Protein AF-0000000080284747 (afdb_homodimer)

Foldseek 3Di:
DAADDLVRDPPQVNVVVCVQQPAFPDWAWDPPDPLFNGWTWTHHDPDAIKIKGKHFADDLSQLLVVLQQVCQVQCVPAAFHWSDWDDGPRMIMTITHDFDFDWAALAPPGPCLLLVLVSLAVQLPGFAQPFAAVLVVQDLCLLVCCVVPPVVLCPPPDSVVLSVLLVCQSVQFAAGTKDLQDDARRQWGQGPVRHIHGDRSRDIHGTHSLLNLLVVLVRSVVSPDDSVVSLVSCCPRHCVVVHDPSNSVSSVSRVSSVVSSVCVVVVVVVVVVVVVVCVVPPDDD/DAADDLVRDDPQVNVVVCVQQPAFPDWAWDPPDPLFNGWTWTDHDPDAIKIKGKHFADDLSQLLVVLQQVCQVQCVPAAFHWSDWDDGPRMIMTITHDFDFDWAALAPPGPCLLLVLVSLAVQLPGFAQPFAAVLVVQDLCLLVCCVVPPVVLCPPPDSVVLSVLLVCQSVQFAAGTKDLQDDARRQWGQGPVRHIHGDRSRDIHGTHSLLNLLVVLVRSVVSPDDSVVSLVSCCPRHCVVVHDPSNSVSSVSRVSSVVSSVCVVVVVVVVVVVVVVCVVPPDDD

Secondary structure (DSSP, 8-state):
-----GGGS-HHHHHHHHHHH-SEEEEEE----SS-SEEEEEEETTS--EEEEEEESSSHHHHHHHHHHHTTTTTBTTBPPEEEEEEETTEEEEEEE---EEEPP-STT-THHHHHHHHHHHHHHSB-TTSPBHHHH--S-HHHHHHHH-HHHHTTS-HHHHHHHHHTHHHHH--SEEE-S---GGGEEEETTS-EEE---SS-EEE-TTHHHHHHHHHHHHTT--HHHHHHHHHHHSGGGGS-HHHHHHHHHHHHHHHHHHHHHHHHHHHHHHHHHHHHS----/-----GGGS-HHHHHHHHHHH-SEEEEEE----SS-SEEEEEEETTS--EEEEEEESSSHHHHHHHHHHHTTTTTBTTBPPEEEEEEETTEEEEEEE---EEEPP-STT-THHHHHHHHHHHHHHSB-TTSPBHHHH--S-HHHHHHHH-HHHHTTS-HHHHHHHHHTHHHHH--SEEE-S---GGGEEEETTS-EEE---SS-EEE-TTHHHHHHHHHHHHTT--HHHHHHHHHHHSGGGGS-HHHHHHHHHHHHHHHHHHHHHHHHHHHHHHHHHHHHS----

Radius of gyration: 24.53 Å; Cα contacts (8 Å, |Δi|>4): 1125; chains: 2; bounding box: 62×69×54 Å

InterPro domains:
  IPR011009 Protein kinase-like domain superfamily [SSF56112] (8-235)

Organism: Amycolatopsis orientalis (NCBI:txid31958)

Structure (mmCIF, N/CA/C/O backbone):
data_AF-0000000080284747-model_v1
#
loop_
_entity.id
_entity.type
_entity.pdbx_description
1 polymer 'Aminoglycoside phosphotransferase domain-containing protein'
#
loop_
_atom_site.group_PDB
_atom_site.id
_atom_site.type_symbol
_atom_site.label_atom_id
_atom_site.label_alt_id
_atom_site.label_comp_id
_atom_site.label_asym_id
_atom_site.label_entity_id
_atom_site.label_seq_id
_atom_site.pdbx_PDB_ins_code
_atom_site.Cartn_x
_atom_site.Cartn_y
_atom_site.Cartn_z
_atom_site.occupancy
_atom_site.B_iso_or_equiv
_atom_site.auth_seq_id
_atom_site.auth_comp_id
_atom_site.auth_asym_id
_atom_site.auth_atom_id
_atom_site.pdbx_PDB_model_num
ATOM 1 N N . MET A 1 1 ? -4.766 -2.545 10.836 1 67.12 1 MET A N 1
ATOM 2 C CA . MET A 1 1 ? -6.223 -2.582 10.758 1 67.12 1 MET A CA 1
ATOM 3 C C . MET A 1 1 ? -6.824 -3.188 12.016 1 67.12 1 MET A C 1
ATOM 5 O O . MET A 1 1 ? -6.27 -4.133 12.586 1 67.12 1 MET A O 1
ATOM 9 N N . LYS A 1 2 ? -7.98 -2.51 12.422 1 73.88 2 LYS A N 1
ATOM 10 C CA . LYS A 1 2 ? -8.688 -3.074 13.562 1 73.88 2 LYS A CA 1
ATOM 11 C C . LYS A 1 2 ? -9.211 -4.473 13.258 1 73.88 2 LYS A C 1
ATOM 13 O O . LYS A 1 2 ? -9.734 -4.719 12.172 1 73.88 2 LYS A O 1
ATOM 18 N N . LYS A 1 3 ? -8.93 -5.379 14.219 1 83.5 3 LYS A N 1
ATOM 19 C CA . LYS A 1 3 ? -9.445 -6.738 14.078 1 83.5 3 LYS A CA 1
ATOM 20 C C . LYS A 1 3 ? -10.703 -6.938 14.914 1 83.5 3 LYS A C 1
ATOM 22 O O . LYS A 1 3 ? -10.805 -6.418 16.031 1 83.5 3 LYS A O 1
ATOM 27 N N . TYR A 1 4 ? -11.648 -7.609 14.328 1 88.19 4 TYR A N 1
ATOM 28 C CA . TYR A 1 4 ? -12.914 -7.852 15.016 1 88.19 4 TYR A CA 1
ATOM 29 C C . TYR A 1 4 ? -13.125 -9.336 15.258 1 88.19 4 TYR A C 1
ATOM 31 O O . TYR A 1 4 ? -12.867 -10.164 14.383 1 88.19 4 TYR A O 1
ATOM 39 N N . ARG A 1 5 ? -13.594 -9.602 16.547 1 90.75 5 ARG A N 1
ATOM 40 C CA . ARG A 1 5 ? -14.203 -10.906 16.797 1 90.75 5 ARG A CA 1
ATOM 41 C C . ARG A 1 5 ? -15.672 -10.914 16.391 1 90.75 5 ARG A C 1
ATOM 43 O O . ARG A 1 5 ? -16.266 -9.852 16.172 1 90.75 5 ARG A O 1
ATOM 50 N N . TRP A 1 6 ? -16.203 -12.109 16.203 1 94 6 TRP A N 1
ATOM 51 C CA . TRP A 1 6 ? -17.594 -12.25 15.766 1 94 6 TRP A CA 1
ATOM 52 C C . TRP A 1 6 ? -18.516 -11.383 16.609 1 94 6 TRP A C 1
ATOM 54 O O . TRP A 1 6 ? -19.312 -10.594 16.078 1 94 6 TRP A O 1
ATOM 64 N N . GLY A 1 7 ? -18.359 -11.469 17.906 1 92.75 7 GLY A N 1
ATOM 65 C CA . GLY A 1 7 ? -19.234 -10.75 18.812 1 92.75 7 GLY A CA 1
ATOM 66 C C . GLY A 1 7 ? -19.016 -9.242 18.797 1 92.75 7 GLY A C 1
ATOM 67 O O . GLY A 1 7 ? -19.844 -8.484 19.297 1 92.75 7 GLY A O 1
ATOM 68 N N . GLU A 1 8 ? -17.906 -8.82 18.172 1 92.44 8 GLU A N 1
ATOM 69 C CA . GLU A 1 8 ? -17.562 -7.402 18.141 1 92.44 8 GLU A CA 1
ATOM 70 C C . GLU A 1 8 ? -18 -6.746 16.828 1 92.44 8 GLU A C 1
ATOM 72 O O . GLU A 1 8 ? -17.953 -5.52 16.703 1 92.44 8 GLU A O 1
ATOM 77 N N . LEU A 1 9 ? -18.453 -7.496 15.922 1 95 9 LEU A N 1
ATOM 78 C CA . LEU A 1 9 ? -18.906 -6.949 14.648 1 95 9 LEU A CA 1
ATOM 79 C C . LEU A 1 9 ? -20.188 -6.137 14.836 1 95 9 LEU A C 1
ATOM 81 O O . LEU A 1 9 ? -21.016 -6.457 15.695 1 95 9 LEU A O 1
ATOM 85 N N . PRO A 1 10 ? -20.344 -5.113 14.07 1 93.88 10 PRO A N 1
ATOM 86 C CA . PRO A 1 10 ? -21.641 -4.434 14.078 1 93.88 10 PRO A CA 1
ATOM 87 C C . PRO A 1 10 ? -22.812 -5.387 13.836 1 93.88 10 PRO A C 1
ATOM 89 O O . PRO A 1 10 ? -22.688 -6.332 13.047 1 93.88 10 PRO A O 1
ATOM 92 N N . GLU A 1 11 ? -23.953 -5.125 14.445 1 96.06 11 GLU A N 1
ATOM 93 C CA . GLU A 1 11 ? -25.109 -5.996 14.359 1 96.06 11 GLU A CA 1
ATOM 94 C C . GLU A 1 11 ? -25.547 -6.203 12.906 1 96.06 11 GLU A C 1
ATOM 96 O O . GLU A 1 11 ? -25.875 -7.324 12.508 1 96.06 11 GLU A O 1
ATOM 101 N N . ALA A 1 12 ? -25.5 -5.137 12.18 1 95.69 12 ALA A N 1
ATOM 102 C CA . ALA A 1 12 ? -25.922 -5.215 10.781 1 95.69 12 ALA A CA 1
ATOM 103 C C . ALA A 1 12 ? -25.031 -6.188 10 1 95.69 12 ALA A C 1
ATOM 105 O O . ALA A 1 12 ? -25.5 -6.898 9.117 1 95.69 12 ALA A O 1
ATOM 106 N N . VAL A 1 13 ? -23.734 -6.168 10.312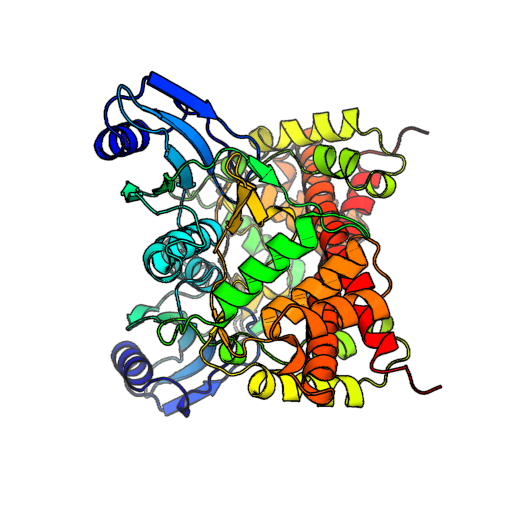 1 96.75 13 VAL A N 1
ATOM 107 C CA . VAL A 1 13 ? -22.781 -7.039 9.625 1 96.75 13 VAL A CA 1
ATOM 108 C C . VAL A 1 13 ? -23.031 -8.492 10.023 1 96.75 13 VAL A C 1
ATOM 110 O O . VAL A 1 13 ? -23.078 -9.383 9.172 1 96.75 13 VAL A O 1
ATOM 113 N N . ARG A 1 14 ? -23.219 -8.766 11.312 1 96.81 14 ARG A N 1
ATOM 114 C CA . ARG A 1 14 ? -23.516 -10.109 11.781 1 96.81 14 ARG A CA 1
ATOM 115 C C . ARG A 1 14 ? -24.781 -10.648 11.148 1 96.81 14 ARG A C 1
ATOM 117 O O . ARG A 1 14 ? -24.828 -11.797 10.695 1 96.81 14 ARG A O 1
ATOM 124 N N . GLU A 1 15 ? -25.812 -9.805 11.133 1 96.38 15 GLU A N 1
ATOM 125 C CA . GLU A 1 15 ? -27.078 -10.211 10.539 1 96.38 15 GLU A CA 1
ATOM 126 C C . GLU A 1 15 ? -26.938 -10.461 9.039 1 96.38 15 GLU A C 1
ATOM 128 O O . GLU A 1 15 ? -27.516 -11.398 8.5 1 96.38 15 GLU A O 1
ATOM 133 N N . GLY A 1 16 ? -26.188 -9.578 8.414 1 96.19 16 GLY A N 1
ATOM 134 C CA . GLY A 1 16 ? -25.922 -9.766 7 1 96.19 16 GLY A CA 1
ATOM 135 C C . GLY A 1 16 ? -25.234 -11.078 6.688 1 96.19 16 GLY A C 1
ATOM 136 O O . GLY A 1 16 ? -25.562 -11.742 5.703 1 96.19 16 GLY A O 1
ATOM 137 N N . ILE A 1 17 ? -24.25 -11.406 7.523 1 96.38 17 ILE A N 1
ATOM 138 C CA . ILE A 1 17 ? -23.547 -12.664 7.348 1 96.38 17 ILE A CA 1
ATOM 139 C C . ILE A 1 17 ? -24.516 -13.828 7.578 1 96.38 17 ILE A C 1
ATOM 141 O O . ILE A 1 17 ? -24.547 -14.781 6.785 1 96.38 17 ILE A O 1
ATOM 145 N N . ARG A 1 18 ? -25.359 -13.758 8.594 1 95.69 18 ARG A N 1
ATOM 146 C CA . ARG A 1 18 ? -26.312 -14.82 8.906 1 95.69 18 ARG A CA 1
ATOM 147 C C . ARG A 1 18 ? -27.281 -15.031 7.75 1 95.69 18 ARG A C 1
ATOM 149 O O . ARG A 1 18 ? -27.625 -16.172 7.43 1 95.69 18 ARG A O 1
ATOM 156 N N . GLU A 1 19 ? -27.703 -13.977 7.211 1 96.06 19 GLU A N 1
ATOM 157 C CA . GLU A 1 19 ? -28.641 -14.047 6.094 1 96.06 19 GLU A CA 1
ATOM 158 C C . GLU A 1 19 ? -28.047 -14.812 4.918 1 96.06 19 GLU A C 1
ATOM 160 O O . GLU A 1 19 ? -28.766 -15.484 4.184 1 96.06 19 GLU A O 1
ATOM 165 N N . ARG A 1 20 ? -26.781 -14.688 4.766 1 95.56 20 ARG A N 1
ATOM 166 C CA . ARG A 1 20 ? -26.125 -15.273 3.598 1 95.56 20 ARG A CA 1
ATOM 167 C C . ARG A 1 20 ? -25.656 -16.688 3.891 1 95.56 20 ARG A C 1
ATOM 169 O O . ARG A 1 20 ? -25.656 -17.547 3.006 1 95.56 20 ARG A O 1
ATOM 176 N N . VAL A 1 21 ? -25.234 -16.891 5.109 1 95.38 21 VAL A N 1
ATOM 177 C CA . VAL A 1 21 ? -24.594 -18.156 5.441 1 95.38 21 VAL A CA 1
ATOM 178 C C . VAL A 1 21 ? -25.625 -19.125 5.992 1 95.38 21 VAL A C 1
ATOM 180 O O . VAL A 1 21 ? -25.438 -20.344 5.941 1 95.38 21 VAL A O 1
ATOM 183 N N . GLY A 1 22 ? -26.766 -18.609 6.523 1 93.25 22 GLY A N 1
ATOM 184 C CA . GLY A 1 22 ? -27.719 -19.453 7.219 1 93.25 22 GLY A CA 1
ATOM 185 C C . GLY A 1 22 ? -27.422 -19.609 8.695 1 93.25 22 GLY A C 1
ATOM 186 O O . GLY A 1 22 ? -26.781 -18.734 9.297 1 93.25 22 GLY A O 1
ATOM 187 N N . ALA A 1 23 ? -27.953 -20.656 9.289 1 92.94 23 ALA A N 1
ATOM 188 C CA . ALA A 1 23 ? -27.766 -20.906 10.719 1 92.94 23 ALA A CA 1
ATOM 189 C C . ALA A 1 23 ? -26.297 -21.172 11.047 1 92.94 23 ALA A C 1
ATOM 191 O O . ALA A 1 23 ? -25.688 -22.062 10.453 1 92.94 23 ALA A O 1
ATOM 192 N N . ILE A 1 24 ? -25.734 -20.375 11.961 1 94.5 24 ILE A N 1
ATOM 193 C CA . ILE A 1 24 ? -24.328 -20.484 12.344 1 94.5 24 ILE A CA 1
ATOM 194 C C . ILE A 1 24 ? -24.203 -21.25 13.648 1 94.5 24 ILE A C 1
ATOM 196 O O . ILE A 1 24 ? -24.766 -20.859 14.672 1 94.5 24 ILE A O 1
ATOM 200 N N . ALA A 1 25 ? -23.516 -22.281 13.625 1 93.88 25 ALA A N 1
ATOM 201 C CA . ALA A 1 25 ? -23.266 -23.078 14.82 1 93.88 25 ALA A CA 1
ATOM 202 C C . ALA A 1 25 ? -22.078 -22.516 15.602 1 93.88 25 ALA A C 1
ATOM 204 O O . ALA A 1 25 ? -22.109 -22.469 16.844 1 93.88 25 ALA A O 1
ATOM 205 N N . GLU A 1 26 ? -21.031 -22.125 14.875 1 93.44 26 GLU A N 1
ATOM 206 C CA . GLU A 1 26 ? -19.812 -21.641 15.492 1 93.44 26 GLU A CA 1
ATOM 207 C C . GLU A 1 26 ? -19.016 -20.766 14.523 1 93.44 26 GLU A C 1
ATOM 209 O O . GLU A 1 26 ? -19 -21.016 13.32 1 93.44 26 GLU A O 1
ATOM 214 N N . CYS A 1 27 ? -18.422 -19.766 15.086 1 93.44 27 CYS A N 1
ATOM 215 C CA . CYS A 1 27 ? -17.484 -18.922 14.352 1 93.44 27 CYS A CA 1
ATOM 216 C C . CYS A 1 27 ? -16.078 -19.062 14.906 1 93.44 27 CYS A C 1
ATOM 218 O O . CYS A 1 27 ? -15.789 -18.609 16.016 1 93.44 27 CYS A O 1
ATOM 220 N N . GLU A 1 28 ? -15.242 -19.688 14.148 1 93.06 28 GLU A N 1
ATOM 221 C CA . GLU A 1 28 ? -13.844 -19.859 14.516 1 93.06 28 GLU A CA 1
ATOM 222 C C . GLU A 1 28 ? -12.969 -18.766 13.914 1 93.06 28 GLU A C 1
ATOM 224 O O . GLU A 1 28 ? -12.648 -18.797 12.727 1 93.06 28 GLU A O 1
ATOM 229 N N . GLU A 1 29 ? -12.609 -17.875 14.633 1 89 29 GLU A N 1
ATOM 230 C CA . GLU A 1 29 ? -11.828 -16.734 14.156 1 89 29 GLU A CA 1
ATOM 231 C C . GLU A 1 29 ? -10.414 -17.156 13.773 1 89 29 GLU A C 1
ATOM 233 O O . GLU A 1 29 ? -9.805 -17.984 14.453 1 89 29 GLU A O 1
ATOM 238 N N . VAL A 1 30 ? -9.984 -16.719 12.68 1 82.44 30 VAL A N 1
ATOM 239 C CA . VAL A 1 30 ? -8.664 -17.031 12.156 1 82.44 30 VAL A CA 1
ATOM 240 C C . VAL A 1 30 ? -7.762 -15.805 12.242 1 82.44 30 VAL A C 1
ATOM 242 O O . VAL A 1 30 ? -8.18 -14.695 11.898 1 82.44 30 VAL A O 1
ATOM 245 N N . GLU A 1 31 ? -6.613 -15.789 12.969 1 68.12 31 GLU A N 1
ATOM 246 C CA . GLU A 1 31 ? -5.66 -14.688 13.094 1 68.12 31 GLU A CA 1
ATOM 247 C C . GLU A 1 31 ? -4.875 -14.484 11.797 1 68.12 31 GLU A C 1
ATOM 249 O O . GLU A 1 31 ? -4.332 -13.406 11.555 1 68.12 31 GLU A O 1
ATOM 254 N N . ALA A 1 32 ? -5.09 -15.07 10.773 1 56.09 32 ALA A N 1
ATOM 255 C CA . ALA A 1 32 ? -4.051 -15.156 9.75 1 56.09 32 ALA A CA 1
ATOM 256 C C . ALA A 1 32 ? -4.043 -13.898 8.875 1 56.09 32 ALA A C 1
ATOM 258 O O . ALA A 1 32 ? -3.008 -13.539 8.312 1 56.09 32 ALA A O 1
ATOM 259 N N . GLY A 1 33 ? -5.117 -13.125 8.617 1 62.62 33 GLY A N 1
ATOM 260 C CA . GLY A 1 33 ? -4.992 -12.25 7.461 1 62.62 33 GLY A CA 1
ATOM 261 C C . GLY A 1 33 ? -4.754 -10.797 7.836 1 62.62 33 GLY A C 1
ATOM 262 O O . GLY A 1 33 ? -5.297 -10.312 8.828 1 62.62 33 GLY A O 1
ATOM 263 N N . GLN A 1 34 ? -3.678 -10.18 7.148 1 64.44 34 GLN A N 1
ATOM 264 C CA . GLN A 1 34 ? -3.344 -8.781 7.406 1 64.44 34 GLN A CA 1
ATOM 265 C C . GLN A 1 34 ? -4.281 -7.844 6.648 1 64.44 34 GLN A C 1
ATOM 267 O O . GLN A 1 34 ? -4.383 -6.66 6.977 1 64.44 34 GLN A O 1
ATOM 272 N N . SER A 1 35 ? -5.047 -8.391 5.805 1 79.12 35 SER A N 1
ATOM 273 C CA . SER A 1 35 ? -5.758 -7.492 4.898 1 79.12 35 SER A CA 1
ATOM 274 C C . SER A 1 35 ? -7.262 -7.543 5.141 1 79.12 35 SER A C 1
ATOM 276 O O . SER A 1 35 ? -8.047 -7.191 4.262 1 79.12 35 SER A O 1
ATOM 278 N N . SER A 1 36 ? -7.617 -8.07 6.277 1 89.31 36 SER A N 1
ATOM 279 C CA . SER A 1 36 ? -9.039 -8.148 6.598 1 89.31 36 SER A CA 1
ATOM 280 C C . SER A 1 36 ? -9.305 -7.723 8.039 1 89.31 36 SER A C 1
ATOM 282 O O . SER A 1 36 ? -8.492 -7.984 8.93 1 89.31 36 SER A O 1
ATOM 284 N N . ASN A 1 37 ? -10.422 -7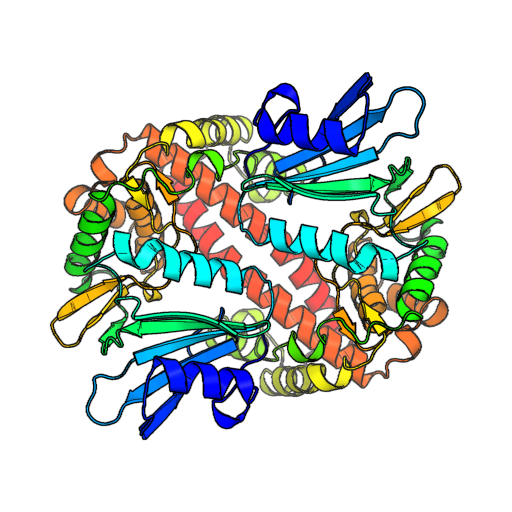.059 8.258 1 89.06 37 ASN A N 1
ATOM 285 C CA . ASN A 1 37 ? -10.844 -6.699 9.602 1 89.06 37 ASN A CA 1
ATOM 286 C C . ASN A 1 37 ? -11.438 -7.895 10.344 1 89.06 37 ASN A C 1
ATOM 288 O O . ASN A 1 37 ? -11.438 -7.926 11.578 1 89.06 37 ASN A O 1
ATOM 292 N N . PHE A 1 38 ? -11.992 -8.797 9.602 1 92.44 38 PHE A N 1
ATOM 293 C CA . PHE A 1 38 ? -12.648 -9.984 10.156 1 92.44 38 PHE A CA 1
ATOM 294 C C . PHE A 1 38 ? -12.383 -11.203 9.289 1 92.44 38 PHE A C 1
ATOM 296 O O . PHE A 1 38 ? -12.516 -11.141 8.062 1 92.44 38 PHE A O 1
ATOM 303 N N . THR A 1 39 ? -11.891 -12.25 9.898 1 94.88 39 THR A N 1
ATOM 304 C CA . THR A 1 39 ? -11.711 -13.539 9.242 1 94.88 39 THR A CA 1
ATOM 305 C C . THR A 1 39 ? -12.141 -14.68 10.156 1 94.88 39 THR A C 1
ATOM 307 O O . THR A 1 39 ? -11.727 -14.742 11.32 1 94.88 39 THR A O 1
ATOM 310 N N . ALA A 1 40 ? -12.953 -15.5 9.578 1 95.75 40 ALA A N 1
ATOM 311 C CA . ALA A 1 40 ? -13.406 -16.625 10.398 1 95.75 40 ALA A CA 1
ATOM 312 C C . ALA A 1 40 ? -13.844 -17.797 9.531 1 95.75 40 ALA A C 1
ATOM 314 O O . ALA A 1 40 ? -14.219 -17.609 8.367 1 95.75 40 ALA A O 1
ATOM 315 N N . VAL A 1 41 ? -13.711 -18.938 10.125 1 96.38 41 VAL A N 1
ATOM 316 C CA . VAL A 1 41 ? -14.445 -20.094 9.625 1 96.38 41 VAL A CA 1
ATOM 317 C C . VAL A 1 41 ? -15.82 -20.156 10.281 1 96.38 41 VAL A C 1
ATOM 319 O O . VAL A 1 41 ? -15.93 -20.281 11.5 1 96.38 41 VAL A O 1
ATOM 322 N N . VAL A 1 42 ? -16.812 -20.062 9.484 1 96.62 42 VAL A N 1
ATOM 323 C CA . VAL A 1 42 ? -18.172 -20.109 9.984 1 96.62 42 VAL A CA 1
ATOM 324 C C . VAL A 1 42 ? -18.766 -21.5 9.773 1 96.62 42 VAL A C 1
ATOM 326 O O . VAL A 1 42 ? -19.031 -21.906 8.641 1 96.62 42 VAL A O 1
ATOM 329 N N . HIS A 1 43 ? -18.953 -22.125 10.844 1 96.88 43 HIS A N 1
ATOM 330 C CA . HIS A 1 43 ? -19.562 -23.453 10.82 1 96.88 43 HIS A CA 1
ATOM 331 C C . HIS A 1 43 ? -21.094 -23.344 10.773 1 96.88 43 HIS A C 1
ATOM 333 O O . HIS A 1 43 ? -21.688 -22.703 11.641 1 96.88 43 HIS A O 1
ATOM 339 N N . ARG A 1 44 ? -21.625 -23.953 9.727 1 95.56 44 ARG A N 1
ATOM 340 C CA . ARG A 1 44 ? -23.062 -23.891 9.492 1 95.56 44 ARG A CA 1
ATOM 341 C C . ARG A 1 44 ? -23.75 -25.172 9.953 1 95.56 44 ARG A C 1
ATOM 343 O O . ARG A 1 44 ? -23.172 -26.25 9.891 1 95.56 44 ARG A O 1
ATOM 350 N N . ASP A 1 45 ? -24.953 -24.953 10.391 1 90.62 45 ASP A N 1
ATOM 351 C CA . ASP A 1 45 ? -25.75 -26.125 10.758 1 90.62 45 ASP A CA 1
ATOM 352 C C . ASP A 1 45 ? -26.203 -26.891 9.516 1 90.62 45 ASP A C 1
ATOM 354 O O . ASP A 1 45 ? -26.922 -26.344 8.672 1 90.62 45 ASP A O 1
ATOM 358 N N . GLY A 1 46 ? -25.797 -28.109 9.406 1 89.5 46 GLY A N 1
ATOM 359 C CA . GLY A 1 46 ? -26.234 -29 8.344 1 89.5 46 GLY A CA 1
ATOM 360 C C . GLY A 1 46 ? -25.641 -28.656 6.992 1 89.5 46 GLY A C 1
ATOM 361 O O . GLY A 1 46 ? -26.125 -29.094 5.953 1 89.5 46 GLY A O 1
ATOM 362 N N . ALA A 1 47 ? -24.75 -27.75 6.934 1 93.62 47 ALA A N 1
ATOM 363 C CA . ALA A 1 47 ? -24.109 -27.359 5.676 1 93.62 47 ALA A CA 1
ATOM 364 C C . ALA A 1 47 ? -22.594 -27.25 5.836 1 93.62 47 ALA A C 1
ATOM 366 O O . ALA A 1 47 ? -22.094 -27.219 6.957 1 93.62 47 ALA A O 1
ATOM 367 N N . ALA A 1 48 ? -21.859 -27.266 4.789 1 95.06 48 ALA A N 1
ATOM 368 C CA . ALA A 1 48 ? -20.406 -27.125 4.812 1 95.06 48 ALA A CA 1
ATOM 369 C C . ALA A 1 48 ? -19.984 -25.766 5.359 1 95.06 48 ALA A C 1
ATOM 371 O O . ALA A 1 48 ? -20.656 -24.766 5.105 1 95.06 48 ALA A O 1
ATOM 372 N N . PRO A 1 49 ? -18.938 -25.734 6.094 1 97.06 49 PRO A N 1
ATOM 373 C CA . PRO A 1 49 ? -18.469 -24.438 6.602 1 97.06 49 PRO A CA 1
ATOM 374 C C . PRO A 1 49 ? -18 -23.5 5.488 1 97.06 49 PRO A C 1
ATOM 376 O O . PRO A 1 49 ? -17.719 -23.953 4.371 1 97.06 49 PRO A O 1
ATOM 379 N N . LEU A 1 50 ? -17.984 -22.234 5.852 1 97.62 50 LEU A N 1
ATOM 380 C CA . LEU A 1 50 ? -17.484 -21.203 4.949 1 97.62 50 LEU A CA 1
ATOM 381 C C . LEU A 1 50 ? -16.344 -20.422 5.594 1 97.62 50 LEU A C 1
ATOM 383 O O . LEU A 1 50 ? -16.281 -20.297 6.82 1 97.62 50 LEU A O 1
ATOM 387 N N . PHE A 1 51 ? -15.445 -20.016 4.828 1 96.88 51 PHE A N 1
ATOM 388 C CA . PHE A 1 51 ? -14.445 -19.031 5.25 1 96.88 51 PHE A CA 1
ATOM 389 C C . PHE A 1 51 ? -14.898 -17.625 4.926 1 96.88 51 PHE A C 1
ATOM 391 O O . PHE A 1 51 ? -15.117 -17.281 3.758 1 96.88 51 PHE A O 1
ATOM 398 N N . VAL A 1 52 ? -14.969 -16.781 5.918 1 96.56 52 VAL A N 1
ATOM 399 C CA . VAL A 1 52 ? -15.555 -15.469 5.73 1 96.56 52 VAL A CA 1
ATOM 400 C C . VAL A 1 52 ? -14.516 -14.391 6.016 1 96.56 52 VAL A C 1
ATOM 402 O O . VAL A 1 52 ? -13.844 -14.43 7.047 1 96.56 52 VAL A O 1
ATOM 405 N N . LYS A 1 53 ? -14.406 -13.477 5.031 1 95.69 53 LYS A N 1
ATOM 406 C CA . LYS A 1 53 ? -13.594 -12.273 5.207 1 95.69 53 LYS A CA 1
ATOM 407 C C . LYS A 1 53 ? -14.477 -11.023 5.23 1 95.69 53 LYS A C 1
ATOM 409 O O . LYS A 1 53 ? -15.445 -10.93 4.48 1 95.69 53 LYS A O 1
ATOM 414 N N . GLY A 1 54 ? -14.094 -10.133 6.141 1 95.31 54 GLY A N 1
ATOM 415 C CA . GLY A 1 54 ? -14.75 -8.844 6.188 1 95.31 54 GLY A CA 1
ATOM 416 C C . GLY A 1 54 ? -13.781 -7.676 6.262 1 95.31 54 GLY A C 1
ATOM 417 O O . GLY A 1 54 ? -12.781 -7.742 6.973 1 95.31 54 GLY A O 1
ATOM 418 N N . VAL A 1 55 ? -14.023 -6.688 5.477 1 91.31 55 VAL A N 1
ATOM 419 C CA . VAL A 1 55 ? -13.227 -5.469 5.512 1 91.31 55 VAL A CA 1
ATOM 420 C C . VAL A 1 55 ? -14.133 -4.262 5.727 1 91.31 55 VAL A C 1
ATOM 422 O O . VAL A 1 55 ? -15.172 -4.129 5.07 1 91.31 55 VAL A O 1
ATOM 425 N N . GLU A 1 56 ? -13.664 -3.441 6.609 1 88.19 56 GLU A N 1
ATOM 426 C CA . GLU A 1 56 ? -14.406 -2.227 6.93 1 88.19 56 GLU A CA 1
ATOM 427 C C . GLU A 1 56 ? -13.844 -1.021 6.188 1 88.19 56 GLU A C 1
ATOM 429 O O . GLU A 1 56 ? -12.625 -0.812 6.164 1 88.19 56 GLU A O 1
ATOM 434 N N . GLY A 1 57 ? -14.797 -0.271 5.574 1 75.69 57 GLY A N 1
ATOM 435 C CA . GLY A 1 57 ? -14.398 0.988 4.969 1 75.69 57 GLY A CA 1
ATOM 436 C C . GLY A 1 57 ? -13.797 0.821 3.584 1 75.69 57 GLY A C 1
ATOM 437 O O . GLY A 1 57 ? -13.195 -0.213 3.281 1 75.69 57 GLY A O 1
ATOM 438 N N . ILE A 1 58 ? -13.992 1.837 2.795 1 67.62 58 ILE A N 1
ATOM 439 C CA . ILE A 1 58 ? -13.391 1.846 1.466 1 67.62 58 ILE A CA 1
ATOM 440 C C . ILE A 1 58 ? -11.883 2.051 1.582 1 67.62 58 ILE A C 1
ATOM 442 O O . ILE A 1 58 ? -11.422 3.127 1.975 1 67.62 58 ILE A O 1
ATOM 446 N N . SER A 1 59 ? -11.141 1.003 1.365 1 70.75 59 SER A N 1
ATOM 447 C CA . SER A 1 59 ? -9.695 0.928 1.545 1 70.75 59 SER A CA 1
ATOM 448 C C . SER A 1 59 ? -9.055 -0.008 0.523 1 70.75 59 SER A C 1
ATOM 450 O O . SER A 1 59 ? -9.758 -0.722 -0.195 1 70.75 59 SER A O 1
ATOM 452 N N . PRO A 1 60 ? -7.746 0.106 0.387 1 72.88 60 PRO A N 1
ATOM 453 C CA . PRO A 1 60 ? -7.082 -0.846 -0.505 1 72.88 60 PRO A CA 1
ATOM 454 C C . PRO A 1 60 ? -7.41 -2.299 -0.167 1 72.88 60 PRO A C 1
ATOM 456 O O . PRO A 1 60 ? -7.777 -3.076 -1.053 1 72.88 60 PRO A O 1
ATOM 459 N N . PRO A 1 61 ? -7.492 -2.613 1.124 1 82.75 61 PRO A N 1
ATOM 460 C CA . PRO A 1 61 ? -7.883 -3.988 1.438 1 82.75 61 PRO A CA 1
ATOM 461 C C . PRO A 1 61 ? -9.281 -4.332 0.935 1 82.75 61 PRO A C 1
ATOM 463 O O . PRO A 1 61 ? -9.523 -5.457 0.486 1 82.75 61 PRO A O 1
ATOM 466 N N . MET A 1 62 ? -10.164 -3.41 1.019 1 83.94 62 MET A N 1
ATOM 467 C CA . MET A 1 62 ? -11.5 -3.674 0.501 1 83.94 62 MET A CA 1
ATOM 468 C C . MET A 1 62 ? -11.469 -3.93 -1.002 1 83.94 62 MET A C 1
ATOM 470 O O . MET A 1 62 ? -12.156 -4.82 -1.502 1 83.94 62 MET A O 1
ATOM 474 N N . ARG A 1 63 ? -10.711 -3.174 -1.739 1 80.88 63 ARG A N 1
ATOM 475 C CA . ARG A 1 63 ? -10.578 -3.383 -3.178 1 80.88 63 ARG A CA 1
ATOM 476 C C . ARG A 1 63 ? -9.984 -4.754 -3.479 1 80.88 63 ARG A C 1
ATOM 478 O O . ARG A 1 63 ? -10.422 -5.438 -4.406 1 80.88 63 ARG A O 1
ATOM 485 N N . TRP A 1 64 ? -9.016 -5.133 -2.684 1 87.38 64 TRP A N 1
ATOM 486 C CA . TRP A 1 64 ? -8.398 -6.441 -2.873 1 87.38 64 TRP A CA 1
ATOM 487 C C . TRP A 1 64 ? -9.414 -7.559 -2.654 1 87.38 64 TRP A C 1
ATOM 489 O O . TRP A 1 64 ? -9.461 -8.523 -3.416 1 87.38 64 TRP A O 1
ATOM 499 N N . LEU A 1 65 ? -10.195 -7.344 -1.63 1 92.38 65 LEU A N 1
ATOM 500 C CA . LEU A 1 65 ? -11.219 -8.352 -1.357 1 92.38 65 LEU A CA 1
ATOM 501 C C . LEU A 1 65 ? -12.258 -8.383 -2.471 1 92.38 65 LEU A C 1
ATOM 503 O O . LEU A 1 65 ? -12.75 -9.445 -2.834 1 92.38 65 LEU A O 1
ATOM 507 N N . ARG A 1 66 ? -12.578 -7.223 -3.037 1 89.44 66 ARG A N 1
ATOM 508 C CA . ARG A 1 66 ? -13.5 -7.168 -4.164 1 89.44 66 ARG A CA 1
ATOM 509 C C . ARG A 1 66 ? -12.922 -7.875 -5.387 1 89.44 66 ARG A C 1
ATOM 511 O O . ARG A 1 66 ? -13.648 -8.555 -6.117 1 89.44 66 ARG A O 1
ATOM 518 N N . ASN A 1 67 ? -11.68 -7.66 -5.605 1 89.94 67 ASN A N 1
ATOM 519 C CA . ASN A 1 67 ? -11.016 -8.383 -6.688 1 89.94 67 ASN A CA 1
ATOM 520 C C . ASN A 1 67 ? -11.109 -9.891 -6.492 1 89.94 67 ASN A C 1
ATOM 522 O O . ASN A 1 67 ? -11.375 -10.633 -7.445 1 89.94 67 ASN A O 1
ATOM 526 N N . GLU A 1 68 ? -10.867 -10.242 -5.23 1 94.06 68 GLU A N 1
ATOM 527 C CA . GLU A 1 68 ? -10.969 -11.664 -4.922 1 94.06 68 GLU A CA 1
ATOM 528 C C . GLU A 1 68 ? -12.352 -12.203 -5.273 1 94.06 68 GLU A C 1
ATOM 530 O O . GLU A 1 68 ? -12.477 -13.266 -5.898 1 94.06 68 GLU A O 1
ATOM 535 N N . ALA A 1 69 ? -13.336 -11.5 -4.859 1 94.69 69 ALA A N 1
ATOM 536 C CA . ALA A 1 69 ? -14.711 -11.891 -5.16 1 94.69 69 ALA A CA 1
ATOM 537 C C . ALA A 1 69 ? -14.969 -11.867 -6.664 1 94.69 69 ALA A C 1
ATOM 539 O O . ALA A 1 69 ? -15.641 -12.758 -7.195 1 94.69 69 ALA A O 1
ATOM 540 N N . GLY A 1 70 ? -14.438 -10.938 -7.336 1 91.94 70 GLY A N 1
ATOM 541 C CA . GLY A 1 70 ? -14.703 -10.695 -8.742 1 91.94 70 GLY A CA 1
ATOM 542 C C . GLY A 1 70 ? -14.109 -11.758 -9.648 1 91.94 70 GLY A C 1
ATOM 543 O O . GLY A 1 70 ? -14.648 -12.047 -10.719 1 91.94 70 GLY A O 1
ATOM 544 N N . VAL A 1 71 ? -13.023 -12.352 -9.203 1 93.81 71 VAL A N 1
ATOM 545 C CA . VAL A 1 71 ? -12.359 -13.312 -10.078 1 93.81 71 VAL A CA 1
ATOM 546 C C . VAL A 1 71 ? -12.805 -14.727 -9.719 1 93.81 71 VAL A C 1
ATOM 548 O O . VAL A 1 71 ? -12.312 -15.703 -10.289 1 93.81 71 VAL A O 1
ATOM 551 N N . GLY A 1 72 ? -13.742 -14.844 -8.852 1 93.25 72 GLY A N 1
ATOM 552 C CA . GLY A 1 72 ? -14.188 -16.141 -8.383 1 93.25 72 GLY A CA 1
ATOM 553 C C . GLY A 1 72 ? -14.609 -17.078 -9.5 1 93.25 72 GLY A C 1
ATOM 554 O O . GLY A 1 72 ? -14.211 -18.234 -9.531 1 93.25 72 GLY A O 1
ATOM 555 N N . GLU A 1 73 ? -15.352 -16.594 -10.414 1 92.56 73 GLU A N 1
ATOM 556 C CA . GLU A 1 73 ? -15.812 -17.422 -11.523 1 92.56 73 GLU A CA 1
ATOM 557 C C . GLU A 1 73 ? -14.664 -17.812 -12.445 1 92.56 73 GLU A C 1
ATOM 559 O O . GLU A 1 73 ? -14.57 -18.969 -12.875 1 92.56 73 GLU A O 1
ATOM 564 N N . LEU A 1 74 ? -13.836 -16.891 -12.664 1 94.69 74 LEU A N 1
ATOM 565 C CA . LEU A 1 74 ? -12.688 -17.094 -13.531 1 94.69 74 LEU A CA 1
ATOM 566 C C . LEU A 1 74 ? -11.734 -18.141 -12.945 1 94.69 74 LEU A C 1
ATOM 568 O O . LEU A 1 74 ? -11.109 -18.906 -13.68 1 94.69 74 LEU A O 1
ATOM 572 N N . THR A 1 75 ? -11.719 -18.188 -11.633 1 96.75 75 THR A N 1
ATOM 573 C CA . THR A 1 75 ? -10.734 -19.031 -10.969 1 96.75 75 THR A CA 1
ATOM 574 C C . THR A 1 75 ? -11.391 -20.297 -10.43 1 96.75 75 THR A C 1
ATOM 576 O O . THR A 1 75 ? -10.883 -20.922 -9.5 1 96.75 75 THR A O 1
ATOM 579 N N . SER A 1 76 ? -12.516 -20.625 -11 1 93.94 76 SER A N 1
ATOM 580 C CA . SER A 1 76 ? -13.219 -21.828 -10.57 1 93.94 76 SER A CA 1
ATOM 581 C C . SER A 1 76 ? -12.305 -23.047 -10.648 1 93.94 76 SER A C 1
ATOM 583 O O . SER A 1 76 ? -11.641 -23.266 -11.664 1 93.94 76 SER A O 1
ATOM 585 N N . GLY A 1 77 ? -12.242 -23.797 -9.477 1 92.88 77 GLY A N 1
ATOM 586 C CA . GLY A 1 77 ? -11.422 -24.984 -9.43 1 92.88 77 GLY A CA 1
ATOM 587 C C . GLY A 1 77 ? -9.984 -24.719 -9.008 1 92.88 77 GLY A C 1
ATOM 588 O O . GLY A 1 77 ? -9.25 -25.641 -8.664 1 92.88 77 GLY A O 1
ATOM 589 N N . ILE A 1 78 ? -9.609 -23.5 -9.086 1 96.31 78 ILE A N 1
ATOM 590 C CA . ILE A 1 78 ? -8.266 -23.094 -8.703 1 96.31 78 ILE A CA 1
ATOM 591 C C . ILE A 1 78 ? -8.297 -22.422 -7.328 1 96.31 78 ILE A C 1
ATOM 593 O O . ILE A 1 78 ? -7.512 -22.766 -6.445 1 96.31 78 ILE A O 1
ATOM 597 N N . ALA A 1 79 ? -9.188 -21.516 -7.152 1 97.31 79 ALA A N 1
ATOM 598 C CA . ALA A 1 79 ? -9.406 -20.812 -5.887 1 97.31 79 ALA A CA 1
ATOM 599 C C . ALA A 1 79 ? -10.648 -21.359 -5.176 1 97.31 79 ALA A C 1
ATOM 601 O O . ALA A 1 79 ? -11.508 -21.984 -5.805 1 97.31 79 ALA A O 1
ATOM 602 N N . PRO A 1 80 ? -10.664 -21.234 -3.846 1 96.94 80 PRO A N 1
ATOM 603 C CA . PRO A 1 80 ? -11.93 -21.531 -3.18 1 96.94 80 PRO A CA 1
ATOM 604 C C . PRO A 1 80 ? -13.109 -20.781 -3.787 1 96.94 80 PRO A C 1
ATOM 606 O O . PRO A 1 80 ? -12.977 -19.609 -4.16 1 96.94 80 PRO A O 1
ATOM 609 N N . ALA A 1 81 ? -14.211 -21.453 -3.9 1 97.06 81 ALA A N 1
ATOM 610 C CA . ALA A 1 81 ? -15.398 -20.859 -4.516 1 97.06 81 ALA A CA 1
ATOM 611 C C . ALA A 1 81 ? -15.906 -19.672 -3.703 1 97.06 81 ALA A C 1
ATOM 613 O O . ALA A 1 81 ? -15.906 -19.719 -2.471 1 97.06 81 ALA A O 1
ATOM 614 N N . VAL A 1 82 ? -16.328 -18.688 -4.387 1 97.69 82 VAL A N 1
ATOM 615 C CA . VAL A 1 82 ? -16.984 -17.562 -3.736 1 97.69 82 VAL A CA 1
ATOM 616 C C . VAL A 1 82 ? -18.469 -17.875 -3.561 1 97.69 82 VAL A C 1
ATOM 618 O O . VAL A 1 82 ? -19.188 -18.062 -4.543 1 97.69 82 VAL A O 1
ATOM 621 N N . HIS A 1 83 ? -18.891 -17.906 -2.348 1 97.38 83 HIS A N 1
ATOM 622 C CA . HIS A 1 83 ? -20.281 -18.25 -2.072 1 97.38 83 HIS A CA 1
ATOM 623 C C . HIS A 1 83 ? -21.156 -16.984 -2.047 1 97.38 83 HIS A C 1
ATOM 625 O O . HIS A 1 83 ? -22.297 -17.016 -2.488 1 97.38 83 HIS A O 1
ATOM 631 N N . PHE A 1 84 ? -20.609 -15.906 -1.518 1 96.94 84 PHE A N 1
ATOM 632 C CA . PHE A 1 84 ? -21.328 -14.641 -1.543 1 96.94 84 PHE A CA 1
ATOM 633 C C . PHE A 1 84 ? -20.375 -13.461 -1.412 1 96.94 84 PHE A C 1
ATOM 635 O O . PHE A 1 84 ? -19.234 -13.633 -0.979 1 96.94 84 PHE A O 1
ATOM 642 N N . SER A 1 85 ? -20.734 -12.359 -1.896 1 96.88 85 SER A N 1
ATOM 643 C CA . SER A 1 85 ? -20.141 -11.039 -1.715 1 96.88 85 SER A CA 1
ATOM 644 C C . SER A 1 85 ? -21.188 -9.984 -1.412 1 96.88 85 SER A C 1
ATOM 646 O O . SER A 1 85 ? -22.125 -9.781 -2.199 1 96.88 85 SER A O 1
ATOM 648 N N . ALA A 1 86 ? -21 -9.344 -0.233 1 95.69 86 ALA A N 1
ATOM 649 C CA . ALA A 1 86 ? -22.094 -8.461 0.188 1 95.69 86 ALA A CA 1
ATOM 650 C C . ALA A 1 86 ? -21.547 -7.152 0.75 1 95.69 86 ALA A C 1
ATOM 652 O O . ALA A 1 86 ? -20.672 -7.156 1.623 1 95.69 86 ALA A O 1
ATOM 653 N N . ASP A 1 87 ? -22.078 -6.094 0.181 1 91.56 87 ASP A N 1
ATOM 654 C CA . ASP A 1 87 ? -21.891 -4.805 0.839 1 91.56 87 ASP A CA 1
ATOM 655 C C . ASP A 1 87 ? -22.906 -4.613 1.964 1 91.56 87 ASP A C 1
ATOM 657 O O . ASP A 1 87 ? -24.125 -4.684 1.735 1 91.56 87 ASP A O 1
ATOM 661 N N . ILE A 1 88 ? -22.391 -4.445 3.117 1 93 88 ILE A N 1
ATOM 662 C CA . ILE A 1 88 ? -23.219 -4.219 4.293 1 93 88 ILE A CA 1
ATOM 663 C C . ILE A 1 88 ? -22.797 -2.926 4.984 1 93 88 ILE A C 1
ATOM 665 O O . ILE A 1 88 ? -21.781 -2.891 5.68 1 93 88 ILE A O 1
ATOM 669 N N . GLU A 1 89 ? -23.562 -1.965 4.773 1 90.12 89 GLU A N 1
ATOM 670 C CA . GLU A 1 89 ? -23.141 -0.642 5.223 1 90.12 89 GLU A CA 1
ATOM 671 C C . GLU A 1 89 ? -21.781 -0.269 4.641 1 90.12 89 GLU A C 1
ATOM 673 O O . GLU A 1 89 ? -21.594 -0.313 3.424 1 90.12 89 GLU A O 1
ATOM 678 N N . ASP A 1 90 ? -20.797 -0.123 5.523 1 84.31 90 ASP A N 1
ATOM 679 C CA . ASP A 1 90 ? -19.484 0.264 5.023 1 84.31 90 ASP A CA 1
ATOM 680 C C . ASP A 1 90 ? -18.547 -0.94 4.953 1 84.31 90 ASP A C 1
ATOM 682 O O . ASP A 1 90 ? -17.328 -0.78 4.84 1 84.31 90 ASP A O 1
ATOM 686 N N . TRP A 1 91 ? -19.188 -2.068 5.016 1 92.19 91 TRP A N 1
ATOM 687 C CA . TRP A 1 91 ? -18.406 -3.293 4.988 1 92.19 91 TRP A CA 1
ATOM 688 C C . TRP A 1 91 ? -18.547 -4.012 3.654 1 92.19 91 TRP A C 1
ATOM 690 O O . TRP A 1 91 ? -19.609 -3.938 3.018 1 92.19 91 TRP A O 1
ATOM 700 N N . LEU A 1 92 ? -17.5 -4.625 3.25 1 94.31 92 LEU A N 1
ATOM 701 C CA . LEU A 1 92 ? -17.578 -5.711 2.279 1 94.31 92 LEU A CA 1
ATOM 702 C C . LEU A 1 92 ? -17.312 -7.055 2.945 1 94.31 92 LEU A C 1
ATOM 704 O O . LEU A 1 92 ? -16.297 -7.219 3.639 1 94.31 92 LEU A O 1
ATOM 708 N N . VAL A 1 93 ? -18.234 -7.941 2.844 1 96.81 93 VAL A N 1
ATOM 709 C CA . VAL A 1 93 ? -18.078 -9.281 3.395 1 96.81 93 VAL A CA 1
ATOM 710 C C . VAL A 1 93 ? -18.156 -10.32 2.271 1 96.81 93 VAL A C 1
ATOM 712 O O . VAL A 1 93 ? -19.062 -10.266 1.436 1 96.81 93 VAL A O 1
ATOM 715 N N . VAL A 1 94 ? -17.188 -11.148 2.271 1 97.56 94 VAL A N 1
ATOM 716 C CA . VAL A 1 94 ? -17.156 -12.188 1.248 1 97.56 94 VAL A CA 1
ATOM 717 C C . VAL A 1 94 ? -17.047 -13.555 1.909 1 97.56 94 VAL A C 1
ATOM 719 O O . VAL A 1 94 ? -16.266 -13.742 2.846 1 97.56 94 VAL A O 1
ATOM 722 N N . GLY A 1 95 ? -17.906 -14.445 1.521 1 97.75 95 GLY A N 1
ATOM 723 C CA . GLY A 1 95 ? -17.828 -15.836 1.943 1 97.75 95 GLY A CA 1
ATOM 724 C C . GLY A 1 95 ? -17.234 -16.75 0.894 1 97.75 95 GLY A C 1
ATOM 725 O O . GLY A 1 95 ? -17.703 -16.781 -0.25 1 97.75 95 GLY A O 1
ATOM 726 N N . PHE A 1 96 ? -16.234 -17.484 1.354 1 97.56 96 PHE A N 1
ATOM 727 C CA . PHE A 1 96 ? -15.555 -18.438 0.476 1 97.56 96 PHE A CA 1
ATOM 728 C C . PHE A 1 96 ? -15.773 -19.859 0.949 1 97.56 96 PHE A C 1
ATOM 730 O O . PHE A 1 96 ? -16.062 -20.094 2.127 1 97.56 96 PHE A O 1
ATOM 737 N N . GLU A 1 97 ? -15.602 -20.719 0.012 1 97.12 97 GLU A N 1
ATOM 738 C CA . GLU A 1 97 ? -15.43 -22.109 0.388 1 97.12 97 GLU A CA 1
ATOM 739 C C . GLU A 1 97 ? -14.32 -22.266 1.427 1 97.12 97 GLU A C 1
ATOM 741 O O . GLU A 1 97 ? -13.25 -21.672 1.294 1 97.12 97 GLU A O 1
ATOM 746 N N . TYR A 1 98 ? -14.688 -22.984 2.441 1 96.5 98 TYR A N 1
ATOM 747 C CA . TYR A 1 98 ? -13.641 -23.312 3.406 1 96.5 98 TYR A CA 1
ATOM 748 C C . TYR A 1 98 ? -12.812 -24.5 2.943 1 96.5 98 TYR A C 1
ATOM 750 O O . TYR A 1 98 ? -13.359 -25.578 2.67 1 96.5 98 TYR A O 1
ATOM 758 N N . VAL A 1 99 ? -11.555 -24.297 2.852 1 95.12 99 VAL A N 1
ATOM 759 C CA . VAL A 1 99 ? -10.625 -25.359 2.492 1 95.12 99 VAL A CA 1
ATOM 760 C C . VAL A 1 99 ? -9.719 -25.672 3.678 1 95.12 99 VAL A C 1
ATOM 762 O O . VAL A 1 99 ? -8.891 -24.844 4.07 1 95.12 99 VAL A O 1
ATOM 765 N N . ARG A 1 100 ? -9.906 -26.828 4.191 1 93.06 100 ARG A N 1
ATOM 766 C CA . ARG A 1 100 ? -8.992 -27.266 5.242 1 93.06 100 ARG A CA 1
ATOM 767 C C . ARG A 1 100 ? -7.695 -27.812 4.652 1 93.06 100 ARG A C 1
ATOM 769 O O . ARG A 1 100 ? -7.715 -28.656 3.758 1 93.06 100 ARG A O 1
ATOM 776 N N . GLY A 1 101 ? -6.664 -27.188 5.086 1 94.44 101 GLY A N 1
ATOM 777 C CA . GLY A 1 101 ? -5.387 -27.625 4.551 1 94.44 101 GLY A CA 1
ATOM 778 C C . GLY A 1 101 ? -4.215 -26.828 5.078 1 94.44 101 GLY A C 1
ATO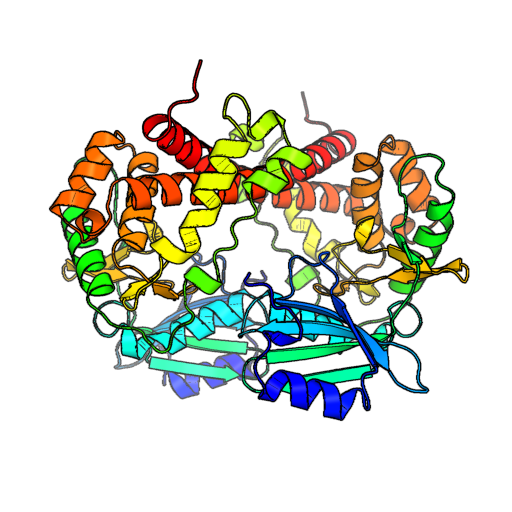M 779 O O . GLY A 1 101 ? -4.367 -26.016 6 1 94.44 101 GLY A O 1
ATOM 780 N N . ARG A 1 102 ? -3.094 -27.109 4.59 1 95.25 102 ARG A N 1
ATOM 781 C CA . ARG A 1 102 ? -1.861 -26.469 5.027 1 95.25 102 ARG A CA 1
ATOM 782 C C . ARG A 1 102 ? -1.247 -25.641 3.906 1 95.25 102 ARG A C 1
ATOM 784 O O . ARG A 1 102 ? -1.559 -25.844 2.732 1 95.25 102 ARG A O 1
ATOM 791 N N . ARG A 1 103 ? -0.367 -24.781 4.277 1 94.19 103 ARG A N 1
ATOM 792 C CA . ARG A 1 103 ? 0.364 -23.969 3.303 1 94.19 103 ARG A CA 1
ATOM 793 C C . ARG A 1 103 ? 1.418 -24.812 2.586 1 94.19 103 ARG A C 1
ATOM 795 O O . ARG A 1 103 ? 1.938 -25.781 3.146 1 94.19 103 ARG A O 1
ATOM 802 N N . ALA A 1 104 ? 1.676 -24.406 1.437 1 96.94 104 ALA A N 1
ATOM 803 C CA . ALA A 1 104 ? 2.693 -25.094 0.657 1 96.94 104 ALA A CA 1
ATOM 804 C C . ALA A 1 104 ? 4.094 -24.75 1.149 1 96.94 104 ALA A C 1
ATOM 806 O O . ALA A 1 104 ? 4.336 -23.641 1.619 1 96.94 104 ALA A O 1
ATOM 807 N N . GLN A 1 105 ? 4.906 -25.703 1.056 1 96.75 105 GLN A N 1
ATOM 808 C CA . GLN A 1 105 ? 6.332 -25.5 1.3 1 96.75 105 GLN A CA 1
ATOM 809 C C . GLN A 1 105 ? 7.102 -25.375 -0.011 1 96.75 105 GLN A C 1
ATOM 811 O O . GLN A 1 105 ? 6.98 -26.234 -0.891 1 96.75 105 GLN A O 1
ATOM 816 N N . LEU A 1 106 ? 7.922 -24.328 -0.14 1 97.5 106 LEU A N 1
ATOM 817 C CA . LEU A 1 106 ? 8.594 -24.062 -1.406 1 97.5 106 LEU A CA 1
ATOM 818 C C . LEU A 1 106 ? 10.07 -24.438 -1.324 1 97.5 106 LEU A C 1
ATOM 820 O O . LEU A 1 106 ? 10.805 -24.328 -2.314 1 97.5 106 LEU A O 1
ATOM 824 N N . ALA A 1 107 ? 10.531 -24.875 -0.178 1 96.81 107 ALA A N 1
ATOM 825 C CA . ALA A 1 107 ? 11.938 -25.188 0.037 1 96.81 107 ALA A CA 1
ATOM 826 C C . ALA A 1 107 ? 12.406 -26.297 -0.892 1 96.81 107 ALA A C 1
ATOM 828 O O . ALA A 1 107 ? 11.594 -27.094 -1.379 1 96.81 107 ALA A O 1
ATOM 829 N N . PRO A 1 108 ? 13.734 -26.359 -1.147 1 96.25 108 PRO A N 1
ATOM 830 C CA . PRO A 1 108 ? 14.266 -27.453 -1.976 1 96.25 108 PRO A CA 1
ATOM 831 C C . PRO A 1 108 ? 13.867 -28.828 -1.465 1 96.25 108 PRO A C 1
ATOM 833 O O . PRO A 1 108 ? 13.883 -29.078 -0.255 1 96.25 108 PRO A O 1
ATOM 836 N N . GLY A 1 109 ? 13.453 -29.672 -2.381 1 95.5 109 GLY A N 1
ATOM 837 C CA . GLY A 1 109 ? 13.133 -31.031 -2.018 1 95.5 109 GLY A CA 1
ATOM 838 C C . GLY A 1 109 ? 11.68 -31.219 -1.609 1 95.5 109 GLY A C 1
ATOM 839 O O . GLY A 1 109 ? 11.211 -32.344 -1.435 1 95.5 109 GLY A O 1
ATOM 840 N N . SER A 1 110 ? 10.977 -30.125 -1.487 1 97.25 110 SER A N 1
ATOM 841 C CA . SER A 1 110 ? 9.578 -30.219 -1.083 1 97.25 110 SER A CA 1
ATOM 842 C C . SER A 1 110 ? 8.742 -30.938 -2.135 1 97.25 110 SER A C 1
ATOM 844 O O . SER A 1 110 ? 8.844 -30.641 -3.328 1 97.25 110 SER A O 1
ATOM 846 N N . SER A 1 111 ? 7.895 -31.797 -1.705 1 95.62 111 SER A N 1
ATOM 847 C CA . SER A 1 111 ? 6.988 -32.5 -2.6 1 95.62 111 SER A CA 1
ATOM 848 C C . SER A 1 111 ? 5.859 -31.609 -3.082 1 95.62 111 SER A C 1
ATOM 850 O O . SER A 1 111 ? 5.141 -31.953 -4.023 1 95.62 111 SER A O 1
ATOM 852 N N . ASP A 1 112 ? 5.781 -30.469 -2.434 1 97.75 112 ASP A N 1
ATOM 853 C CA . ASP A 1 112 ? 4.691 -29.547 -2.777 1 97.75 112 ASP A CA 1
ATOM 854 C C . ASP A 1 112 ? 4.969 -28.844 -4.102 1 97.75 112 ASP A C 1
ATOM 856 O O . ASP A 1 112 ? 4.059 -28.266 -4.707 1 97.75 112 ASP A O 1
ATOM 860 N N . LEU A 1 113 ? 6.215 -28.859 -4.594 1 97.88 113 LEU A N 1
ATOM 861 C CA . LEU A 1 113 ? 6.617 -28.094 -5.766 1 97.88 113 LEU A CA 1
ATOM 862 C C . LEU A 1 113 ? 5.879 -28.578 -7.012 1 97.88 113 LEU A C 1
ATOM 864 O O . LEU A 1 113 ? 5.57 -27.781 -7.902 1 97.88 113 LEU A O 1
ATOM 868 N N . ALA A 1 114 ? 5.594 -29.859 -7.043 1 96.69 114 ALA A N 1
ATOM 869 C CA . ALA A 1 114 ? 4.832 -30.391 -8.172 1 96.69 114 ALA A CA 1
ATOM 870 C C . ALA A 1 114 ? 3.406 -29.844 -8.172 1 96.69 114 ALA A C 1
ATOM 872 O O . ALA A 1 114 ? 2.852 -29.547 -9.234 1 96.69 114 ALA A O 1
ATOM 873 N N . LEU A 1 115 ? 2.812 -29.781 -7.023 1 97.19 115 LEU A N 1
ATOM 874 C CA . LEU A 1 115 ? 1.466 -29.234 -6.898 1 97.19 115 LEU A CA 1
ATOM 875 C C . LEU A 1 115 ? 1.444 -27.75 -7.254 1 97.19 115 LEU A C 1
ATOM 877 O O . LEU A 1 115 ? 0.521 -27.281 -7.926 1 97.19 115 LEU A O 1
ATOM 881 N N . VAL A 1 116 ? 2.465 -27.031 -6.801 1 98.06 116 VAL A N 1
ATOM 882 C CA . VAL A 1 116 ? 2.592 -25.609 -7.105 1 98.06 116 VAL A CA 1
ATOM 883 C C . VAL A 1 116 ? 2.701 -25.406 -8.617 1 98.06 116 VAL A C 1
ATOM 885 O O . VAL A 1 116 ? 2.051 -24.531 -9.18 1 98.06 116 VAL A O 1
ATOM 888 N N . ALA A 1 117 ? 3.447 -26.266 -9.258 1 97 117 ALA A N 1
ATOM 889 C CA . ALA A 1 117 ? 3.598 -26.203 -10.703 1 97 117 ALA A CA 1
ATOM 890 C C . ALA A 1 117 ? 2.26 -26.422 -11.406 1 97 117 ALA A C 1
ATOM 892 O O . ALA A 1 117 ? 1.937 -25.734 -12.375 1 97 117 ALA A O 1
ATOM 893 N N . THR A 1 118 ? 1.538 -27.375 -10.93 1 95.44 118 THR A N 1
ATOM 894 C CA . THR A 1 118 ? 0.226 -27.656 -11.5 1 95.44 118 THR A CA 1
ATOM 895 C C . THR A 1 118 ? -0.693 -26.453 -11.391 1 95.44 118 THR A C 1
ATOM 897 O O . THR A 1 118 ? -1.39 -26.109 -12.344 1 95.44 118 THR A O 1
ATOM 900 N N . ALA A 1 119 ? -0.679 -25.828 -10.234 1 97.06 119 ALA A N 1
ATOM 901 C CA . ALA A 1 119 ? -1.493 -24.625 -10.023 1 97.06 119 ALA A CA 1
ATOM 902 C C . ALA A 1 119 ? -1.097 -23.516 -10.984 1 97.06 119 ALA A C 1
ATOM 904 O O . ALA A 1 119 ? -1.958 -22.875 -11.594 1 97.06 119 ALA A O 1
ATOM 905 N N . LEU A 1 120 ? 0.206 -23.297 -11.133 1 97.31 120 LEU A N 1
ATOM 906 C CA . LEU A 1 120 ? 0.705 -22.25 -12.016 1 97.31 120 LEU A CA 1
ATOM 907 C C . LEU A 1 120 ? 0.302 -22.516 -13.461 1 97.31 120 LEU A C 1
ATOM 909 O O . LEU A 1 120 ? -0.065 -21.594 -14.188 1 97.31 120 LEU A O 1
ATOM 913 N N . ASP A 1 121 ? 0.375 -23.75 -13.812 1 95 121 ASP A N 1
ATOM 914 C CA . ASP A 1 121 ? -0.008 -24.109 -15.172 1 95 121 ASP A CA 1
ATOM 915 C C . ASP A 1 121 ? -1.493 -23.844 -15.414 1 95 121 ASP A C 1
ATOM 917 O O . ASP A 1 121 ? -1.873 -23.328 -16.453 1 95 121 ASP A O 1
ATOM 921 N N . ARG A 1 122 ? -2.248 -24.234 -14.492 1 95.81 122 ARG A N 1
ATOM 922 C CA . ARG A 1 122 ? -3.686 -24.016 -14.609 1 95.81 122 ARG A CA 1
ATOM 923 C C . ARG A 1 122 ? -4.008 -22.531 -14.703 1 95.81 122 ARG A C 1
ATOM 925 O O . ARG A 1 122 ? -4.809 -22.125 -15.547 1 95.81 122 ARG A O 1
ATOM 932 N N . ILE A 1 123 ? -3.361 -21.719 -13.867 1 97.31 123 ILE A N 1
ATOM 933 C CA . ILE A 1 123 ? -3.574 -20.281 -13.891 1 97.31 123 ILE A CA 1
ATOM 934 C C . ILE A 1 123 ? -3.176 -19.734 -15.258 1 97.31 123 ILE A C 1
ATOM 936 O O . ILE A 1 123 ? -3.943 -19 -15.891 1 97.31 123 ILE A O 1
ATOM 940 N N . GLY A 1 124 ? -2.049 -20.109 -15.742 1 96.12 124 GLY A N 1
ATOM 941 C CA . GLY A 1 124 ? -1.487 -19.578 -16.984 1 96.12 124 GLY A CA 1
ATOM 942 C C . GLY A 1 124 ? -2.295 -19.938 -18.203 1 96.12 124 GLY A C 1
ATOM 943 O O . GLY A 1 124 ? -2.211 -19.266 -19.234 1 96.12 124 GLY A O 1
ATOM 944 N N . ARG A 1 125 ? -3.131 -20.969 -18.109 1 95.25 125 ARG A N 1
ATOM 945 C CA . ARG A 1 125 ? -3.928 -21.422 -19.234 1 95.25 125 ARG A CA 1
ATOM 946 C C . ARG A 1 125 ? -5.223 -20.641 -19.359 1 95.25 125 ARG A C 1
ATOM 948 O O . ARG A 1 125 ? -5.867 -20.641 -20.406 1 95.25 125 ARG A O 1
ATOM 955 N N . LEU A 1 126 ? -5.566 -20.016 -18.344 1 96.75 126 LEU A N 1
ATOM 956 C CA . LEU A 1 126 ? -6.82 -19.266 -18.359 1 96.75 126 LEU A CA 1
ATOM 957 C C . LEU A 1 126 ? -6.637 -17.906 -19.016 1 96.75 126 LEU A C 1
ATOM 959 O O . LEU A 1 126 ? -5.621 -17.234 -18.797 1 96.75 126 LEU A O 1
ATOM 963 N N . GLN A 1 127 ? -7.645 -17.609 -19.797 1 96.62 127 GLN A N 1
ATOM 964 C CA . GLN A 1 127 ? -7.688 -16.281 -20.406 1 96.62 127 GLN A CA 1
ATOM 965 C C . GLN A 1 127 ? -8.5 -15.305 -19.547 1 96.62 127 GLN A C 1
ATOM 967 O O . GLN A 1 127 ? -9.523 -15.688 -18.969 1 96.62 127 GLN A O 1
ATOM 972 N N . ALA A 1 128 ? -7.965 -14.094 -19.406 1 95.62 128 ALA A N 1
ATOM 973 C CA . ALA A 1 128 ? -8.641 -13.117 -18.547 1 95.62 128 ALA A CA 1
ATOM 974 C C . ALA A 1 128 ? -8.742 -11.766 -19.25 1 95.62 128 ALA A C 1
ATOM 976 O O . ALA A 1 128 ? -8.336 -10.742 -18.688 1 95.62 128 ALA A O 1
ATOM 977 N N . PRO A 1 129 ? -9.344 -11.742 -20.359 1 88.88 129 PRO A N 1
ATOM 978 C CA . PRO A 1 129 ? -9.383 -10.492 -21.125 1 88.88 129 PRO A CA 1
ATOM 979 C C . PRO A 1 129 ? -10.086 -9.367 -20.375 1 88.88 129 PRO A C 1
ATOM 981 O O . PRO A 1 129 ? -9.859 -8.188 -20.672 1 88.88 129 PRO A O 1
ATOM 984 N N . GLY A 1 130 ? -10.852 -9.688 -19.438 1 88 130 GLY A N 1
ATOM 985 C CA . GLY A 1 130 ? -11.609 -8.664 -18.719 1 88 130 GLY A CA 1
ATOM 986 C C . GLY A 1 130 ? -10.812 -8.008 -17.609 1 88 130 GLY A C 1
ATOM 987 O O . GLY A 1 130 ? -11.234 -6.992 -17.047 1 88 130 GLY A O 1
ATOM 988 N N . LEU A 1 131 ? -9.672 -8.484 -17.281 1 91.12 131 LEU A N 1
ATOM 989 C CA . LEU A 1 131 ? -8.859 -7.941 -16.188 1 91.12 131 LEU A CA 1
ATOM 990 C C . LEU A 1 131 ? -7.914 -6.859 -16.703 1 91.12 131 LEU A C 1
ATOM 992 O O . LEU A 1 131 ? -7.605 -6.816 -17.891 1 91.12 131 LEU A O 1
ATOM 996 N N . ARG A 1 132 ? -7.48 -6.047 -15.812 1 87.94 132 ARG A N 1
ATOM 997 C CA . ARG A 1 132 ? -6.531 -4.992 -16.156 1 87.94 132 ARG A CA 1
ATOM 998 C C . ARG A 1 132 ? -5.199 -5.582 -16.609 1 87.94 132 ARG A C 1
ATOM 1000 O O . ARG A 1 132 ? -4.648 -6.469 -15.961 1 87.94 132 ARG A O 1
ATOM 1007 N N . ALA A 1 133 ? -4.758 -4.969 -17.656 1 92.5 133 ALA A N 1
ATOM 1008 C CA . ALA A 1 133 ? -3.516 -5.465 -18.234 1 92.5 133 ALA A CA 1
ATOM 1009 C C . ALA A 1 133 ? -2.32 -5.121 -17.344 1 92.5 133 ALA A C 1
ATOM 1011 O O . ALA A 1 133 ? -2.238 -4.016 -16.797 1 92.5 133 ALA A O 1
ATOM 1012 N N . LEU A 1 134 ? -1.46 -6.105 -17.172 1 94.94 134 LEU A N 1
ATOM 1013 C CA . LEU A 1 134 ? -0.276 -5.875 -16.359 1 94.94 134 LEU A CA 1
ATOM 1014 C C . LEU A 1 134 ? 0.598 -4.777 -16.953 1 94.94 134 LEU A C 1
ATOM 1016 O O . LEU A 1 134 ? 1.209 -3.996 -16.234 1 94.94 134 LEU A O 1
ATOM 1020 N N . GLU A 1 135 ? 0.684 -4.691 -18.25 1 93.81 135 GLU A N 1
ATOM 1021 C CA . GLU A 1 135 ? 1.527 -3.709 -18.938 1 93.81 135 GLU A CA 1
ATOM 1022 C C . GLU A 1 135 ? 1.07 -2.285 -18.625 1 93.81 135 GLU A C 1
ATOM 1024 O O . GLU A 1 135 ? 1.849 -1.338 -18.75 1 93.81 135 GLU A O 1
ATOM 1029 N N . GLN A 1 136 ? -0.149 -2.207 -18.281 1 85.62 136 GLN A N 1
ATOM 1030 C CA . GLN A 1 136 ? -0.677 -0.895 -17.922 1 85.62 136 GLN A CA 1
ATOM 1031 C C . GLN A 1 136 ? -0.36 -0.551 -16.469 1 85.62 136 GLN A C 1
ATOM 1033 O O . GLN A 1 136 ? -0.328 0.623 -16.094 1 85.62 136 GLN A O 1
ATOM 1038 N N . ARG A 1 137 ? -0.105 -1.596 -15.758 1 84.94 137 ARG A N 1
ATOM 1039 C CA . ARG A 1 137 ? 0.165 -1.428 -14.328 1 84.94 137 ARG A CA 1
ATOM 1040 C C . ARG A 1 137 ? 1.653 -1.216 -14.078 1 84.94 137 ARG A C 1
ATOM 1042 O O . ARG A 1 137 ? 2.035 -0.515 -13.141 1 84.94 137 ARG A O 1
ATOM 1049 N N . TRP A 1 138 ? 2.479 -1.8 -14.875 1 90.75 138 TRP A N 1
ATOM 1050 C CA . TRP A 1 138 ? 3.92 -1.78 -14.656 1 90.75 138 TRP A CA 1
ATOM 1051 C C . TRP A 1 138 ? 4.555 -0.564 -15.32 1 90.75 138 TRP A C 1
ATOM 1053 O O . TRP A 1 138 ? 4.855 -0.587 -16.516 1 90.75 138 TRP A O 1
ATOM 1063 N N . GLN A 1 139 ? 4.828 0.438 -14.516 1 83.56 139 GLN A N 1
ATOM 1064 C CA . GLN A 1 139 ? 5.496 1.653 -14.969 1 83.56 139 GLN A CA 1
ATOM 1065 C C . GLN A 1 139 ? 7.012 1.537 -14.82 1 83.56 139 GLN A C 1
ATOM 1067 O O . GLN A 1 139 ? 7.516 1.294 -13.727 1 83.56 139 GLN A O 1
ATOM 1072 N N . PRO A 1 140 ? 7.688 1.743 -15.914 1 88.88 140 PRO A N 1
ATOM 1073 C CA . PRO A 1 140 ? 9.148 1.606 -15.867 1 88.88 140 PRO A CA 1
ATOM 1074 C C . PRO A 1 140 ? 9.844 2.861 -15.344 1 88.88 140 PRO A C 1
ATOM 1076 O O . PRO A 1 140 ? 10.547 3.539 -16.094 1 88.88 140 PRO A O 1
ATOM 1079 N N . THR A 1 141 ? 9.781 3.123 -14.07 1 90.5 141 THR A N 1
ATOM 1080 C CA . THR A 1 141 ? 10.281 4.387 -13.531 1 90.5 141 THR A CA 1
ATOM 1081 C C . THR A 1 141 ? 11.172 4.148 -12.32 1 90.5 141 THR A C 1
ATOM 1083 O O . THR A 1 141 ? 11.719 5.094 -11.75 1 90.5 141 THR A O 1
ATOM 1086 N N . TRP A 1 142 ? 11.336 2.945 -11.945 1 93.38 142 TRP A N 1
ATOM 1087 C CA . TRP A 1 142 ? 11.922 2.66 -10.641 1 93.38 142 TRP A CA 1
ATOM 1088 C C . TRP A 1 142 ? 13.414 2.957 -10.641 1 93.38 142 TRP A C 1
ATOM 1090 O O . TRP A 1 142 ? 13.93 3.576 -9.703 1 93.38 142 TRP A O 1
ATOM 1100 N N . TRP A 1 143 ? 14.117 2.598 -11.641 1 95.44 143 TRP A N 1
ATOM 1101 C CA . TRP A 1 143 ? 15.562 2.787 -11.664 1 95.44 143 TRP A CA 1
ATOM 1102 C C . TRP A 1 143 ? 15.914 4.254 -11.891 1 95.44 143 TRP A C 1
ATOM 1104 O O . TRP A 1 143 ? 16.891 4.754 -11.328 1 95.44 143 TRP A O 1
ATOM 1114 N N . ASP A 1 144 ? 15.133 4.957 -12.688 1 93.75 144 ASP A N 1
ATOM 1115 C CA . ASP A 1 144 ? 15.305 6.402 -12.812 1 93.75 144 ASP A CA 1
ATOM 1116 C C . ASP A 1 144 ? 15.164 7.094 -11.453 1 93.75 144 ASP A C 1
ATOM 1118 O O . ASP A 1 144 ? 15.984 7.938 -11.094 1 93.75 144 ASP A O 1
ATOM 1122 N N . ARG A 1 145 ? 14.195 6.703 -10.789 1 91.31 145 ARG A N 1
ATOM 1123 C CA . ARG A 1 145 ? 13.938 7.289 -9.477 1 91.31 145 ARG A CA 1
ATOM 1124 C C . ARG A 1 145 ? 15.055 6.938 -8.5 1 91.31 145 ARG A C 1
ATOM 1126 O O . ARG A 1 145 ? 15.492 7.789 -7.719 1 91.31 145 ARG A O 1
ATOM 1133 N N . LEU A 1 146 ? 15.453 5.68 -8.562 1 93.62 146 LEU A N 1
ATOM 1134 C CA . LEU A 1 146 ? 16.547 5.254 -7.699 1 93.62 146 LEU A CA 1
ATOM 1135 C C . LEU A 1 146 ? 17.828 6.027 -8.023 1 93.62 146 LEU A C 1
ATOM 1137 O O . LEU A 1 146 ? 18.547 6.449 -7.109 1 93.62 146 LEU A O 1
ATOM 1141 N N . GLY A 1 147 ? 18.109 6.219 -9.273 1 93.62 147 GLY A N 1
ATOM 1142 C CA . GLY A 1 147 ? 19.281 6.988 -9.68 1 93.62 147 GLY A CA 1
ATOM 1143 C C . GLY A 1 147 ? 19.266 8.406 -9.148 1 93.62 147 GLY A C 1
ATOM 1144 O O . GLY A 1 147 ? 20.312 8.938 -8.758 1 93.62 147 GLY A O 1
ATOM 1145 N N . GLN A 1 148 ? 18.141 8.961 -9.062 1 90.94 148 GLN A N 1
ATOM 1146 C CA . GLN A 1 148 ? 18 10.352 -8.648 1 90.94 148 GLN A CA 1
ATOM 1147 C C . GLN A 1 148 ? 17.953 10.469 -7.125 1 90.94 148 GLN A C 1
ATOM 1149 O O . GLN A 1 148 ? 18.562 11.383 -6.555 1 90.94 148 GLN A O 1
ATOM 1154 N N . GLU A 1 149 ? 17.312 9.547 -6.523 1 86.31 149 GLU A N 1
ATOM 1155 C CA . GLU A 1 149 ? 16.969 9.719 -5.117 1 86.31 149 GLU A CA 1
ATOM 1156 C C . GLU A 1 149 ? 17.891 8.891 -4.223 1 86.31 149 GLU A C 1
ATOM 1158 O O . GLU A 1 149 ? 18.125 9.242 -3.066 1 86.31 149 GLU A O 1
ATOM 1163 N N . ARG A 1 150 ? 18.297 7.719 -4.762 1 89.94 150 ARG A N 1
ATOM 1164 C CA . ARG A 1 150 ? 19.062 6.758 -3.975 1 89.94 150 ARG A CA 1
ATOM 1165 C C . ARG A 1 150 ? 20.141 6.105 -4.816 1 89.94 150 ARG A C 1
ATOM 1167 O O . ARG A 1 150 ? 20.172 4.883 -4.973 1 89.94 150 ARG A O 1
ATOM 1174 N N . PRO A 1 151 ? 21.031 6.914 -5.277 1 90.81 151 PRO A N 1
ATOM 1175 C CA . PRO A 1 151 ? 22.047 6.383 -6.184 1 90.81 151 PRO A CA 1
ATOM 1176 C C . PRO A 1 151 ? 22.859 5.246 -5.559 1 90.81 151 PRO A C 1
ATOM 1178 O O . PRO A 1 151 ? 23.375 4.387 -6.273 1 90.81 151 PRO A O 1
ATOM 1181 N N . GLU A 1 152 ? 22.906 5.18 -4.27 1 88.38 152 GLU A N 1
ATOM 1182 C CA . GLU A 1 152 ? 23.656 4.133 -3.58 1 88.38 152 GLU A CA 1
ATOM 1183 C C . GLU A 1 152 ? 23.016 2.764 -3.793 1 88.38 152 GLU A C 1
ATOM 1185 O O . GLU A 1 152 ? 23.688 1.734 -3.699 1 88.38 152 GLU A O 1
ATOM 1190 N N . VAL A 1 153 ? 21.734 2.709 -4.074 1 89.06 153 VAL A N 1
ATOM 1191 C CA . VAL A 1 153 ? 21.031 1.456 -4.324 1 89.06 153 VAL A CA 1
ATOM 1192 C C . VAL A 1 153 ? 21.391 0.929 -5.715 1 89.06 153 VAL A C 1
ATOM 1194 O O . VAL A 1 153 ? 21.484 -0.283 -5.922 1 89.06 153 VAL A O 1
ATOM 1197 N N . VAL A 1 154 ? 21.562 1.838 -6.648 1 91.25 154 VAL A N 1
ATOM 1198 C CA . VAL A 1 154 ? 21.969 1.464 -8 1 91.25 154 VAL A CA 1
ATOM 1199 C C . VAL A 1 154 ? 23.328 0.785 -7.969 1 91.25 154 VAL A C 1
ATOM 1201 O O . VAL A 1 154 ? 23.547 -0.217 -8.648 1 91.25 154 VAL A O 1
ATOM 1204 N N . GLY A 1 155 ? 24.141 1.345 -7.141 1 87.25 155 GLY A N 1
ATOM 1205 C CA . GLY A 1 155 ? 25.438 0.73 -6.926 1 87.25 155 GLY A CA 1
ATOM 1206 C C . GLY A 1 155 ? 26.297 0.696 -8.18 1 87.25 155 GLY A C 1
ATOM 1207 O O . GLY A 1 155 ? 26.469 1.719 -8.844 1 87.25 155 GLY A O 1
ATOM 1208 N N . ARG A 1 156 ? 26.75 -0.591 -8.539 1 85.81 156 ARG A N 1
ATOM 1209 C CA . ARG A 1 156 ? 27.766 -0.73 -9.586 1 85.81 156 ARG A CA 1
ATOM 1210 C C . ARG A 1 156 ? 27.109 -0.922 -10.953 1 85.81 156 ARG A C 1
ATOM 1212 O O . ARG A 1 156 ? 27.797 -1.023 -11.969 1 85.81 156 ARG A O 1
ATOM 1219 N N . TRP A 1 157 ? 25.812 -0.926 -10.914 1 91.69 157 TRP A N 1
ATOM 1220 C CA . TRP A 1 157 ? 25.141 -1.166 -12.188 1 91.69 157 TRP A CA 1
ATOM 1221 C C . TRP A 1 157 ? 25.094 0.102 -13.031 1 91.69 157 TRP A C 1
ATOM 1223 O O . TRP A 1 157 ? 25.125 1.213 -12.5 1 91.69 157 TRP A O 1
ATOM 1233 N N . ASN A 1 158 ? 25.125 -0.106 -14.273 1 94.06 158 ASN A N 1
ATOM 1234 C CA . ASN A 1 158 ? 24.938 1 -15.211 1 94.06 158 ASN A CA 1
ATOM 1235 C C . ASN A 1 158 ? 23.469 1.448 -15.258 1 94.06 158 ASN A C 1
ATOM 1237 O O . ASN A 1 158 ? 22.625 0.74 -15.797 1 94.06 158 ASN A O 1
ATOM 1241 N N . LEU A 1 159 ? 23.234 2.613 -14.758 1 95.69 159 LEU A N 1
ATOM 1242 C CA . LEU A 1 159 ? 21.875 3.121 -14.617 1 95.69 159 LEU A CA 1
ATOM 1243 C C . LEU A 1 159 ? 21.188 3.193 -15.977 1 95.69 159 LEU A C 1
ATOM 1245 O O . LEU A 1 159 ? 20.031 2.803 -16.109 1 95.69 159 LEU A O 1
ATOM 1249 N N . ASP A 1 160 ? 21.906 3.66 -16.969 1 95.62 160 ASP A N 1
ATOM 1250 C CA . ASP A 1 160 ? 21.328 3.791 -18.297 1 95.62 160 ASP A CA 1
ATOM 1251 C C . ASP A 1 160 ? 20.891 2.43 -18.844 1 95.62 160 ASP A C 1
ATOM 1253 O O . ASP A 1 160 ? 19.844 2.316 -19.484 1 95.62 160 ASP A O 1
ATOM 1257 N N . GLU A 1 161 ? 21.703 1.502 -18.594 1 96.44 161 GLU A N 1
ATOM 1258 C CA . GLU A 1 161 ? 21.359 0.15 -19.031 1 96.44 161 GLU A CA 1
ATOM 1259 C C . GLU A 1 161 ? 20.141 -0.382 -18.297 1 96.44 161 GLU A C 1
ATOM 1261 O O . GLU A 1 161 ? 19.25 -0.965 -18.922 1 96.44 161 GLU A O 1
ATOM 1266 N N . LEU A 1 162 ? 20.109 -0.209 -16.969 1 97.19 162 LEU A N 1
ATOM 1267 C CA . LEU A 1 162 ? 18.969 -0.668 -16.172 1 97.19 162 LEU A CA 1
ATOM 1268 C C . LEU A 1 162 ? 17.672 -0.002 -16.641 1 97.19 162 LEU A C 1
ATOM 1270 O O . LEU A 1 162 ? 16.641 -0.666 -16.781 1 97.19 162 LEU A O 1
ATOM 1274 N N . VAL A 1 163 ? 17.781 1.252 -16.922 1 97.06 163 VAL A N 1
ATOM 1275 C CA . VAL A 1 163 ? 16.609 2.012 -17.359 1 97.06 163 VAL A CA 1
ATOM 1276 C C . VAL A 1 163 ? 16.141 1.501 -18.719 1 97.06 163 VAL A C 1
ATOM 1278 O O . VAL A 1 163 ? 14.945 1.35 -18.953 1 97.06 163 VAL A O 1
ATOM 1281 N N . ALA A 1 164 ? 17.109 1.251 -19.562 1 97.25 164 ALA A N 1
ATOM 1282 C CA . ALA A 1 164 ? 16.781 0.737 -20.891 1 97.25 164 ALA A CA 1
ATOM 1283 C C . ALA A 1 164 ? 16.078 -0.611 -20.797 1 97.25 164 ALA A C 1
ATOM 1285 O O . ALA A 1 164 ? 15.086 -0.854 -21.5 1 97.25 164 ALA A O 1
ATOM 1286 N N . TRP A 1 165 ? 16.562 -1.466 -19.984 1 97.25 165 TRP A N 1
ATOM 1287 C CA . TRP A 1 165 ? 15.93 -2.764 -19.766 1 97.25 165 TRP A CA 1
ATOM 1288 C C . TRP A 1 165 ? 14.523 -2.6 -19.188 1 97.25 165 TRP A C 1
ATOM 1290 O O . TRP A 1 165 ? 13.578 -3.236 -19.656 1 97.25 165 TRP A O 1
ATOM 1300 N N . GLU A 1 166 ? 14.391 -1.754 -18.141 1 97.25 166 GLU A N 1
ATOM 1301 C CA . GLU A 1 166 ? 13.117 -1.542 -17.453 1 97.25 166 GLU A CA 1
ATOM 1302 C C . GLU A 1 166 ? 12.039 -1.048 -18.406 1 97.25 166 GLU A C 1
ATOM 1304 O O . GLU A 1 166 ? 10.875 -1.439 -18.297 1 97.25 166 GLU A O 1
ATOM 1309 N N . ARG A 1 167 ? 12.438 -0.282 -19.359 1 96.19 167 ARG A N 1
ATOM 1310 C CA . ARG A 1 167 ? 11.5 0.327 -20.297 1 96.19 167 ARG A CA 1
ATOM 1311 C C . ARG A 1 167 ? 10.891 -0.721 -21.234 1 96.19 167 ARG A C 1
ATOM 1313 O O . ARG A 1 167 ? 9.828 -0.503 -21.812 1 96.19 167 ARG A O 1
ATOM 1320 N N . LYS A 1 168 ? 11.516 -1.842 -21.312 1 97.06 168 LYS A N 1
ATOM 1321 C CA . LYS A 1 168 ? 11.047 -2.898 -22.203 1 97.06 168 LYS A CA 1
ATOM 1322 C C . LYS A 1 168 ? 9.938 -3.719 -21.547 1 97.06 168 LYS A C 1
ATOM 1324 O O . LYS A 1 168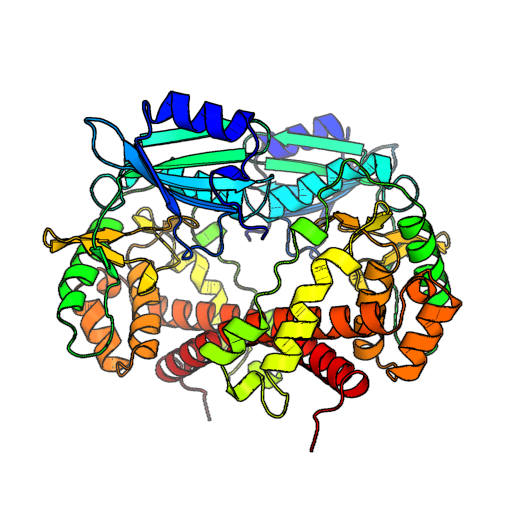 ? 9.211 -4.449 -22.219 1 97.06 168 LYS A O 1
ATOM 1329 N N . VAL A 1 169 ? 9.773 -3.617 -20.281 1 96.56 169 VAL A N 1
ATOM 1330 C CA . VAL A 1 169 ? 9.07 -4.621 -19.484 1 96.56 169 VAL A CA 1
ATOM 1331 C C . VAL A 1 169 ? 7.578 -4.582 -19.812 1 96.56 169 VAL A C 1
ATOM 1333 O O . VAL A 1 169 ? 6.957 -5.625 -20.031 1 96.56 169 VAL A O 1
ATOM 1336 N N . PRO A 1 170 ? 6.98 -3.389 -19.969 1 95.56 170 PRO A N 1
ATOM 1337 C CA . PRO A 1 170 ? 5.539 -3.381 -20.234 1 95.56 170 PRO A CA 1
ATOM 1338 C C . PRO A 1 170 ? 5.164 -4.16 -21.484 1 95.56 170 PRO A C 1
ATOM 1340 O O . PRO A 1 170 ? 4.242 -4.977 -21.469 1 95.56 170 PRO A O 1
ATOM 1343 N N . ALA A 1 171 ? 5.91 -4.008 -22.469 1 96.5 171 ALA A N 1
ATOM 1344 C CA . ALA A 1 171 ? 5.613 -4.723 -23.719 1 96.5 171 ALA A CA 1
ATOM 1345 C C . ALA A 1 171 ? 5.848 -6.223 -23.547 1 96.5 171 ALA A C 1
ATOM 1347 O O . ALA A 1 171 ? 5.105 -7.035 -24.109 1 96.5 171 ALA A O 1
ATOM 1348 N N . LEU A 1 172 ? 6.789 -6.559 -22.797 1 97.81 172 LEU A N 1
ATOM 1349 C CA . LEU A 1 172 ? 7.195 -7.957 -22.672 1 97.81 172 LEU A CA 1
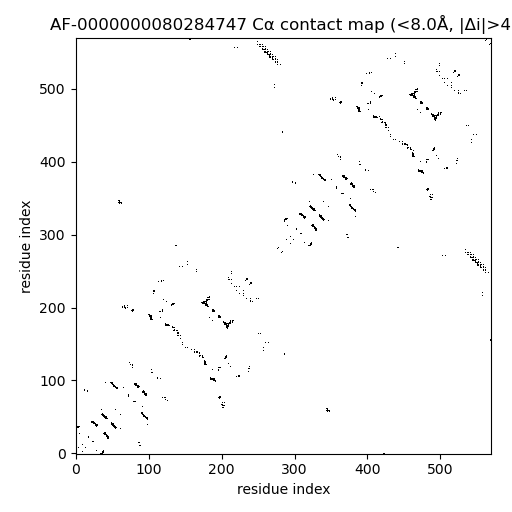ATOM 1350 C C . LEU A 1 172 ? 6.223 -8.734 -21.797 1 97.81 172 LEU A C 1
ATOM 1352 O O . LEU A 1 172 ? 6.059 -9.945 -21.969 1 97.81 172 LEU A O 1
ATOM 1356 N N . VAL A 1 173 ? 5.52 -8.031 -20.859 1 97.88 173 VAL A N 1
ATOM 1357 C CA . VAL A 1 173 ? 4.648 -8.734 -19.938 1 97.88 173 VAL A CA 1
ATOM 1358 C C . VAL A 1 173 ? 3.217 -8.742 -20.469 1 97.88 173 VAL A C 1
ATOM 1360 O O . VAL A 1 173 ? 2.316 -9.305 -19.844 1 97.88 173 VAL A O 1
ATOM 1363 N N . ALA A 1 174 ? 3.053 -8.148 -21.594 1 97.12 174 ALA A N 1
ATOM 1364 C CA . ALA A 1 174 ? 1.718 -8.102 -22.188 1 97.12 174 ALA A CA 1
ATOM 1365 C C . ALA A 1 174 ? 1.247 -9.5 -22.594 1 97.12 174 ALA A C 1
ATOM 1367 O O . ALA A 1 174 ? 2.049 -10.336 -23.016 1 97.12 174 ALA A O 1
ATOM 1368 N N . GLY A 1 175 ? -0.022 -9.75 -22.453 1 97.19 175 GLY A N 1
ATOM 1369 C CA . GLY A 1 175 ? -0.666 -11.016 -22.797 1 97.19 175 GLY A CA 1
ATOM 1370 C C . GLY A 1 175 ? -2.092 -11.109 -22.281 1 97.19 175 GLY A C 1
ATOM 1371 O O . GLY A 1 175 ? -2.656 -10.117 -21.812 1 97.19 175 GLY A O 1
ATOM 1372 N N . ASN A 1 176 ? -2.658 -12.258 -22.359 1 97 176 ASN A N 1
ATOM 1373 C CA . ASN A 1 176 ? -4.078 -12.391 -22.062 1 97 176 ASN A CA 1
ATOM 1374 C C . ASN A 1 176 ? -4.328 -13.438 -20.984 1 97 176 ASN A C 1
ATOM 1376 O O . ASN A 1 176 ? -5.469 -13.633 -20.562 1 97 176 ASN A O 1
ATOM 1380 N N . SER A 1 177 ? -3.295 -13.945 -20.484 1 97.94 177 SER A N 1
ATOM 1381 C CA . SER A 1 177 ? -3.453 -14.977 -19.469 1 97.94 177 SER A CA 1
ATOM 1382 C C . SER A 1 177 ? -3.766 -14.367 -18.109 1 97.94 177 SER A C 1
ATOM 1384 O O . SER A 1 177 ? -3.373 -13.227 -17.828 1 97.94 177 SER A O 1
ATOM 1386 N N . LEU A 1 178 ? -4.445 -15.141 -17.297 1 98.06 178 LEU A N 1
ATOM 1387 C CA . LEU A 1 178 ? -4.691 -14.766 -15.898 1 98.06 178 LEU A CA 1
ATOM 1388 C C . LEU A 1 178 ? -3.393 -14.766 -15.102 1 98.06 178 LEU A C 1
ATOM 1390 O O . LEU A 1 178 ? -2.576 -15.68 -15.234 1 98.06 178 LEU A O 1
ATOM 1394 N N . LEU A 1 179 ? -3.201 -13.695 -14.352 1 98 179 LEU A N 1
ATOM 1395 C CA . LEU A 1 179 ? -2.064 -13.578 -13.445 1 98 179 LEU A CA 1
ATOM 1396 C C . LEU A 1 179 ? -2.533 -13.32 -12.016 1 98 179 LEU A C 1
ATOM 1398 O O . LEU A 1 179 ? -3.465 -12.547 -11.789 1 98 179 LEU A O 1
ATOM 1402 N N . HIS A 1 180 ? -1.917 -14.031 -11.062 1 97.38 180 HIS A N 1
ATOM 1403 C CA . HIS A 1 180 ? -2.141 -13.758 -9.648 1 97.38 180 HIS A CA 1
ATOM 1404 C C . HIS A 1 180 ? -1.342 -12.539 -9.188 1 97.38 180 HIS A C 1
ATOM 1406 O O . HIS A 1 180 ? -1.855 -11.695 -8.453 1 97.38 180 HIS A O 1
ATOM 1412 N N . THR A 1 181 ? -0.057 -12.406 -9.57 1 95.62 181 THR A N 1
ATOM 1413 C CA . THR A 1 181 ? 0.893 -11.305 -9.461 1 95.62 181 THR A CA 1
ATOM 1414 C C . THR A 1 181 ? 1.443 -11.211 -8.039 1 95.62 181 THR A C 1
ATOM 1416 O O . THR A 1 181 ? 2.314 -10.383 -7.762 1 95.62 181 THR A O 1
ATOM 1419 N N . ASP A 1 182 ? 1.034 -12.07 -7.094 1 92.38 182 ASP A N 1
ATOM 1420 C CA . ASP A 1 182 ? 1.545 -12.031 -5.727 1 92.38 182 ASP A CA 1
ATOM 1421 C C . ASP A 1 182 ? 1.695 -13.438 -5.148 1 92.38 182 ASP A C 1
ATOM 1423 O O . ASP A 1 182 ? 1.343 -13.68 -3.994 1 92.38 182 ASP A O 1
ATOM 1427 N N . LEU A 1 183 ? 2.195 -14.305 -5.828 1 93.31 183 LEU A N 1
ATOM 1428 C CA . LEU A 1 183 ? 2.334 -15.68 -5.371 1 93.31 183 LEU A CA 1
ATOM 1429 C C . LEU A 1 183 ? 3.518 -15.82 -4.418 1 93.31 183 LEU A C 1
ATOM 1431 O O . LEU A 1 183 ? 4.621 -15.359 -4.719 1 93.31 183 LEU A O 1
ATOM 1435 N N . HIS A 1 184 ? 3.346 -16.359 -3.287 1 91.94 184 HIS A N 1
ATOM 1436 C CA . HIS A 1 184 ? 4.297 -16.812 -2.277 1 91.94 184 HIS A CA 1
ATOM 1437 C C . HIS A 1 184 ? 3.758 -18.016 -1.507 1 91.94 184 HIS A C 1
ATOM 1439 O O . HIS A 1 184 ? 2.625 -18.438 -1.732 1 91.94 184 HIS A O 1
ATOM 1445 N N . PRO A 1 185 ? 4.48 -18.625 -0.685 1 90.75 185 PRO A N 1
ATOM 1446 C CA . PRO A 1 185 ? 4.059 -19.906 -0.09 1 90.75 185 PRO A CA 1
ATOM 1447 C C . PRO A 1 185 ? 2.691 -19.812 0.588 1 90.75 185 PRO A C 1
ATOM 1449 O O . PRO A 1 185 ? 1.894 -20.75 0.505 1 90.75 185 PRO A O 1
ATOM 1452 N N . ASP A 1 186 ? 2.369 -18.703 1.15 1 90.75 186 ASP A N 1
ATOM 1453 C CA . ASP A 1 186 ? 1.146 -18.562 1.934 1 90.75 186 ASP A CA 1
ATOM 1454 C C . ASP A 1 186 ? -0.077 -18.469 1.026 1 90.75 186 ASP A C 1
ATOM 1456 O O . ASP A 1 186 ? -1.214 -18.578 1.493 1 90.75 186 ASP A O 1
ATOM 1460 N N . GLN A 1 187 ? 0.096 -18.359 -0.279 1 94.81 187 GLN A N 1
ATOM 1461 C CA . GLN A 1 187 ? -1.029 -18.234 -1.198 1 94.81 187 GLN A CA 1
ATOM 1462 C C . GLN A 1 187 ? -1.451 -19.594 -1.744 1 94.81 187 GLN A C 1
ATOM 1464 O O . GLN A 1 187 ? -2.453 -19.703 -2.455 1 94.81 187 GLN A O 1
ATOM 1469 N N . PHE A 1 188 ? -0.656 -20.562 -1.398 1 96.94 188 PHE A N 1
ATOM 1470 C CA . PHE A 1 188 ? -0.975 -21.922 -1.812 1 96.94 188 PHE A CA 1
ATOM 1471 C C . PHE A 1 188 ? -1.479 -22.75 -0.632 1 96.94 188 PHE A C 1
ATOM 1473 O O . PHE A 1 188 ? -0.783 -22.891 0.375 1 96.94 188 PHE A O 1
ATOM 1480 N N . LEU A 1 189 ? -2.648 -23.234 -0.781 1 96.31 189 LEU A N 1
ATOM 1481 C CA . LEU A 1 189 ? -3.256 -24.109 0.217 1 96.31 189 LEU A CA 1
ATOM 1482 C C . LEU A 1 189 ? -3.354 -25.547 -0.301 1 96.31 189 LEU A C 1
ATOM 1484 O O . LEU A 1 189 ? -3.938 -25.781 -1.36 1 96.31 189 LEU A O 1
ATOM 1488 N N . ILE A 1 190 ? -2.717 -26.391 0.375 1 97 190 ILE A N 1
ATOM 1489 C CA . ILE A 1 190 ? -2.863 -27.812 0.055 1 97 190 ILE A CA 1
ATOM 1490 C C . ILE A 1 190 ? -3.943 -28.438 0.939 1 97 190 ILE A C 1
ATOM 1492 O O . ILE A 1 190 ? -3.732 -28.641 2.137 1 97 190 ILE A O 1
ATOM 1496 N N . ALA A 1 191 ? -4.984 -28.781 0.298 1 96.25 191 ALA A N 1
ATOM 1497 C CA . ALA A 1 191 ? -6.148 -29.312 1.004 1 96.25 191 ALA A CA 1
ATOM 1498 C C . ALA A 1 191 ? -5.898 -30.734 1.493 1 96.25 191 ALA A C 1
ATOM 1500 O O . ALA A 1 191 ? -4.977 -31.406 1.022 1 96.25 191 ALA A O 1
ATOM 1501 N N . ASP A 1 192 ? -6.711 -31.109 2.418 1 94.44 192 ASP A N 1
ATOM 1502 C CA . ASP A 1 192 ? -6.613 -32.469 2.965 1 94.44 192 ASP A CA 1
ATOM 1503 C C . ASP A 1 192 ? -6.852 -33.5 1.881 1 94.44 192 ASP A C 1
ATOM 1505 O O . ASP A 1 192 ? -6.34 -34.625 1.97 1 94.44 192 ASP A O 1
ATOM 1509 N N . ASP A 1 193 ? -7.523 -33.125 0.894 1 92.25 193 ASP A N 1
ATOM 1510 C CA . ASP A 1 193 ? -7.801 -34.062 -0.195 1 92.25 193 ASP A CA 1
ATOM 1511 C C . ASP A 1 193 ? -6.648 -34.094 -1.197 1 92.25 193 ASP A C 1
ATOM 1513 O O . ASP A 1 193 ? -6.715 -34.812 -2.203 1 92.25 193 ASP A O 1
ATOM 1517 N N . GLY A 1 194 ? -5.707 -33.25 -0.955 1 92.75 194 GLY A N 1
ATOM 1518 C CA . GLY A 1 194 ? -4.508 -33.281 -1.773 1 92.75 194 GLY A CA 1
ATOM 1519 C C . GLY A 1 194 ? -4.516 -32.25 -2.885 1 92.75 194 GLY A C 1
ATOM 1520 O O . GLY A 1 194 ? -3.506 -32.062 -3.568 1 92.75 194 GLY A O 1
ATOM 1521 N N . GLU A 1 195 ? -5.629 -31.641 -3.004 1 94.69 195 GLU A N 1
ATOM 1522 C CA . GLU A 1 195 ? -5.719 -30.641 -4.07 1 94.69 195 GLU A CA 1
ATOM 1523 C C . GLU A 1 195 ? -5.129 -29.312 -3.629 1 94.69 195 GLU A C 1
ATOM 1525 O O . GLU A 1 195 ? -5.266 -28.922 -2.469 1 94.69 195 GLU A O 1
ATOM 1530 N N . ILE A 1 196 ? -4.488 -28.656 -4.531 1 96.81 196 ILE A N 1
ATOM 1531 C CA . ILE A 1 196 ? -3.934 -27.328 -4.234 1 96.81 196 ILE A CA 1
ATOM 1532 C C . ILE A 1 196 ? -4.934 -26.25 -4.637 1 96.81 196 ILE A C 1
ATOM 1534 O O . ILE A 1 196 ? -5.594 -26.359 -5.672 1 96.81 196 ILE A O 1
ATOM 1538 N N . ARG A 1 197 ? -5.125 -25.297 -3.793 1 97.25 197 ARG A N 1
ATOM 1539 C CA . ARG A 1 197 ? -5.906 -24.094 -4.047 1 97.25 197 ARG A CA 1
ATOM 1540 C C . ARG A 1 197 ? -5.043 -22.844 -3.914 1 97.25 197 ARG A C 1
ATOM 1542 O O . ARG A 1 197 ? -4.098 -22.828 -3.123 1 97.25 197 ARG A O 1
ATOM 1549 N N . VAL A 1 198 ? -5.32 -21.906 -4.734 1 98 198 VAL A N 1
ATOM 1550 C CA . VAL A 1 198 ? -4.625 -20.625 -4.668 1 98 198 VAL A CA 1
ATOM 1551 C C . VAL A 1 198 ? -5.562 -19.562 -4.105 1 98 198 VAL A C 1
ATOM 1553 O O . VAL A 1 198 ? -6.672 -19.359 -4.609 1 98 198 VAL A O 1
ATOM 1556 N N . ILE A 1 199 ? -5.078 -18.891 -3.037 1 95.81 199 ILE A N 1
ATOM 1557 C CA . ILE A 1 199 ? -5.965 -17.969 -2.326 1 95.81 199 ILE A CA 1
ATOM 1558 C C . ILE A 1 199 ? -5.422 -16.547 -2.422 1 95.81 199 ILE A C 1
ATOM 1560 O O . ILE A 1 199 ? -4.328 -16.328 -2.953 1 95.81 199 ILE A O 1
ATOM 1564 N N . ASP A 1 200 ? -6.141 -15.578 -2.066 1 93.38 200 ASP A N 1
ATOM 1565 C CA . ASP A 1 200 ? -5.77 -14.18 -1.909 1 93.38 200 ASP A CA 1
ATOM 1566 C C . ASP A 1 200 ? -5.484 -13.531 -3.262 1 93.38 200 ASP A C 1
ATOM 1568 O O . ASP A 1 200 ? -4.406 -12.977 -3.477 1 93.38 200 ASP A O 1
ATOM 1572 N N . TRP A 1 201 ? -6.539 -13.477 -4.07 1 95.5 201 TRP A N 1
ATOM 1573 C CA . TRP A 1 201 ? -6.504 -12.898 -5.406 1 95.5 201 TRP A CA 1
ATOM 1574 C C . TRP A 1 201 ? -6.754 -11.391 -5.355 1 95.5 201 TRP A C 1
ATOM 1576 O O . TRP A 1 201 ? -7.582 -10.867 -6.102 1 95.5 201 TRP A O 1
ATOM 1586 N N . GLY A 1 202 ? -5.934 -10.797 -4.652 1 90.94 202 GLY A N 1
ATOM 1587 C CA . GLY A 1 202 ? -6.121 -9.367 -4.449 1 90.94 202 GLY A CA 1
ATOM 1588 C C . GLY A 1 202 ? -5.598 -8.531 -5.598 1 90.94 202 GLY A C 1
ATOM 1589 O O . GLY A 1 202 ? -6.008 -7.379 -5.766 1 90.94 202 GLY A O 1
ATOM 1590 N N . TRP A 1 203 ? -4.707 -9.078 -6.43 1 90.56 203 TRP A N 1
ATOM 1591 C CA . TRP A 1 203 ? -4.051 -8.312 -7.484 1 90.56 203 TRP A CA 1
ATOM 1592 C C . TRP A 1 203 ? -4.074 -9.078 -8.805 1 90.56 203 TRP A C 1
ATOM 1594 O O . TRP A 1 203 ? -3.039 -9.219 -9.461 1 90.56 203 TRP A O 1
ATOM 1604 N N . PRO A 1 204 ? -5.227 -9.5 -9.18 1 94.75 204 PRO A N 1
ATOM 1605 C CA . PRO A 1 204 ? -5.258 -10.203 -10.469 1 94.75 204 PRO A CA 1
ATOM 1606 C C . PRO A 1 204 ? -4.996 -9.281 -11.648 1 94.75 204 PRO A C 1
ATOM 1608 O O . PRO A 1 204 ? -5.258 -8.078 -11.57 1 94.75 204 PRO A O 1
ATOM 1611 N N . ALA A 1 205 ? -4.438 -9.852 -12.695 1 95.38 205 ALA A N 1
ATOM 1612 C CA . ALA A 1 205 ? -4.191 -9.117 -13.938 1 95.38 205 ALA A CA 1
ATOM 1613 C C . ALA A 1 205 ? -4.219 -10.055 -15.141 1 95.38 205 ALA A C 1
ATOM 1615 O O . ALA A 1 205 ? -4.324 -11.273 -14.984 1 95.38 205 ALA A O 1
ATOM 1616 N N . ARG A 1 206 ? -4.27 -9.453 -16.219 1 97.06 206 ARG A N 1
ATOM 1617 C CA . ARG A 1 206 ? -4.008 -10.195 -17.453 1 97.06 206 ARG A CA 1
ATOM 1618 C C . ARG A 1 206 ? -2.625 -9.875 -18 1 97.06 206 ARG A C 1
ATOM 1620 O O . ARG A 1 206 ? -2.178 -8.727 -17.938 1 97.06 206 ARG A O 1
ATOM 1627 N N . GLY A 1 207 ? -1.912 -10.828 -18.516 1 98 207 GLY A N 1
ATOM 1628 C CA . GLY A 1 207 ? -0.576 -10.648 -19.062 1 98 207 GLY A CA 1
ATOM 1629 C C . GLY A 1 207 ? 0.034 -11.938 -19.578 1 98 207 GLY A C 1
ATOM 1630 O O . GLY A 1 207 ? -0.683 -12.891 -19.875 1 98 207 GLY A O 1
ATOM 1631 N N . ALA A 1 208 ? 1.312 -11.945 -19.797 1 98.31 208 ALA A N 1
ATOM 1632 C CA . ALA A 1 208 ? 2.014 -13.125 -20.297 1 98.31 208 ALA A CA 1
ATOM 1633 C C . ALA A 1 208 ? 2.041 -14.227 -19.234 1 98.31 208 ALA A C 1
ATOM 1635 O O . ALA A 1 208 ? 2.35 -13.977 -18.078 1 98.31 208 ALA A O 1
ATOM 1636 N N . ALA A 1 209 ? 1.865 -15.422 -19.641 1 97.94 209 ALA A N 1
ATOM 1637 C CA . ALA A 1 209 ? 1.69 -16.562 -18.734 1 97.94 209 ALA A CA 1
ATOM 1638 C C . ALA A 1 209 ? 2.977 -16.844 -17.969 1 97.94 209 ALA A C 1
ATOM 1640 O O . ALA A 1 209 ? 2.947 -17.5 -16.922 1 97.94 209 ALA A O 1
ATOM 1641 N N . TRP A 1 210 ? 4.074 -16.328 -18.438 1 98.25 210 TRP A N 1
ATOM 1642 C CA . TRP A 1 210 ? 5.352 -16.625 -17.812 1 98.25 210 TRP A CA 1
ATOM 1643 C C . TRP A 1 210 ? 5.582 -15.734 -16.594 1 98.25 210 TRP A C 1
ATOM 1645 O O . TRP A 1 210 ? 6.484 -15.984 -15.797 1 98.25 210 TRP A O 1
ATOM 1655 N N . VAL A 1 211 ? 4.781 -14.758 -16.344 1 98.44 211 VAL A N 1
ATOM 1656 C CA . VAL A 1 211 ? 5.039 -13.734 -15.344 1 98.44 211 VAL A CA 1
ATOM 1657 C C . VAL A 1 211 ? 4.922 -14.344 -13.945 1 98.44 211 VAL A C 1
ATOM 1659 O O . VAL A 1 211 ? 5.82 -14.18 -13.117 1 98.44 211 VAL A O 1
ATOM 1662 N N . ASP A 1 212 ? 3.852 -15.062 -13.633 1 98.44 212 ASP A N 1
ATOM 1663 C CA . ASP A 1 212 ? 3.688 -15.641 -12.305 1 98.44 212 ASP A CA 1
ATOM 1664 C C . ASP A 1 212 ? 4.801 -16.641 -12.008 1 98.44 212 ASP A C 1
ATOM 1666 O O . ASP A 1 212 ? 5.395 -16.609 -10.93 1 98.44 212 ASP A O 1
ATOM 1670 N N . PRO A 1 213 ? 5.168 -17.453 -12.992 1 98 213 PRO A N 1
ATOM 1671 C CA . PRO A 1 213 ? 6.336 -18.312 -12.773 1 98 213 PRO A CA 1
ATOM 1672 C C . PRO A 1 213 ? 7.609 -17.516 -12.492 1 98 213 PRO A C 1
ATOM 1674 O O . PRO A 1 213 ? 8.43 -17.922 -11.672 1 98 213 PRO A O 1
ATOM 1677 N N . ALA A 1 214 ? 7.797 -16.422 -13.148 1 97.69 214 ALA A N 1
ATOM 1678 C CA . ALA A 1 214 ? 8.977 -15.594 -12.922 1 97.69 214 ALA A CA 1
ATOM 1679 C C . ALA A 1 214 ? 9 -15.039 -11.5 1 97.69 214 ALA A C 1
ATOM 1681 O O . ALA A 1 214 ? 10.039 -15.023 -10.844 1 97.69 214 ALA A O 1
ATOM 1682 N N . PHE A 1 215 ? 7.863 -14.625 -11.023 1 97.25 215 PHE A N 1
ATOM 1683 C CA . PHE A 1 215 ? 7.762 -14.219 -9.633 1 97.25 215 PHE A CA 1
ATOM 1684 C C . PHE A 1 215 ? 8.109 -15.375 -8.703 1 97.25 215 PHE A C 1
ATOM 1686 O O . PHE A 1 215 ? 8.82 -15.188 -7.707 1 97.25 215 PHE A O 1
ATOM 1693 N N . LEU A 1 216 ? 7.598 -16.531 -9.055 1 97.56 216 LEU A N 1
ATOM 1694 C CA . LEU A 1 216 ? 7.801 -17.688 -8.18 1 97.56 216 LEU A CA 1
ATOM 1695 C C . LEU A 1 216 ? 9.273 -18.062 -8.117 1 97.56 216 LEU A C 1
ATOM 1697 O O . LEU A 1 216 ? 9.758 -18.531 -7.09 1 97.56 216 LEU A O 1
ATOM 1701 N N . VAL A 1 217 ? 10.031 -17.844 -9.203 1 97.38 217 VAL A N 1
ATOM 1702 C CA . VAL A 1 217 ? 11.469 -18.125 -9.211 1 97.38 217 VAL A CA 1
ATOM 1703 C C . VAL A 1 217 ? 12.148 -17.344 -8.086 1 97.38 217 VAL A C 1
ATOM 1705 O O . VAL A 1 217 ? 12.938 -17.891 -7.324 1 97.38 217 VAL A O 1
ATOM 1708 N N . ILE A 1 218 ? 11.812 -16.109 -7.945 1 96.25 218 ILE A N 1
ATOM 1709 C CA . ILE A 1 218 ? 12.391 -15.273 -6.898 1 96.25 218 ILE A CA 1
ATOM 1710 C C . ILE A 1 218 ? 11.984 -15.812 -5.527 1 96.25 218 ILE A C 1
ATOM 1712 O O . ILE A 1 218 ? 12.789 -15.828 -4.594 1 96.25 218 ILE A O 1
ATOM 1716 N N . ARG A 1 219 ? 10.734 -16.328 -5.445 1 96.31 219 ARG A N 1
ATOM 1717 C CA . ARG A 1 219 ? 10.258 -16.891 -4.188 1 96.31 219 ARG A CA 1
ATOM 1718 C C . ARG A 1 219 ? 10.969 -18.203 -3.869 1 96.31 219 ARG A C 1
ATOM 1720 O O . ARG A 1 219 ? 11.227 -18.516 -2.703 1 96.31 219 ARG A O 1
ATOM 1727 N N . LEU A 1 220 ? 11.227 -18.953 -4.898 1 97.31 220 LEU A N 1
ATOM 1728 C CA . LEU A 1 220 ? 11.977 -20.188 -4.707 1 97.31 220 LEU A CA 1
ATOM 1729 C C . LEU A 1 220 ? 13.391 -19.891 -4.203 1 97.31 220 LEU A C 1
ATOM 1731 O O . LEU A 1 220 ? 13.883 -20.578 -3.307 1 97.31 220 LEU A O 1
ATOM 1735 N N . ILE A 1 221 ? 14.016 -18.859 -4.727 1 96.5 221 ILE A N 1
ATOM 1736 C CA . ILE A 1 221 ? 15.328 -18.453 -4.254 1 96.5 221 ILE A CA 1
ATOM 1737 C C . ILE A 1 221 ? 15.25 -18.031 -2.787 1 96.5 221 ILE A C 1
ATOM 1739 O O . ILE A 1 221 ? 16.078 -18.438 -1.976 1 96.5 221 ILE A O 1
ATOM 1743 N N . ASP A 1 222 ? 14.25 -17.312 -2.5 1 93.19 222 ASP A N 1
ATOM 1744 C CA . ASP A 1 222 ? 14.031 -16.906 -1.115 1 93.19 222 ASP A CA 1
ATOM 1745 C C . ASP A 1 222 ? 13.867 -18.109 -0.202 1 93.19 222 ASP A C 1
ATOM 1747 O O . ASP A 1 222 ? 14.273 -18.078 0.962 1 93.19 222 ASP A O 1
ATOM 1751 N N . ALA A 1 223 ? 13.266 -19.172 -0.742 1 94.94 223 ALA A N 1
ATOM 1752 C CA . ALA A 1 223 ? 13 -20.391 0.027 1 94.94 223 ALA A CA 1
ATOM 1753 C C . ALA A 1 223 ? 14.25 -21.25 0.139 1 94.94 223 ALA A C 1
ATOM 1755 O O . ALA A 1 223 ? 14.25 -22.266 0.83 1 94.94 223 ALA A O 1
ATOM 1756 N N . GLY A 1 224 ? 15.281 -20.891 -0.618 1 94.88 224 GLY A N 1
ATOM 1757 C CA . GLY A 1 224 ? 16.547 -21.578 -0.398 1 94.88 224 GLY A CA 1
ATOM 1758 C C . GLY A 1 224 ? 17.109 -22.219 -1.655 1 94.88 224 GLY A C 1
ATOM 1759 O O . GLY A 1 224 ? 18.188 -22.797 -1.633 1 94.88 224 GLY A O 1
ATOM 1760 N N . HIS A 1 225 ? 16.422 -22.078 -2.787 1 96.56 225 HIS A N 1
ATOM 1761 C CA . HIS A 1 225 ? 16.922 -22.656 -4.027 1 96.56 225 HIS A CA 1
ATOM 1762 C C . HIS A 1 225 ? 18.031 -21.812 -4.625 1 96.56 225 HIS A C 1
ATOM 1764 O O . HIS A 1 225 ? 17.938 -20.578 -4.645 1 96.56 225 HIS A O 1
ATOM 1770 N N . PRO A 1 226 ? 19.094 -22.516 -5.113 1 94.25 226 PRO A N 1
ATOM 1771 C CA . PRO A 1 226 ? 19.969 -21.766 -6.023 1 94.25 226 PRO A CA 1
ATOM 1772 C C . PRO A 1 226 ? 19.219 -21.25 -7.25 1 94.25 226 PRO A C 1
ATOM 1774 O O . PRO A 1 226 ? 18.297 -21.891 -7.734 1 94.25 226 PRO A O 1
ATOM 1777 N N . ALA A 1 227 ? 19.625 -20.156 -7.738 1 95.5 227 ALA A N 1
ATOM 1778 C CA . ALA A 1 227 ? 18.938 -19.469 -8.828 1 95.5 227 ALA A CA 1
ATOM 1779 C C . ALA A 1 227 ? 18.797 -20.375 -10.047 1 95.5 227 ALA A C 1
ATOM 1781 O O . ALA A 1 227 ? 17.75 -20.422 -10.68 1 95.5 227 ALA A O 1
ATOM 1782 N N . ASP A 1 228 ? 19.844 -21.109 -10.344 1 95.38 228 ASP A N 1
ATOM 1783 C CA . ASP A 1 228 ? 19.828 -21.984 -11.523 1 95.38 228 ASP A CA 1
ATOM 1784 C C . ASP A 1 228 ? 18.797 -23.109 -11.359 1 95.38 228 ASP A C 1
ATOM 1786 O O . ASP A 1 228 ? 18.125 -23.484 -12.328 1 95.38 228 ASP A O 1
ATOM 1790 N N . GLU A 1 229 ? 18.656 -23.609 -10.156 1 97 229 GLU A N 1
ATOM 1791 C CA . GLU A 1 229 ? 17.688 -24.672 -9.898 1 97 229 GLU A CA 1
ATOM 1792 C C . GLU A 1 229 ? 16.266 -24.125 -9.938 1 97 229 GLU A C 1
ATOM 1794 O O . GLU A 1 229 ? 15.352 -24.797 -10.43 1 97 229 GLU A O 1
ATOM 1799 N N . ALA A 1 230 ? 16.109 -22.938 -9.391 1 97.5 230 ALA A N 1
ATOM 1800 C CA . ALA A 1 230 ? 14.797 -22.297 -9.445 1 97.5 230 ALA A CA 1
ATOM 1801 C C . ALA A 1 230 ? 14.352 -22.078 -10.883 1 97.5 230 ALA A C 1
ATOM 1803 O O . ALA A 1 230 ? 13.211 -22.391 -11.234 1 97.5 230 ALA A O 1
ATOM 1804 N N . GLU A 1 231 ? 15.25 -21.641 -11.758 1 97.06 231 GLU A N 1
ATOM 1805 C CA . GLU A 1 231 ? 14.914 -21.438 -13.164 1 97.06 231 GLU A CA 1
ATOM 1806 C C . GLU A 1 231 ? 14.648 -22.766 -13.867 1 97.06 231 GLU A C 1
ATOM 1808 O O . GLU A 1 231 ? 13.758 -22.859 -14.711 1 97.06 231 GLU A O 1
ATOM 1813 N N . THR A 1 232 ? 15.453 -23.719 -13.547 1 97.19 232 THR A N 1
ATOM 1814 C CA . THR A 1 232 ? 15.258 -25.047 -14.148 1 97.19 232 THR A CA 1
ATOM 1815 C C . THR A 1 232 ? 13.883 -25.594 -13.789 1 97.19 232 THR A C 1
ATOM 1817 O O . THR A 1 232 ? 13.18 -26.125 -14.656 1 97.19 232 THR A O 1
ATOM 1820 N N . TRP A 1 233 ? 13.57 -25.469 -12.547 1 97.25 233 TRP A N 1
ATOM 1821 C CA . TRP A 1 233 ? 12.25 -25.906 -12.117 1 97.25 233 TRP A CA 1
ATOM 1822 C C . TRP A 1 233 ? 11.148 -25.203 -12.898 1 97.25 233 TRP A C 1
ATOM 1824 O O . TRP A 1 233 ? 10.219 -25.844 -13.398 1 97.25 233 TRP A O 1
ATOM 1834 N N . ALA A 1 234 ? 11.227 -23.891 -13.008 1 97 234 ALA A N 1
ATOM 1835 C CA . ALA A 1 234 ? 10.211 -23.125 -13.711 1 97 234 ALA A CA 1
ATOM 1836 C C . ALA A 1 234 ? 10.148 -23.516 -15.188 1 97 234 ALA A C 1
ATOM 1838 O O . ALA A 1 234 ? 9.062 -23.672 -15.742 1 97 234 ALA A O 1
ATOM 1839 N N . ARG A 1 235 ? 11.273 -23.688 -15.773 1 96.31 235 ARG A N 1
ATOM 1840 C CA . ARG A 1 235 ? 11.359 -24.047 -17.188 1 96.31 235 ARG A CA 1
ATOM 1841 C C . ARG A 1 235 ? 10.68 -25.391 -17.453 1 96.31 235 ARG A C 1
ATOM 1843 O O . ARG A 1 235 ? 10.008 -25.547 -18.469 1 96.31 235 ARG A O 1
ATOM 1850 N N . GLN A 1 236 ? 10.773 -26.266 -16.578 1 95.62 236 GLN A N 1
ATOM 1851 C CA . GLN A 1 236 ? 10.32 -27.641 -16.781 1 95.62 236 GLN A CA 1
ATOM 1852 C C . GLN A 1 236 ? 8.852 -27.797 -16.391 1 95.62 236 GLN A C 1
ATOM 1854 O O . GLN A 1 236 ? 8.156 -28.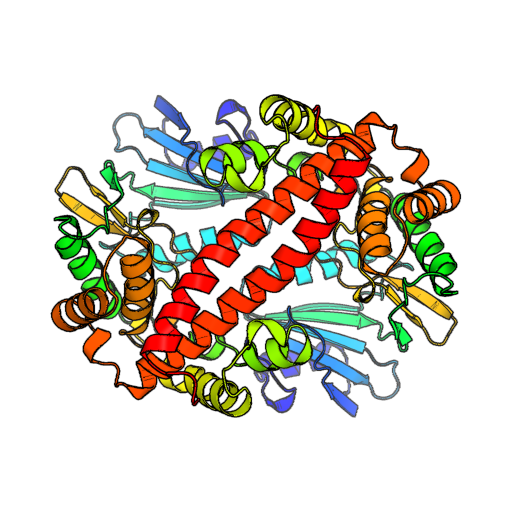672 -16.906 1 95.62 236 GLN A O 1
ATOM 1859 N N . ASN A 1 237 ? 8.445 -26.922 -15.555 1 94.94 237 ASN A N 1
ATOM 1860 C CA . ASN A 1 237 ? 7.191 -27.281 -14.898 1 94.94 237 ASN A CA 1
ATOM 1861 C C . ASN A 1 237 ? 6.129 -26.203 -15.117 1 94.94 237 ASN A C 1
ATOM 1863 O O . ASN A 1 237 ? 4.984 -26.359 -14.688 1 94.94 237 ASN A O 1
ATOM 1867 N N . THR A 1 238 ? 6.48 -25.141 -15.727 1 95.19 238 THR A N 1
ATOM 1868 C CA . THR A 1 238 ? 5.539 -24.031 -15.906 1 95.19 238 THR A CA 1
ATOM 1869 C C . THR A 1 238 ? 5.645 -23.453 -17.312 1 95.19 238 THR A C 1
ATOM 1871 O O . THR A 1 238 ? 6.281 -24.047 -18.188 1 95.19 238 THR A O 1
ATOM 1874 N N . ARG A 1 239 ? 5.039 -22.328 -17.531 1 95 239 ARG A N 1
ATOM 1875 C CA . ARG A 1 239 ? 5.082 -21.672 -18.828 1 95 239 ARG A CA 1
ATOM 1876 C C . ARG A 1 239 ? 6.199 -20.625 -18.859 1 95 239 ARG A C 1
ATOM 1878 O O . ARG A 1 239 ? 6.203 -19.75 -19.734 1 95 239 ARG A O 1
ATOM 1885 N N . TRP A 1 240 ? 7.047 -20.719 -17.922 1 94.75 240 TRP A N 1
ATOM 1886 C CA . TRP A 1 240 ? 8.219 -19.844 -17.844 1 94.75 240 TRP A CA 1
ATOM 1887 C C . TRP A 1 240 ? 9.008 -19.891 -19.156 1 94.75 240 TRP A C 1
ATOM 1889 O O . TRP A 1 240 ? 9.539 -18.875 -19.609 1 94.75 240 TRP A O 1
ATOM 1899 N N . ALA A 1 241 ? 8.992 -21.016 -19.797 1 92.94 241 ALA A N 1
ATOM 1900 C CA . ALA A 1 241 ? 9.797 -21.25 -21 1 92.94 241 ALA A CA 1
ATOM 1901 C C . ALA A 1 241 ? 9.258 -20.453 -22.172 1 92.94 241 ALA A C 1
ATOM 1903 O O . ALA A 1 241 ? 9.938 -20.297 -23.188 1 92.94 241 ALA A O 1
ATOM 1904 N N . GLU A 1 242 ? 8.094 -19.953 -22.016 1 95.12 242 GLU A N 1
ATOM 1905 C CA . GLU A 1 242 ? 7.527 -19.109 -23.078 1 95.12 242 GLU A CA 1
ATOM 1906 C C . GLU A 1 242 ? 8.234 -17.766 -23.141 1 95.12 242 GLU A C 1
ATOM 1908 O O . GLU A 1 242 ? 8.094 -17.031 -24.125 1 95.12 242 GLU A O 1
ATOM 1913 N N . ALA A 1 243 ? 8.859 -17.5 -22.047 1 94.62 243 ALA A N 1
ATOM 1914 C CA . ALA A 1 243 ? 9.586 -16.234 -22.016 1 94.62 243 ALA A CA 1
ATOM 1915 C C . ALA A 1 243 ? 10.977 -16.375 -22.625 1 94.62 243 ALA A C 1
ATOM 1917 O O . ALA A 1 243 ? 11.656 -17.391 -22.406 1 94.62 243 ALA A O 1
ATOM 1918 N N . GLY A 1 244 ? 11.406 -15.508 -23.516 1 93.62 244 GLY A N 1
ATOM 1919 C CA . GLY A 1 244 ? 12.797 -15.445 -23.922 1 93.62 244 GLY A CA 1
ATOM 1920 C C . GLY A 1 244 ? 13.703 -14.836 -22.859 1 93.62 244 GLY A C 1
ATOM 1921 O O . GLY A 1 244 ? 13.219 -14.25 -21.891 1 93.62 244 GLY A O 1
ATOM 1922 N N . ASP A 1 245 ? 14.984 -15.039 -22.984 1 95.12 245 ASP A N 1
ATOM 1923 C CA . ASP A 1 245 ? 15.977 -14.516 -22.047 1 95.12 245 ASP A CA 1
ATOM 1924 C C . ASP A 1 245 ? 15.812 -13.016 -21.859 1 95.12 245 ASP A C 1
ATOM 1926 O O . ASP A 1 245 ? 15.977 -12.508 -20.734 1 95.12 245 ASP A O 1
ATOM 1930 N N . GLU A 1 246 ? 15.477 -12.375 -22.891 1 96.75 246 GLU A N 1
ATOM 1931 C CA . GLU A 1 246 ? 15.273 -10.93 -22.828 1 96.75 246 GLU A CA 1
ATOM 1932 C C . GLU A 1 246 ? 14.141 -10.578 -21.859 1 96.75 246 GLU A C 1
ATOM 1934 O O . GLU A 1 246 ? 14.281 -9.68 -21.031 1 96.75 246 GLU A O 1
ATOM 1939 N N . ALA A 1 247 ? 13.023 -11.281 -21.953 1 97.69 247 ALA A N 1
ATOM 1940 C CA . ALA A 1 247 ? 11.852 -11.008 -21.125 1 97.69 247 ALA A CA 1
ATOM 1941 C C . ALA A 1 247 ? 12.156 -11.258 -19.656 1 97.69 247 ALA A C 1
ATOM 1943 O O . ALA A 1 247 ? 11.805 -10.445 -18.797 1 97.69 247 ALA A O 1
ATOM 1944 N N . ILE A 1 248 ? 12.891 -12.32 -19.375 1 97.31 248 ILE A N 1
ATOM 1945 C CA . ILE A 1 248 ? 13.188 -12.68 -18 1 97.31 248 ILE A CA 1
ATOM 1946 C C . ILE A 1 248 ? 14.18 -11.672 -17.406 1 97.31 248 ILE A C 1
ATOM 1948 O O . ILE A 1 248 ? 14.062 -11.281 -16.234 1 97.31 248 ILE A O 1
ATOM 1952 N N . THR A 1 249 ? 15.141 -11.258 -18.219 1 97.12 249 THR A N 1
ATOM 1953 C CA . THR A 1 249 ? 16.094 -10.258 -17.75 1 97.12 249 THR A CA 1
ATOM 1954 C C . THR A 1 249 ? 15.398 -8.93 -17.469 1 97.12 249 THR A C 1
ATOM 1956 O O . THR A 1 249 ? 15.609 -8.32 -16.406 1 97.12 249 THR A O 1
ATOM 1959 N N . ALA A 1 250 ? 14.555 -8.508 -18.359 1 97.75 250 ALA A N 1
ATOM 1960 C CA . ALA A 1 250 ? 13.805 -7.27 -18.172 1 97.75 250 ALA A CA 1
ATOM 1961 C C . ALA A 1 250 ? 12.922 -7.352 -16.922 1 97.75 250 ALA A C 1
ATOM 1963 O O . ALA A 1 250 ? 12.836 -6.395 -16.156 1 97.75 250 ALA A O 1
ATOM 1964 N N . PHE A 1 251 ? 12.305 -8.484 -16.766 1 97.81 251 PHE A N 1
ATOM 1965 C CA . PHE A 1 251 ? 11.469 -8.734 -15.594 1 97.81 251 PHE A CA 1
ATOM 1966 C C . PHE A 1 251 ? 12.289 -8.602 -14.312 1 97.81 251 PHE A C 1
ATOM 1968 O O . PHE A 1 251 ? 11.867 -7.934 -13.367 1 97.81 251 PHE A O 1
ATOM 1975 N N . ALA A 1 252 ? 13.406 -9.266 -14.266 1 97.38 252 ALA A N 1
ATOM 1976 C CA . ALA A 1 252 ? 14.273 -9.219 -13.094 1 97.38 252 ALA A CA 1
ATOM 1977 C C . ALA A 1 252 ? 14.703 -7.789 -12.789 1 97.38 252 ALA A C 1
ATOM 1979 O O . ALA A 1 252 ? 14.727 -7.375 -11.633 1 97.38 252 ALA A O 1
ATOM 1980 N N . VAL A 1 253 ? 15.047 -7.031 -13.859 1 97.38 253 VAL A N 1
ATOM 1981 C CA . VAL A 1 253 ? 15.43 -5.633 -13.703 1 97.38 253 VAL A CA 1
ATOM 1982 C C . VAL A 1 253 ? 14.281 -4.84 -13.086 1 97.38 253 VAL A C 1
ATOM 1984 O O . VAL A 1 253 ? 14.477 -4.102 -12.125 1 97.38 253 VAL A O 1
ATOM 1987 N N . TYR A 1 254 ? 13.133 -5.074 -13.625 1 97.5 254 TYR A N 1
ATOM 1988 C CA . TYR A 1 254 ? 11.969 -4.32 -13.18 1 97.5 254 TYR A CA 1
ATOM 1989 C C . TYR A 1 254 ? 11.648 -4.621 -11.719 1 97.5 254 TYR A C 1
ATOM 1991 O O . TYR A 1 254 ? 11.492 -3.703 -10.914 1 97.5 254 TYR A O 1
ATOM 1999 N N . VAL A 1 255 ? 11.578 -5.879 -11.359 1 96.75 255 VAL A N 1
ATOM 2000 C CA . VAL A 1 255 ? 11.172 -6.309 -10.031 1 96.75 255 VAL A CA 1
ATOM 2001 C C . VAL A 1 255 ? 12.219 -5.887 -9.008 1 96.75 255 VAL A C 1
ATOM 2003 O O . VAL A 1 255 ? 11.883 -5.438 -7.91 1 96.75 255 VAL A O 1
ATOM 2006 N N . ALA A 1 256 ? 13.508 -5.973 -9.359 1 96.44 256 ALA A N 1
ATOM 2007 C CA . ALA A 1 256 ? 14.578 -5.5 -8.484 1 96.44 256 ALA A CA 1
ATOM 2008 C C . ALA A 1 256 ? 14.445 -4.004 -8.211 1 96.44 256 ALA A C 1
ATOM 2010 O O . ALA A 1 256 ? 14.625 -3.557 -7.078 1 96.44 256 ALA A O 1
ATOM 2011 N N . GLY A 1 257 ? 14.211 -3.25 -9.281 1 96.38 257 GLY A N 1
ATOM 2012 C CA . GLY A 1 257 ? 14.023 -1.818 -9.102 1 96.38 257 GLY A CA 1
ATOM 2013 C C . GLY A 1 257 ? 12.828 -1.476 -8.234 1 96.38 257 GLY A C 1
ATOM 2014 O O . GLY A 1 257 ? 12.938 -0.678 -7.305 1 96.38 257 GLY A O 1
ATOM 2015 N N . LEU A 1 258 ? 11.742 -2.086 -8.578 1 94.06 258 LEU A N 1
ATOM 2016 C CA . LEU A 1 258 ? 10.492 -1.866 -7.859 1 94.06 258 LEU A CA 1
ATOM 2017 C C . LEU A 1 258 ? 10.664 -2.154 -6.371 1 94.06 258 LEU A C 1
ATOM 2019 O O . LEU A 1 258 ? 10.375 -1.301 -5.531 1 94.06 258 LEU A O 1
ATOM 2023 N N . TRP A 1 259 ? 11.156 -3.314 -6.027 1 93.75 259 TRP A N 1
ATOM 2024 C CA . TRP A 1 259 ? 11.258 -3.729 -4.633 1 93.75 259 TRP A CA 1
ATOM 2025 C C . TRP A 1 259 ? 12.375 -2.969 -3.922 1 93.75 259 TRP A C 1
ATOM 2027 O O . TRP A 1 259 ? 12.273 -2.682 -2.727 1 93.75 259 TRP A O 1
ATOM 2037 N N . SER A 1 260 ? 13.445 -2.572 -4.633 1 94.44 260 SER A N 1
ATOM 2038 C CA . SER A 1 260 ? 14.5 -1.763 -4.039 1 94.44 260 SER A CA 1
ATOM 2039 C C . SER A 1 260 ? 14.008 -0.358 -3.715 1 94.44 260 SER A C 1
ATOM 2041 O O . SER A 1 260 ? 14.336 0.195 -2.662 1 94.44 260 SER A O 1
ATOM 2043 N N . TYR A 1 261 ? 13.305 0.164 -4.652 1 91.94 261 TYR A N 1
ATOM 2044 C CA . TYR A 1 261 ? 12.773 1.504 -4.41 1 91.94 261 TYR A CA 1
ATOM 2045 C C . TYR A 1 261 ? 11.852 1.517 -3.199 1 91.94 261 TYR A C 1
ATOM 2047 O O . TYR A 1 261 ? 11.984 2.369 -2.32 1 91.94 261 TYR A O 1
ATOM 2055 N N . LYS A 1 262 ? 10.945 0.611 -3.186 1 88.81 262 LYS A N 1
ATOM 2056 C CA . LYS A 1 262 ? 10.031 0.501 -2.051 1 88.81 262 LYS A CA 1
ATOM 2057 C C . LYS A 1 262 ? 10.797 0.315 -0.745 1 88.81 262 LYS A C 1
ATOM 2059 O O . LYS A 1 262 ? 10.484 0.955 0.261 1 88.81 262 LYS A O 1
ATOM 2064 N N . ALA A 1 263 ? 11.805 -0.522 -0.741 1 90.75 263 ALA A N 1
ATOM 2065 C CA . ALA A 1 263 ? 12.609 -0.81 0.445 1 90.75 263 ALA A CA 1
ATOM 2066 C C . ALA A 1 263 ? 13.375 0.428 0.898 1 90.75 263 ALA A C 1
ATOM 2068 O O . ALA A 1 263 ? 13.406 0.745 2.09 1 90.75 263 ALA A O 1
ATOM 2069 N N . ALA A 1 264 ? 14 1.095 -0.023 1 89.06 264 ALA A N 1
ATOM 2070 C CA . ALA A 1 264 ? 14.844 2.242 0.304 1 89.06 264 ALA A CA 1
ATOM 2071 C C . ALA A 1 264 ? 14.031 3.363 0.937 1 89.06 264 ALA A C 1
ATOM 2073 O O . ALA A 1 264 ? 14.461 3.982 1.911 1 89.06 264 ALA A O 1
ATOM 2074 N N . THR A 1 265 ? 12.953 3.643 0.382 1 82.81 265 THR A N 1
ATOM 2075 C CA . THR A 1 265 ? 12.109 4.727 0.875 1 82.81 265 THR A CA 1
ATOM 2076 C C . THR A 1 265 ? 11.602 4.418 2.279 1 82.81 265 THR A C 1
ATOM 2078 O O . THR A 1 265 ? 11.648 5.273 3.166 1 82.81 265 THR A O 1
ATOM 2081 N N . THR A 1 266 ? 11.258 3.229 2.49 1 86.81 266 THR A N 1
ATOM 2082 C CA . THR A 1 266 ? 10.703 2.826 3.779 1 86.81 266 THR A CA 1
ATOM 2083 C C . THR A 1 266 ? 11.805 2.725 4.832 1 86.81 266 THR A C 1
ATOM 2085 O O . THR A 1 266 ? 11.594 3.066 5.996 1 86.81 266 THR A O 1
ATOM 2088 N N . ALA A 1 267 ? 12.984 2.309 4.414 1 89.25 267 ALA A N 1
ATOM 2089 C CA . ALA A 1 267 ? 14.094 2.113 5.344 1 89.25 267 ALA A CA 1
ATOM 2090 C C . ALA A 1 267 ? 14.578 3.445 5.906 1 89.25 267 ALA A C 1
ATOM 2092 O O . ALA A 1 267 ? 14.961 3.529 7.078 1 89.25 267 ALA A O 1
ATOM 2093 N N . ARG A 1 268 ? 14.586 4.484 5.117 1 86.88 268 ARG A N 1
ATOM 2094 C CA . ARG A 1 268 ? 15.031 5.793 5.59 1 86.88 268 ARG A CA 1
ATOM 2095 C C . ARG A 1 268 ? 14.117 6.316 6.695 1 86.88 268 ARG A C 1
ATOM 2097 O O . ARG A 1 268 ? 14.594 6.727 7.754 1 86.88 268 ARG A O 1
ATOM 2104 N N . LEU A 1 269 ? 12.922 6.273 6.52 1 88.62 269 LEU A N 1
ATOM 2105 C CA . LEU A 1 269 ? 11.969 6.762 7.512 1 88.62 269 LEU A CA 1
ATOM 2106 C C . LEU A 1 269 ? 11.992 5.887 8.758 1 88.62 269 LEU A C 1
ATOM 2108 O O . LEU A 1 269 ? 11.883 6.395 9.883 1 88.62 269 LEU A O 1
ATOM 2112 N N . ALA A 1 270 ? 12.117 4.602 8.523 1 92.75 270 ALA A N 1
ATOM 2113 C CA . ALA A 1 270 ? 12.211 3.678 9.656 1 92.75 270 ALA A CA 1
ATOM 2114 C C . ALA A 1 270 ? 13.406 4.008 10.539 1 92.75 270 ALA A C 1
ATOM 2116 O O . ALA A 1 270 ? 13.305 4.004 11.766 1 92.75 270 ALA A O 1
ATOM 2117 N N . ARG A 1 271 ? 14.523 4.355 9.945 1 92.06 271 ARG A N 1
ATOM 2118 C CA . ARG A 1 271 ? 15.734 4.695 10.695 1 92.06 271 ARG A CA 1
ATOM 2119 C C . ARG A 1 271 ? 15.531 5.969 11.508 1 92.06 271 ARG A C 1
ATOM 2121 O O . ARG A 1 271 ? 15.898 6.027 12.688 1 92.06 271 ARG A O 1
ATOM 2128 N N . ILE A 1 272 ? 14.953 6.914 10.891 1 92.88 272 ILE A N 1
ATOM 2129 C CA . ILE A 1 272 ? 14.711 8.18 11.57 1 92.88 272 ILE A CA 1
ATOM 2130 C C . ILE A 1 272 ? 13.773 7.957 12.758 1 92.88 272 ILE A C 1
ATOM 2132 O O . ILE A 1 272 ? 14.008 8.477 13.852 1 92.88 272 ILE A O 1
ATOM 2136 N N . ALA A 1 273 ? 12.719 7.195 12.539 1 94.69 273 ALA A N 1
ATOM 2137 C CA . ALA A 1 273 ? 11.758 6.906 13.594 1 94.69 273 ALA A CA 1
ATOM 2138 C C . ALA A 1 273 ? 12.414 6.133 14.734 1 94.69 273 ALA A C 1
ATOM 2140 O O . ALA A 1 273 ? 12.141 6.395 15.906 1 94.69 273 ALA A O 1
ATOM 2141 N N . ARG A 1 274 ? 13.297 5.254 14.438 1 93.81 274 ARG A N 1
ATOM 2142 C CA . ARG A 1 274 ? 13.992 4.48 15.461 1 93.81 274 ARG A CA 1
ATOM 2143 C C . ARG A 1 274 ? 14.961 5.355 16.25 1 93.81 274 ARG A C 1
ATOM 2145 O O . ARG A 1 274 ? 15.086 5.215 17.469 1 93.81 274 ARG A O 1
ATOM 2152 N N . ASP A 1 275 ? 15.695 6.191 15.523 1 92.75 275 ASP A N 1
ATOM 2153 C CA . ASP A 1 275 ? 16.578 7.121 16.219 1 92.75 275 ASP A CA 1
ATOM 2154 C C . ASP A 1 275 ? 15.805 8.016 17.172 1 92.75 275 ASP A C 1
ATOM 2156 O O . ASP A 1 275 ? 16.234 8.25 18.297 1 92.75 275 ASP A O 1
ATOM 2160 N N . TYR A 1 276 ? 14.711 8.531 16.734 1 95.06 276 TYR A N 1
ATOM 2161 C CA . TYR A 1 276 ? 13.852 9.352 17.562 1 95.06 276 TYR A CA 1
ATOM 2162 C C . TYR A 1 276 ? 13.336 8.562 18.766 1 95.06 276 TYR A C 1
ATOM 2164 O O . TYR A 1 276 ? 13.32 9.07 19.891 1 95.06 276 TYR A O 1
ATOM 2172 N N . LEU A 1 277 ? 12.93 7.289 18.516 1 94.06 277 LEU A N 1
ATOM 2173 C CA . LEU A 1 277 ? 12.508 6.398 19.594 1 94.06 277 LEU A CA 1
ATOM 2174 C C . LEU A 1 277 ? 13.625 6.227 20.625 1 94.06 277 LEU A C 1
ATOM 2176 O O . LEU A 1 277 ? 13.375 6.27 21.828 1 94.06 277 LEU A O 1
ATOM 2180 N N . GLY A 1 278 ? 14.797 6.008 20.125 1 92.94 278 GLY A N 1
ATOM 2181 C CA . GLY A 1 278 ? 15.938 5.832 21.016 1 92.94 278 GLY A CA 1
ATOM 2182 C C . GLY A 1 278 ? 16.156 7.008 21.938 1 92.94 278 GLY A C 1
ATOM 2183 O O . GLY A 1 278 ? 16.625 6.84 23.062 1 92.94 278 GLY A O 1
ATOM 2184 N N . ARG A 1 279 ? 15.828 8.172 21.531 1 90.62 279 ARG A N 1
ATOM 2185 C CA . ARG A 1 279 ? 15.961 9.375 22.344 1 90.62 279 ARG A CA 1
ATOM 2186 C C . ARG A 1 279 ? 14.898 9.414 23.438 1 90.62 279 ARG A C 1
ATOM 2188 O O . ARG A 1 279 ? 15.141 9.93 24.531 1 90.62 279 ARG A O 1
ATOM 2195 N N . ARG A 1 280 ? 13.789 8.852 23.125 1 91.25 280 ARG A N 1
ATOM 2196 C CA . ARG A 1 280 ? 12.664 8.922 24.047 1 91.25 280 ARG A CA 1
ATOM 2197 C C . ARG A 1 280 ? 12.664 7.727 25 1 91.25 280 ARG A C 1
ATOM 2199 O O . ARG A 1 280 ? 12.188 7.824 26.125 1 91.25 280 ARG A O 1
ATOM 2206 N N . LEU A 1 281 ? 13.039 6.574 24.438 1 88.5 281 LEU A N 1
ATOM 2207 C CA . LEU A 1 281 ? 13.117 5.328 25.188 1 88.5 281 LEU A CA 1
ATOM 2208 C C . LEU A 1 281 ? 14.5 4.691 25.047 1 88.5 281 LEU A C 1
ATOM 2210 O O . LEU A 1 281 ? 14.672 3.744 24.281 1 88.5 281 LEU A O 1
ATOM 2214 N N . PRO A 1 282 ? 15.359 5.266 25.75 1 77.31 282 PRO A N 1
ATOM 2215 C CA . PRO A 1 282 ? 16.719 4.734 25.609 1 77.31 282 PRO A CA 1
ATOM 2216 C C . PRO A 1 282 ? 16.812 3.254 25.969 1 77.31 282 PRO A C 1
ATOM 2218 O O . PRO A 1 282 ? 16.094 2.783 26.859 1 77.31 282 PRO A O 1
ATOM 2221 N N . ALA A 1 283 ? 17.469 2.541 25.047 1 69.38 283 ALA A N 1
ATOM 2222 C CA . ALA A 1 283 ? 17.703 1.115 25.266 1 69.38 283 ALA A CA 1
ATOM 2223 C C . ALA A 1 283 ? 18.453 0.871 26.562 1 69.38 283 ALA A C 1
ATOM 2225 O O . ALA A 1 283 ? 19.328 1.66 26.938 1 69.38 283 ALA A O 1
ATOM 2226 N N . ARG A 1 284 ? 17.734 0.141 27.547 1 57.38 284 ARG A N 1
ATOM 2227 C CA . ARG A 1 284 ? 18.375 -0.167 28.828 1 57.38 284 ARG A CA 1
ATOM 2228 C C . ARG A 1 284 ? 19.672 -0.949 28.609 1 57.38 284 ARG A C 1
ATOM 2230 O O . ARG A 1 284 ? 19.734 -1.827 27.75 1 57.38 284 ARG A O 1
ATOM 2237 N N . GLU A 1 285 ? 20.906 -0.36 28.75 1 47.81 285 GLU A N 1
ATOM 2238 C CA . GLU A 1 285 ? 22.141 -1.135 28.875 1 47.81 285 GLU A CA 1
ATOM 2239 C C . GLU A 1 285 ? 21.969 -2.299 29.844 1 47.81 285 GLU A C 1
ATOM 2241 O O . GLU A 1 285 ? 21.219 -2.199 30.812 1 47.81 285 GLU A O 1
ATOM 2246 N N . MET B 1 1 ? 1.794 2.748 -11.93 1 67.12 1 MET B N 1
ATOM 2247 C CA . MET B 1 1 ? 0.524 3.064 -12.578 1 67.12 1 MET B CA 1
ATOM 2248 C C . MET B 1 1 ? 0.753 3.705 -13.945 1 67.12 1 MET B C 1
ATOM 2250 O O . MET B 1 1 ? 1.683 4.496 -14.109 1 67.12 1 MET B O 1
ATOM 2254 N N . LYS B 1 2 ? -0.16 3.242 -14.891 1 73.75 2 LYS B N 1
ATOM 2255 C CA . LYS B 1 2 ? -0.089 3.865 -16.203 1 73.75 2 LYS B CA 1
ATOM 2256 C C . LYS B 1 2 ? -0.427 5.352 -16.141 1 73.75 2 LYS B C 1
ATOM 2258 O O . LYS B 1 2 ? -1.372 5.746 -15.445 1 73.75 2 LYS B O 1
ATOM 2263 N N . LYS B 1 3 ? 0.458 6.133 -16.781 1 83.44 3 LYS B N 1
ATOM 2264 C CA . LYS B 1 3 ? 0.206 7.566 -16.859 1 83.44 3 LYS B CA 1
ATOM 2265 C C . LYS B 1 3 ? -0.409 7.953 -18.203 1 83.44 3 LYS B C 1
ATOM 2267 O O . LYS B 1 3 ? -0.048 7.395 -19.234 1 83.44 3 LYS B O 1
ATOM 2272 N N . TYR B 1 4 ? -1.373 8.82 -18.141 1 88.25 4 TYR B N 1
ATOM 2273 C CA . TYR B 1 4 ? -2.059 9.258 -19.344 1 88.25 4 TYR B CA 1
ATOM 2274 C C . TYR B 1 4 ? -1.844 10.742 -19.594 1 88.25 4 TYR B C 1
ATOM 2276 O O . TYR B 1 4 ? -1.901 11.547 -18.656 1 88.25 4 TYR B O 1
ATOM 2284 N N . ARG B 1 5 ? -1.557 11.023 -20.922 1 90.94 5 ARG B N 1
ATOM 2285 C CA . ARG B 1 5 ? -1.708 12.406 -21.375 1 90.94 5 ARG B CA 1
ATOM 2286 C C . ARG B 1 5 ? -3.154 12.703 -21.75 1 90.94 5 ARG B C 1
ATOM 2288 O O . ARG B 1 5 ? -3.961 11.781 -21.906 1 90.94 5 ARG B O 1
ATOM 2295 N N . TRP B 1 6 ? -3.49 13.977 -21.812 1 94.06 6 TRP B N 1
ATOM 2296 C CA . TRP B 1 6 ? -4.855 14.391 -22.109 1 94.06 6 TRP B CA 1
ATOM 2297 C C . TRP B 1 6 ? -5.379 13.664 -23.344 1 94.06 6 TRP B C 1
ATOM 2299 O O . TRP B 1 6 ? -6.457 13.07 -23.312 1 94.06 6 TRP B O 1
ATOM 2309 N N . GLY B 1 7 ? -4.582 13.656 -24.375 1 92.81 7 GLY B N 1
ATOM 2310 C CA . GLY B 1 7 ? -4.992 13.062 -25.641 1 92.81 7 GLY B CA 1
ATOM 2311 C C . GLY B 1 7 ? -5.094 11.547 -25.594 1 92.81 7 GLY B C 1
ATOM 2312 O O . GLY B 1 7 ? -5.691 10.93 -26.469 1 92.81 7 GLY B O 1
ATOM 2313 N N . GLU B 1 8 ? -4.551 10.953 -24.516 1 92.56 8 GLU B N 1
ATOM 2314 C CA . GLU B 1 8 ? -4.523 9.5 -24.391 1 92.56 8 GLU B CA 1
ATOM 2315 C C . GLU B 1 8 ? -5.664 9.008 -23.516 1 92.56 8 GLU B C 1
ATOM 2317 O O . GLU B 1 8 ? -5.922 7.801 -23.438 1 92.56 8 GLU B O 1
ATOM 2322 N N . LEU B 1 9 ? -6.367 9.859 -22.906 1 95 9 LEU B N 1
ATOM 2323 C CA . LEU B 1 9 ? -7.488 9.477 -22.062 1 95 9 LEU B CA 1
ATOM 2324 C C . LEU B 1 9 ? -8.625 8.898 -22.891 1 95 9 LEU B C 1
ATOM 2326 O O . LEU B 1 9 ? -8.844 9.328 -24.031 1 95 9 LEU B O 1
ATOM 2330 N N . PRO B 1 10 ? -9.32 7.965 -22.344 1 94.06 10 PRO B N 1
ATOM 2331 C CA . PRO B 1 10 ? -10.539 7.535 -23.031 1 94.06 10 PRO B CA 1
ATOM 2332 C C . PRO B 1 10 ? -11.477 8.695 -23.359 1 94.06 10 PRO B C 1
ATOM 2334 O O . PRO B 1 10 ? -11.594 9.641 -22.578 1 94.06 10 PRO B O 1
ATOM 2337 N N . GLU B 1 11 ? -12.188 8.609 -24.469 1 96 11 GLU B N 1
ATOM 2338 C CA . GLU B 1 11 ? -13.062 9.688 -24.938 1 96 11 GLU B CA 1
ATOM 2339 C C . GLU B 1 11 ? -14.109 10.039 -23.891 1 96 11 GLU B C 1
ATOM 2341 O O . GLU B 1 11 ? -14.383 11.219 -23.656 1 96 11 GLU B O 1
ATOM 2346 N N . ALA B 1 12 ? -14.633 9.023 -23.281 1 95.81 12 ALA B N 1
ATOM 2347 C CA . ALA B 1 12 ? -15.664 9.25 -22.281 1 95.81 12 ALA B CA 1
ATOM 2348 C C . ALA B 1 12 ? -15.125 10.078 -21.109 1 95.81 12 ALA B C 1
ATOM 2350 O O . ALA B 1 12 ? -15.836 10.914 -20.547 1 95.81 12 ALA B O 1
ATOM 2351 N N . VAL B 1 13 ? -13.883 9.812 -20.734 1 96.81 13 VAL B N 1
ATOM 2352 C CA . VAL B 1 13 ? -13.266 10.523 -19.625 1 96.81 13 VAL B CA 1
ATOM 2353 C C . VAL B 1 13 ? -13 11.977 -20.031 1 96.81 13 VAL B C 1
ATOM 2355 O O . VAL B 1 13 ? -13.297 12.898 -19.266 1 96.81 13 VAL B O 1
ATOM 2358 N N . ARG B 1 14 ? -12.477 12.219 -21.219 1 96.75 14 ARG B N 1
ATOM 2359 C CA . ARG B 1 14 ? -12.242 13.578 -21.703 1 96.75 14 ARG B CA 1
ATOM 2360 C C . ARG B 1 14 ? -13.539 14.375 -21.766 1 96.75 14 ARG B C 1
ATOM 2362 O O . ARG B 1 14 ? -13.586 15.523 -21.344 1 96.75 14 ARG B O 1
ATOM 2369 N N . GLU B 1 15 ? -14.57 13.727 -22.312 1 96.38 15 GLU B N 1
ATOM 2370 C CA . GLU B 1 15 ? -15.867 14.391 -22.406 1 96.38 15 GLU B CA 1
ATOM 2371 C C . GLU B 1 15 ? -16.438 14.688 -21.031 1 96.38 15 GLU B C 1
ATOM 2373 O O . GLU B 1 15 ? -17.031 15.742 -20.812 1 96.38 15 GLU B O 1
ATOM 2378 N N . GLY B 1 16 ? -16.281 13.711 -20.156 1 96.25 16 GLY B N 1
ATOM 2379 C CA . GLY B 1 16 ? -16.719 13.922 -18.781 1 96.25 16 GLY B CA 1
ATOM 2380 C C . GLY B 1 16 ? -16.047 15.102 -18.109 1 96.25 16 GLY B C 1
ATOM 2381 O O . GLY B 1 16 ? -16.688 15.867 -17.391 1 96.25 16 GLY B O 1
ATOM 2382 N N . ILE B 1 17 ? -14.75 15.188 -18.328 1 96.31 17 ILE B N 1
ATOM 2383 C CA . ILE B 1 17 ? -14.008 16.312 -17.766 1 96.31 17 ILE B CA 1
ATOM 2384 C C . ILE B 1 17 ? -14.492 17.625 -18.391 1 96.31 17 ILE B C 1
ATOM 2386 O O . ILE B 1 17 ? -14.742 18.594 -17.672 1 96.31 17 ILE B O 1
ATOM 2390 N N . ARG B 1 18 ? -14.711 17.656 -19.688 1 95.69 18 ARG B N 1
ATOM 2391 C CA . ARG B 1 18 ? -15.172 18.859 -20.391 1 95.69 18 ARG B CA 1
ATOM 2392 C C . ARG B 1 18 ? -16.531 19.312 -19.859 1 95.69 18 ARG B C 1
ATOM 2394 O O . ARG B 1 18 ? -16.766 20.5 -19.703 1 95.69 18 ARG B O 1
ATOM 2401 N N . GLU B 1 19 ? -17.359 18.375 -19.656 1 96.06 19 GLU B N 1
ATOM 2402 C CA . GLU B 1 19 ? -18.703 18.672 -19.156 1 96.06 19 GLU B CA 1
ATOM 2403 C C . GLU B 1 19 ? -18.641 19.375 -17.812 1 96.06 19 GLU B C 1
ATOM 2405 O O . GLU B 1 19 ? -19.484 20.219 -17.5 1 96.06 19 GLU B O 1
ATOM 2410 N N . ARG B 1 20 ? -17.672 19.016 -17.047 1 95.56 20 ARG B N 1
ATOM 2411 C CA . ARG B 1 20 ? -17.594 19.531 -15.68 1 95.56 20 ARG B CA 1
ATOM 2412 C C . ARG B 1 20 ? -16.781 20.828 -15.633 1 95.56 20 ARG B C 1
ATOM 2414 O O . ARG B 1 20 ? -17.062 21.719 -14.828 1 95.56 20 ARG B O 1
ATOM 2421 N N . VAL B 1 21 ? -15.789 20.875 -16.453 1 95.38 21 VAL B N 1
ATOM 2422 C CA . VAL B 1 21 ? -14.844 21.984 -16.375 1 95.38 21 VAL B CA 1
ATOM 2423 C C . VAL B 1 21 ? -15.273 23.109 -17.312 1 95.38 21 VAL B C 1
ATOM 2425 O O . VAL B 1 21 ? -14.914 24.281 -17.109 1 95.38 21 VAL B O 1
ATOM 2428 N N . GLY B 1 22 ? -16.062 22.797 -18.375 1 93.25 22 GLY B N 1
ATOM 2429 C CA . GLY B 1 22 ? -16.375 23.766 -19.406 1 93.25 22 GLY B CA 1
ATOM 2430 C C . GLY B 1 22 ? -15.359 23.781 -20.531 1 93.25 22 GLY B C 1
ATOM 2431 O O . GLY B 1 22 ? -14.672 22.781 -20.766 1 93.25 22 GLY B O 1
ATOM 2432 N N . ALA B 1 23 ? -15.32 24.875 -21.266 1 92.94 23 ALA B N 1
ATOM 2433 C CA . ALA B 1 23 ? -14.406 25 -22.391 1 92.94 23 ALA B CA 1
ATOM 2434 C C . ALA B 1 23 ? -12.953 24.984 -21.922 1 92.94 23 ALA B C 1
ATOM 2436 O O . ALA B 1 23 ? -12.555 25.766 -21.062 1 92.94 23 ALA B O 1
ATOM 2437 N N . ILE B 1 24 ? -12.164 24.062 -22.469 1 94.5 24 ILE B N 1
ATOM 2438 C CA . ILE B 1 24 ? -10.766 23.875 -22.094 1 94.5 24 ILE B CA 1
ATOM 2439 C C . ILE B 1 24 ? -9.867 24.562 -23.125 1 94.5 24 ILE B C 1
ATOM 2441 O O . ILE B 1 24 ? -9.906 24.219 -24.312 1 94.5 24 ILE B O 1
ATOM 2445 N N . ALA B 1 25 ? -9.102 25.438 -22.719 1 93.81 25 ALA B N 1
ATOM 2446 C CA . ALA B 1 25 ? -8.148 26.125 -23.578 1 93.81 25 ALA B CA 1
ATOM 2447 C C . ALA B 1 25 ? -6.852 25.312 -23.703 1 93.81 25 ALA B C 1
ATOM 2449 O O . ALA B 1 25 ? -6.277 25.219 -24.797 1 93.81 25 ALA B O 1
ATOM 2450 N N . GLU B 1 26 ? -6.41 24.781 -22.578 1 93.5 26 GLU B N 1
ATOM 2451 C CA . GLU B 1 26 ? -5.152 24.031 -22.531 1 93.5 26 GLU B CA 1
ATOM 2452 C C . GLU B 1 26 ? -5.125 23.078 -21.344 1 93.5 26 GLU B C 1
ATOM 2454 O O . GLU B 1 26 ? -5.668 23.375 -20.266 1 93.5 26 GLU B O 1
ATOM 2459 N N . CYS B 1 27 ? -4.523 21.953 -21.562 1 93.5 27 CYS B N 1
ATOM 2460 C CA . CYS B 1 27 ? -4.25 21 -20.5 1 93.5 27 CYS B CA 1
ATOM 2461 C C . CYS B 1 27 ? -2.752 20.844 -20.281 1 93.5 27 CYS B C 1
ATOM 2463 O O . CYS B 1 27 ? -2.043 20.297 -21.125 1 93.5 27 CYS B O 1
ATOM 2465 N N . GLU B 1 28 ? -2.312 21.344 -19.172 1 93.19 28 GLU B N 1
ATOM 2466 C CA . GLU B 1 28 ? -0.908 21.25 -18.781 1 93.19 28 GLU B CA 1
ATOM 2467 C C . GLU B 1 28 ? -0.67 20.031 -17.891 1 93.19 28 GLU B C 1
ATOM 2469 O O . GLU B 1 28 ? -0.985 20.078 -16.688 1 93.19 28 GLU B O 1
ATOM 2474 N N . GLU B 1 29 ? -0.174 19.062 -18.375 1 89.19 29 GLU B N 1
ATOM 2475 C CA . GLU B 1 29 ? 0.041 17.828 -17.641 1 89.19 29 GLU B CA 1
ATOM 2476 C C . GLU B 1 29 ? 1.127 18 -16.578 1 89.19 29 GLU B C 1
ATOM 2478 O O . GLU B 1 29 ? 2.135 18.672 -16.812 1 89.19 29 GLU B O 1
ATOM 2483 N N . VAL B 1 30 ? 0.861 17.531 -15.43 1 82.5 30 VAL B N 1
ATOM 2484 C CA . VAL B 1 30 ? 1.779 17.625 -14.297 1 82.5 30 VAL B CA 1
ATOM 2485 C C . VAL B 1 30 ? 2.357 16.234 -14 1 82.5 30 VAL B C 1
ATOM 2487 O O . VAL B 1 30 ? 1.624 15.242 -13.953 1 82.5 30 VAL B O 1
ATOM 2490 N N . GLU B 1 31 ? 3.668 15.961 -14.07 1 68.44 31 GLU B N 1
ATOM 2491 C CA . GLU B 1 31 ? 4.336 14.695 -13.773 1 68.44 31 GLU B CA 1
ATOM 2492 C C . GLU B 1 31 ? 4.324 14.398 -12.281 1 68.44 31 GLU B C 1
ATOM 2494 O O . GLU B 1 31 ? 4.445 13.242 -11.867 1 68.44 31 GLU B O 1
ATOM 2499 N N . ALA B 1 32 ? 3.803 15.109 -11.445 1 55.91 32 ALA B N 1
ATOM 2500 C CA . ALA B 1 32 ? 4.211 15.039 -10.047 1 55.91 32 ALA B CA 1
ATOM 2501 C C . ALA B 1 32 ? 3.523 13.883 -9.328 1 55.91 32 ALA B C 1
ATOM 2503 O O . ALA B 1 32 ? 4.031 13.383 -8.328 1 55.91 32 ALA B O 1
ATOM 2504 N N . GLY B 1 33 ? 2.361 13.328 -9.727 1 62.81 33 GLY B N 1
ATOM 2505 C CA . GLY B 1 33 ? 1.719 12.516 -8.711 1 62.81 33 GLY B CA 1
ATOM 2506 C C . GLY B 1 33 ? 1.844 11.023 -8.969 1 62.81 33 GLY B C 1
ATOM 2507 O O . GLY B 1 33 ? 1.772 10.586 -10.117 1 62.81 33 GLY B O 1
ATOM 2508 N N . GLN B 1 34 ? 2.311 10.281 -7.863 1 64.88 34 GLN B N 1
ATOM 2509 C CA . GLN B 1 34 ? 2.469 8.836 -7.977 1 64.88 34 GLN B CA 1
ATOM 2510 C C . GLN B 1 34 ? 1.126 8.125 -7.824 1 64.88 34 GLN B C 1
ATOM 2512 O O . GLN B 1 34 ? 0.984 6.969 -8.227 1 64.88 34 GLN B O 1
ATOM 2517 N N . SER B 1 35 ? 0.153 8.828 -7.441 1 79.44 35 SER B N 1
ATOM 2518 C CA . SER B 1 35 ? -1.062 8.117 -7.051 1 79.44 35 SER B CA 1
ATOM 2519 C C . SER B 1 35 ? -2.211 8.43 -8 1 79.44 35 SER B C 1
ATOM 2521 O O . SER B 1 35 ? -3.381 8.258 -7.648 1 79.44 35 SER B O 1
ATOM 2523 N N . SER B 1 36 ? -1.865 8.953 -9.133 1 89.5 36 SER B N 1
ATOM 2524 C CA . SER B 1 36 ? -2.898 9.273 -10.117 1 89.5 36 SER B CA 1
ATOM 2525 C C . SER B 1 36 ? -2.484 8.828 -11.516 1 89.5 36 SER B C 1
ATOM 2527 O O . SER B 1 36 ? -1.306 8.891 -11.875 1 89.5 36 SER B O 1
ATOM 2529 N N . ASN B 1 37 ? -3.439 8.367 -12.289 1 89.06 37 ASN B N 1
ATOM 2530 C CA . ASN B 1 37 ? -3.199 8.023 -13.688 1 89.06 37 ASN B CA 1
ATOM 2531 C C . ASN B 1 37 ? -3.109 9.273 -14.562 1 89.06 37 ASN B C 1
ATOM 2533 O O . ASN B 1 37 ? -2.49 9.242 -15.633 1 89.06 37 ASN B O 1
ATOM 2537 N N . PHE B 1 38 ? -3.779 10.305 -14.156 1 92.5 38 PHE B N 1
ATOM 2538 C CA . PHE B 1 38 ? -3.846 11.555 -14.898 1 92.5 38 PHE B CA 1
ATOM 2539 C C . PHE B 1 38 ? -3.83 12.75 -13.953 1 92.5 38 PHE B C 1
ATOM 2541 O O . PHE B 1 38 ? -4.562 12.773 -12.961 1 92.5 38 PHE B O 1
ATOM 2548 N N . THR B 1 39 ? -2.924 13.656 -14.188 1 94.88 39 THR B N 1
ATOM 2549 C CA . THR B 1 39 ? -2.867 14.914 -13.461 1 94.88 39 THR B CA 1
ATOM 2550 C C . THR B 1 39 ? -2.564 16.078 -14.414 1 94.88 39 THR B C 1
ATOM 2552 O O . THR B 1 39 ? -1.629 16 -15.211 1 94.88 39 THR B O 1
ATOM 2555 N N . ALA B 1 40 ? -3.395 17.062 -14.289 1 95.81 40 ALA B N 1
ATOM 2556 C CA . ALA B 1 40 ? -3.168 18.203 -15.164 1 95.81 40 ALA B CA 1
ATOM 2557 C C . ALA B 1 40 ? -3.76 19.469 -14.57 1 95.81 40 ALA B C 1
ATOM 2559 O O . ALA B 1 40 ? -4.691 19.422 -13.766 1 95.81 40 ALA B O 1
ATOM 2560 N N . VAL B 1 41 ? -3.145 20.531 -14.969 1 96.44 41 VAL B N 1
ATOM 2561 C CA . VAL B 1 41 ? -3.809 21.828 -14.836 1 96.44 41 VAL B CA 1
ATOM 2562 C C . VAL B 1 41 ? -4.641 22.109 -16.094 1 96.44 41 VAL B C 1
ATOM 2564 O O . VAL B 1 41 ? -4.098 22.203 -17.188 1 96.44 41 VAL B O 1
ATOM 2567 N N . VAL B 1 42 ? -5.879 22.25 -15.898 1 96.62 42 VAL B N 1
ATOM 2568 C CA . VAL B 1 42 ? -6.785 22.516 -17.016 1 96.62 42 VAL B CA 1
ATOM 2569 C C . VAL B 1 42 ? -7.133 24 -17.062 1 96.62 42 VAL B C 1
ATOM 2571 O O . VAL B 1 42 ? -7.855 24.5 -16.188 1 96.62 42 VAL B O 1
ATOM 2574 N N . HIS B 1 43 ? -6.645 24.594 -18.047 1 96.88 43 HIS B N 1
ATOM 2575 C CA . HIS B 1 43 ? -6.941 26.016 -18.266 1 96.88 43 HIS B CA 1
ATOM 2576 C C . HIS B 1 43 ? -8.273 26.188 -18.984 1 96.88 43 HIS B C 1
ATOM 2578 O O . HIS B 1 43 ? -8.477 25.625 -20.062 1 96.88 43 HIS B O 1
ATOM 2584 N N . ARG B 1 44 ? -9.133 26.953 -18.328 1 95.62 44 ARG B N 1
ATOM 2585 C CA . ARG B 1 44 ? -10.484 27.156 -18.828 1 95.62 44 ARG B CA 1
ATOM 2586 C C . ARG B 1 44 ? -10.609 28.531 -19.516 1 95.62 44 ARG B C 1
ATOM 2588 O O . ARG B 1 44 ? -9.938 29.484 -19.109 1 95.62 44 ARG B O 1
ATOM 2595 N N . ASP B 1 45 ? -11.453 28.5 -20.5 1 90.5 45 ASP B N 1
ATOM 2596 C CA . ASP B 1 45 ? -11.727 29.781 -21.141 1 90.5 45 ASP B CA 1
ATOM 2597 C C . ASP B 1 45 ? -12.594 30.672 -20.25 1 90.5 45 ASP B C 1
ATOM 2599 O O . ASP B 1 45 ? -13.719 30.297 -19.906 1 90.5 45 ASP B O 1
ATOM 2603 N N . GLY B 1 46 ? -12.078 31.812 -19.891 1 89.38 46 GLY B N 1
ATOM 2604 C CA . GLY B 1 46 ? -12.82 32.812 -19.141 1 89.38 46 GLY B CA 1
ATOM 2605 C C . GLY B 1 46 ? -13.047 32.406 -17.703 1 89.38 46 GLY B C 1
ATOM 2606 O O . GLY B 1 46 ? -13.898 33 -17.016 1 89.38 46 GLY B O 1
ATOM 2607 N N . ALA B 1 47 ? -12.484 31.375 -17.25 1 93.56 47 ALA B N 1
ATOM 2608 C CA . ALA B 1 47 ? -12.641 30.938 -15.867 1 93.56 47 ALA B CA 1
ATOM 2609 C C . ALA B 1 47 ? -11.297 30.531 -15.258 1 93.56 47 ALA B C 1
ATOM 2611 O O . ALA B 1 47 ? -10.312 30.375 -15.977 1 93.56 47 ALA B O 1
ATOM 2612 N N . ALA B 1 48 ? -11.188 30.484 -13.977 1 95.06 48 ALA B N 1
ATOM 2613 C CA . ALA B 1 48 ? -9.961 30.078 -13.289 1 95.06 48 ALA B CA 1
ATOM 2614 C C . ALA B 1 48 ? -9.594 28.641 -13.625 1 95.06 48 ALA B C 1
ATOM 2616 O O . ALA B 1 48 ? -10.477 27.781 -13.781 1 95.06 48 ALA B O 1
ATOM 2617 N N . PRO B 1 49 ? -8.344 28.375 -13.734 1 97.12 49 PRO B N 1
ATOM 2618 C CA . PRO B 1 49 ? -7.926 27 -14.008 1 97.12 49 PRO B CA 1
ATOM 2619 C C . PRO B 1 49 ? -8.258 26.047 -12.859 1 97.12 49 PRO B C 1
ATOM 2621 O O . PRO B 1 49 ? -8.484 26.484 -11.734 1 97.12 49 PRO B O 1
ATOM 2624 N N . LEU B 1 50 ? -8.297 24.766 -13.227 1 97.62 50 LEU B N 1
ATOM 2625 C CA . LEU B 1 50 ? -8.508 23.703 -12.25 1 97.62 50 LEU B CA 1
ATOM 2626 C C . LEU B 1 50 ? -7.359 22.703 -12.273 1 97.62 50 LEU B C 1
ATOM 2628 O O . LEU B 1 50 ? -6.719 22.516 -13.312 1 97.62 50 LEU B O 1
ATOM 2632 N N . PHE B 1 51 ? -7.055 22.188 -11.188 1 96.88 51 PHE B N 1
ATOM 2633 C CA . PHE B 1 51 ? -6.172 21.031 -11.102 1 96.88 51 PHE B CA 1
ATOM 2634 C C . PHE B 1 51 ? -6.977 19.734 -11.109 1 96.88 51 PHE B C 1
ATOM 2636 O O . PHE B 1 51 ? -7.801 19.5 -10.227 1 96.88 51 PHE B O 1
ATOM 2643 N N . VAL B 1 52 ? -6.691 18.875 -12.047 1 96.62 52 VAL B N 1
ATOM 2644 C CA . VAL B 1 52 ? -7.527 17.703 -12.242 1 96.62 52 VAL B CA 1
ATOM 2645 C C . VAL B 1 52 ? -6.695 16.438 -12.023 1 96.62 52 VAL B C 1
ATOM 2647 O O . VAL B 1 52 ? -5.605 16.297 -12.578 1 96.62 52 VAL B O 1
ATOM 2650 N N . LYS B 1 53 ? -7.262 15.562 -11.164 1 95.81 53 LYS B N 1
ATOM 2651 C CA . LYS B 1 53 ? -6.711 14.219 -10.969 1 95.81 53 LYS B CA 1
ATOM 2652 C C . LYS B 1 53 ? -7.668 13.156 -11.492 1 95.81 53 LYS B C 1
ATOM 2654 O O . LYS B 1 53 ? -8.883 13.273 -11.336 1 95.81 53 LYS B O 1
ATOM 2659 N N . GLY B 1 54 ? -7.055 12.172 -12.125 1 95.38 54 GLY B N 1
ATOM 2660 C CA . GLY B 1 54 ? -7.828 11.023 -12.555 1 95.38 54 GLY B CA 1
ATOM 2661 C C . GLY B 1 54 ? -7.18 9.695 -12.195 1 95.38 54 GLY B C 1
ATOM 2662 O O . GLY B 1 54 ? -5.961 9.547 -12.312 1 95.38 54 GLY B O 1
ATOM 2663 N N . VAL B 1 55 ? -7.961 8.797 -11.68 1 91.25 55 VAL B N 1
ATOM 2664 C CA . VAL B 1 55 ? -7.488 7.453 -11.367 1 91.25 55 VAL B CA 1
ATOM 2665 C C . VAL B 1 55 ? -8.375 6.422 -12.062 1 91.25 55 VAL B C 1
ATOM 2667 O O . VAL B 1 55 ? -9.602 6.512 -12.016 1 91.25 55 VAL B O 1
ATOM 2670 N N . GLU B 1 56 ? -7.684 5.48 -12.641 1 88.06 56 GLU B N 1
ATOM 2671 C CA . GLU B 1 56 ? -8.383 4.41 -13.352 1 88.06 56 GLU B CA 1
ATOM 2672 C C . GLU B 1 56 ? -8.492 3.158 -12.484 1 88.06 56 GLU B C 1
ATOM 2674 O O . GLU B 1 56 ? -7.512 2.73 -11.867 1 88.06 56 GLU B O 1
ATOM 2679 N N . GLY B 1 57 ? -9.742 2.627 -12.461 1 75.75 57 GLY B N 1
ATOM 2680 C CA . GLY B 1 57 ? -9.945 1.348 -11.797 1 75.75 57 GLY B CA 1
ATOM 2681 C C . GLY B 1 57 ? -10.094 1.471 -10.289 1 75.75 57 GLY B C 1
ATOM 2682 O O . GLY B 1 57 ? -9.555 2.398 -9.68 1 75.75 57 GLY B O 1
ATOM 2683 N N . ILE B 1 58 ? -10.805 0.529 -9.75 1 67.81 58 ILE B N 1
ATOM 2684 C CA . ILE B 1 58 ? -10.953 0.473 -8.297 1 67.81 58 ILE B CA 1
ATOM 2685 C C . ILE B 1 58 ? -9.656 -0.004 -7.66 1 67.81 58 ILE B C 1
ATOM 2687 O O . ILE B 1 58 ? -9.25 -1.154 -7.848 1 67.81 58 ILE B O 1
ATOM 2691 N N . SER B 1 59 ? -8.953 0.899 -7.039 1 70.75 59 SER B N 1
ATOM 2692 C CA . SER B 1 59 ? -7.621 0.707 -6.473 1 70.75 59 SER B CA 1
ATOM 2693 C C . SER B 1 59 ? -7.418 1.568 -5.23 1 70.75 59 SER B C 1
ATOM 2695 O O . SER B 1 59 ? -8.242 2.432 -4.926 1 70.75 59 SER B O 1
ATOM 2697 N N . PRO B 1 60 ? -6.395 1.234 -4.473 1 72.81 60 PRO B N 1
ATOM 2698 C CA . PRO B 1 60 ? -6.098 2.098 -3.326 1 72.81 60 PRO B CA 1
ATOM 2699 C C . PRO B 1 60 ? -5.945 3.566 -3.717 1 72.81 60 PRO B C 1
ATOM 2701 O O . PRO B 1 60 ? -6.555 4.441 -3.094 1 72.81 60 PRO B O 1
ATOM 2704 N N . PRO B 1 61 ? -5.312 3.828 -4.867 1 82.75 61 PRO B N 1
ATOM 2705 C CA . PRO B 1 61 ? -5.242 5.234 -5.273 1 82.75 61 PRO B CA 1
ATOM 2706 C C . PRO B 1 61 ? -6.621 5.848 -5.52 1 82.75 61 PRO B C 1
ATOM 2708 O O . PRO B 1 61 ? -6.844 7.02 -5.199 1 82.75 61 PRO B O 1
ATOM 2711 N N . MET B 1 62 ? -7.492 5.094 -6.07 1 83.88 62 MET B N 1
ATOM 2712 C CA . MET B 1 62 ? -8.844 5.617 -6.273 1 83.88 62 MET B CA 1
ATOM 2713 C C . MET B 1 62 ? -9.508 5.938 -4.941 1 83.88 62 MET B C 1
ATOM 2715 O O . MET B 1 62 ? -10.18 6.965 -4.809 1 83.88 62 MET B O 1
ATOM 2719 N N . ARG B 1 63 ? -9.375 5.105 -3.961 1 80.81 63 ARG B N 1
ATOM 2720 C CA . ARG B 1 63 ? -9.938 5.355 -2.639 1 80.81 63 ARG B CA 1
ATOM 2721 C C . ARG B 1 63 ? -9.336 6.609 -2.016 1 80.81 63 ARG B C 1
ATOM 2723 O O . ARG B 1 63 ? -10.039 7.402 -1.392 1 80.81 63 ARG B O 1
ATOM 2730 N N . TRP B 1 64 ? -8.047 6.754 -2.199 1 87.44 64 TRP B N 1
ATOM 2731 C CA . TRP B 1 64 ? -7.379 7.934 -1.664 1 87.44 64 TRP B CA 1
ATOM 2732 C C . TRP B 1 64 ? -7.922 9.203 -2.305 1 87.44 64 TRP B C 1
ATOM 2734 O O . TRP B 1 64 ? -8.148 10.203 -1.618 1 87.44 64 TRP B O 1
ATOM 2744 N N . LEU B 1 65 ? -8.125 9.094 -3.592 1 92.38 65 LEU B N 1
ATOM 2745 C CA . LEU B 1 65 ? -8.672 10.25 -4.289 1 92.38 65 LEU B CA 1
ATOM 2746 C C . LEU B 1 65 ? -10.102 10.531 -3.84 1 92.38 65 LEU B C 1
ATOM 2748 O O . LEU B 1 65 ? -10.508 11.688 -3.723 1 92.38 65 LEU B O 1
ATOM 2752 N N . ARG B 1 66 ? -10.859 9.484 -3.559 1 89.25 66 ARG B N 1
ATOM 2753 C CA . ARG B 1 66 ? -12.219 9.656 -3.049 1 89.25 66 ARG B CA 1
ATOM 2754 C C . ARG B 1 66 ? -12.203 10.297 -1.667 1 89.25 66 ARG B C 1
ATOM 2756 O O . ARG B 1 66 ? -13.062 11.133 -1.356 1 89.25 66 ARG B O 1
ATOM 2763 N N . ASN B 1 67 ? -11.289 9.867 -0.86 1 89.81 67 ASN B N 1
ATOM 2764 C CA . ASN B 1 67 ? -11.133 10.508 0.442 1 89.81 67 ASN B CA 1
ATOM 2765 C C . ASN B 1 67 ? -10.844 12 0.301 1 89.81 67 ASN B C 1
ATOM 2767 O O . ASN B 1 67 ? -11.398 12.82 1.034 1 89.81 67 ASN B O 1
ATOM 2771 N N . GLU B 1 68 ? -9.945 12.234 -0.652 1 93.94 68 GLU B N 1
ATOM 2772 C CA . GLU B 1 68 ? -9.609 13.633 -0.903 1 93.94 68 GLU B CA 1
ATOM 2773 C C . GLU B 1 68 ? -10.859 14.438 -1.268 1 93.94 68 GLU B C 1
ATOM 2775 O O . GLU B 1 68 ? -11.062 15.539 -0.745 1 93.94 68 GLU B O 1
ATOM 2780 N N . ALA B 1 69 ? -11.609 13.914 -2.154 1 94.69 69 ALA B N 1
ATOM 2781 C CA . ALA B 1 69 ? -12.852 14.57 -2.559 1 94.69 69 ALA B CA 1
ATOM 2782 C C . ALA B 1 69 ? -13.828 14.672 -1.389 1 94.69 69 ALA B C 1
ATOM 2784 O O . ALA B 1 69 ? -14.5 15.695 -1.219 1 94.69 69 ALA B O 1
ATOM 2785 N N . GLY B 1 70 ? -13.891 13.688 -0.589 1 91.94 70 GLY B N 1
ATOM 2786 C CA . GLY B 1 70 ? -14.859 13.578 0.489 1 91.94 70 GLY B CA 1
ATOM 2787 C C . GLY B 1 70 ? -14.609 14.555 1.621 1 91.94 70 GLY B C 1
ATOM 2788 O O . GLY B 1 70 ? -15.547 14.992 2.293 1 91.94 70 GLY B O 1
ATOM 2789 N N . VAL B 1 71 ? -13.359 14.898 1.809 1 93.81 71 VAL B N 1
ATOM 2790 C CA . VAL B 1 71 ? -13.055 15.766 2.941 1 93.81 71 VAL B CA 1
ATOM 2791 C C . VAL B 1 71 ? -13.008 17.219 2.479 1 93.81 71 VAL B C 1
ATOM 2793 O O . VAL B 1 71 ? -12.695 18.109 3.266 1 93.81 71 VAL B O 1
ATOM 2796 N N . GLY B 1 72 ? -13.336 17.453 1.26 1 93.25 72 GLY B N 1
ATOM 2797 C CA . GLY B 1 72 ? -13.242 18.797 0.691 1 93.25 72 GLY B CA 1
ATOM 2798 C C . GLY B 1 72 ? -14 19.844 1.492 1 93.25 72 GLY B C 1
ATOM 2799 O O . GLY B 1 72 ? -13.469 20.906 1.781 1 93.25 72 GLY B O 1
ATOM 2800 N N . GLU B 1 73 ? -15.172 19.531 1.885 1 92.38 73 GLU B N 1
ATOM 2801 C CA . GLU B 1 73 ? -15.969 20.484 2.648 1 92.38 73 GLU B CA 1
ATOM 2802 C C . GLU B 1 73 ? -15.383 20.719 4.039 1 92.38 73 GLU B C 1
ATOM 2804 O O . GLU B 1 73 ? -15.32 21.844 4.52 1 92.38 73 GLU B O 1
ATOM 2809 N N . LEU B 1 74 ? -14.953 19.656 4.605 1 94.69 74 LEU B N 1
ATOM 2810 C CA . LEU B 1 74 ? -14.383 19.703 5.945 1 94.69 74 LEU B CA 1
ATOM 2811 C C . LEU B 1 74 ? -13.094 20.531 5.961 1 94.69 74 LEU B C 1
ATOM 2813 O O . LEU B 1 74 ? -12.797 21.203 6.949 1 94.69 74 LEU B O 1
ATOM 2817 N N . THR B 1 75 ? -12.422 20.516 4.84 1 96.75 75 THR B N 1
ATOM 2818 C CA . THR B 1 75 ? -11.102 21.141 4.793 1 96.75 75 THR B CA 1
ATOM 2819 C C . THR B 1 75 ? -11.164 22.469 4.059 1 96.75 75 THR B C 1
ATOM 2821 O O . THR B 1 75 ? -10.156 22.953 3.533 1 96.75 75 THR B O 1
ATOM 2824 N N . SER B 1 76 ? -12.344 23.016 4.004 1 93.88 76 SER B N 1
ATOM 2825 C CA . SER B 1 76 ? -12.508 24.312 3.342 1 93.88 76 SER B CA 1
ATOM 2826 C C . SER B 1 76 ? -11.555 25.344 3.92 1 93.88 76 SER B C 1
ATOM 2828 O O . SER B 1 76 ? -11.453 25.5 5.141 1 93.88 76 SER B O 1
ATOM 2830 N N . GLY B 1 77 ? -10.781 26.016 2.969 1 92.75 77 GLY B N 1
ATOM 2831 C CA . GLY B 1 77 ? -9.844 27.047 3.393 1 92.75 77 GLY B CA 1
ATOM 2832 C C . GLY B 1 77 ? -8.469 26.5 3.732 1 92.75 77 GLY B C 1
ATOM 2833 O O . GLY B 1 77 ? -7.5 27.25 3.84 1 92.75 77 GLY B O 1
ATOM 2834 N N . ILE B 1 78 ? -8.406 25.219 3.938 1 96.31 78 ILE B N 1
ATOM 2835 C CA . ILE B 1 78 ? -7.145 24.562 4.254 1 96.31 78 ILE B CA 1
ATOM 2836 C C . ILE B 1 78 ? -6.609 23.844 3.018 1 96.31 78 ILE B C 1
ATOM 2838 O O . ILE B 1 78 ? -5.434 24 2.668 1 96.31 78 ILE B O 1
ATOM 2842 N N . ALA B 1 79 ? -7.445 23.109 2.381 1 97.38 79 ALA B N 1
ATOM 2843 C CA . ALA B 1 79 ? -7.129 22.406 1.139 1 97.38 79 ALA B CA 1
ATOM 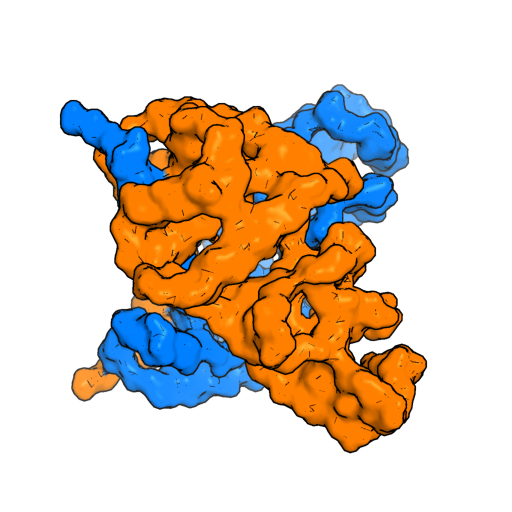2844 C C . ALA B 1 79 ? -7.727 23.141 -0.066 1 97.38 79 ALA B C 1
ATOM 2846 O O . ALA B 1 79 ? -8.648 23.938 0.078 1 97.38 79 ALA B O 1
ATOM 2847 N N . PRO B 1 80 ? -7.086 22.953 -1.232 1 96.94 80 PRO B N 1
ATOM 2848 C CA . PRO B 1 80 ? -7.773 23.453 -2.428 1 96.94 80 PRO B CA 1
ATOM 2849 C C . PRO B 1 80 ? -9.211 22.953 -2.529 1 96.94 80 PRO B C 1
ATOM 2851 O O . PRO B 1 80 ? -9.492 21.797 -2.199 1 96.94 80 PRO B O 1
ATOM 2854 N N . ALA B 1 81 ? -10.086 23.812 -2.947 1 97.06 81 ALA B N 1
ATOM 2855 C CA . ALA B 1 81 ? -11.508 23.469 -3.029 1 97.06 81 ALA B CA 1
ATOM 2856 C C . ALA B 1 81 ? -11.75 22.359 -4.043 1 97.06 81 ALA B C 1
ATOM 2858 O O . ALA B 1 81 ? -11.125 22.328 -5.109 1 97.06 81 ALA B O 1
ATOM 2859 N N . VAL B 1 82 ? -12.625 21.516 -3.707 1 97.69 82 VAL B N 1
ATOM 2860 C CA . VAL B 1 82 ? -13.07 20.484 -4.652 1 97.69 82 VAL B CA 1
ATOM 2861 C C . VAL B 1 82 ? -14.188 21.047 -5.527 1 97.69 82 VAL B C 1
ATOM 2863 O O . VAL B 1 82 ? -15.258 21.406 -5.027 1 97.69 82 VAL B O 1
ATOM 2866 N N . HIS B 1 83 ? -13.938 21.109 -6.789 1 97.38 83 HIS B N 1
ATOM 2867 C CA . HIS B 1 83 ? -14.922 21.672 -7.703 1 97.38 83 HIS B CA 1
ATOM 2868 C C . HIS B 1 83 ? -15.875 20.594 -8.219 1 97.38 83 HIS B C 1
ATOM 2870 O O . HIS B 1 83 ? -17.062 20.859 -8.414 1 97.38 83 HIS B O 1
ATOM 2876 N N . PHE B 1 84 ? -15.344 19.406 -8.461 1 96.94 84 PHE B N 1
ATOM 2877 C CA . PHE B 1 84 ? -16.203 18.297 -8.859 1 96.94 84 PHE B CA 1
ATOM 2878 C C . PHE B 1 84 ? -15.539 16.969 -8.547 1 96.94 84 PHE B C 1
ATOM 2880 O O . PHE B 1 84 ? -14.32 16.906 -8.344 1 96.94 84 PHE B O 1
ATOM 2887 N N . SER B 1 85 ? -16.281 15.961 -8.367 1 96.88 85 SER B N 1
ATOM 2888 C CA . SER B 1 85 ? -15.922 14.547 -8.281 1 96.88 85 SER B CA 1
ATOM 2889 C C . SER B 1 85 ? -16.859 13.688 -9.109 1 96.88 85 SER B C 1
ATOM 2891 O O . SER B 1 85 ? -18.062 13.68 -8.891 1 96.88 85 SER B O 1
ATOM 2893 N N . ALA B 1 86 ? -16.234 12.969 -10.086 1 95.75 86 ALA B N 1
ATOM 2894 C CA . ALA B 1 86 ? -17.109 12.281 -11.031 1 95.75 86 ALA B CA 1
ATOM 2895 C C . ALA B 1 86 ? -16.594 10.867 -11.312 1 95.75 86 ALA B C 1
ATOM 2897 O O . ALA B 1 86 ? -15.422 10.672 -11.633 1 95.75 86 ALA B O 1
ATOM 2898 N N . ASP B 1 87 ? -17.531 9.945 -11.133 1 91.75 87 ASP B N 1
ATOM 2899 C CA . ASP B 1 87 ? -17.281 8.609 -11.672 1 91.75 87 ASP B CA 1
ATOM 2900 C C . ASP B 1 87 ? -17.625 8.555 -13.164 1 91.75 87 ASP B C 1
ATOM 2902 O O . ASP B 1 87 ? -18.75 8.859 -13.562 1 91.75 87 ASP B O 1
ATOM 2906 N N . ILE B 1 88 ? -16.641 8.242 -13.922 1 93.06 88 ILE B N 1
ATOM 2907 C CA . ILE B 1 88 ? -16.797 8.102 -15.359 1 93.06 88 ILE B CA 1
ATOM 2908 C C . ILE B 1 88 ? -16.328 6.723 -15.812 1 93.06 88 ILE B C 1
ATOM 2910 O O . ILE B 1 88 ? -15.125 6.477 -15.914 1 93.06 88 ILE B O 1
ATOM 2914 N N . GLU B 1 89 ? -17.266 5.918 -16.047 1 90.19 89 GLU B N 1
ATOM 2915 C CA . GLU B 1 89 ? -16.906 4.52 -16.281 1 90.19 89 GLU B CA 1
ATOM 2916 C C . GLU B 1 89 ? -16.125 3.939 -15.117 1 90.19 89 GLU B C 1
ATOM 2918 O O . GLU B 1 89 ? -16.547 4.012 -13.969 1 90.19 89 GLU B O 1
ATOM 2923 N N . ASP B 1 90 ? -14.875 3.568 -15.398 1 84.19 90 ASP B N 1
ATOM 2924 C CA . ASP B 1 90 ? -14.078 2.975 -14.328 1 84.19 90 ASP B CA 1
ATOM 2925 C C . ASP B 1 90 ? -13.102 3.992 -13.75 1 84.19 90 ASP B C 1
ATOM 2927 O O . ASP B 1 90 ? -12.148 3.619 -13.055 1 84.19 90 ASP B O 1
ATOM 2931 N N . TRP B 1 91 ? -13.414 5.219 -14.07 1 92.12 91 TRP B N 1
ATOM 2932 C CA . TRP B 1 91 ? -12.531 6.281 -13.594 1 92.12 91 TRP B CA 1
ATOM 2933 C C . TRP B 1 91 ? -13.188 7.078 -12.477 1 92.12 91 TRP B C 1
ATOM 2935 O O . TRP B 1 91 ? -14.414 7.227 -12.445 1 92.12 91 TRP B O 1
ATOM 2945 N N . LEU B 1 92 ? -12.383 7.508 -11.57 1 94.25 92 LEU B N 1
ATOM 2946 C CA . LEU B 1 92 ? -12.734 8.633 -10.711 1 94.25 92 LEU B CA 1
ATOM 2947 C C . LEU B 1 92 ? -11.93 9.875 -11.094 1 94.25 92 LEU B C 1
ATOM 2949 O O . LEU B 1 92 ? -10.703 9.82 -11.188 1 94.25 92 LEU B O 1
ATOM 2953 N N . VAL B 1 93 ? -12.602 10.922 -11.438 1 96.81 93 VAL B N 1
ATOM 2954 C CA . VAL B 1 93 ? -11.961 12.188 -11.781 1 96.81 93 VAL B CA 1
ATOM 2955 C C . VAL B 1 93 ? -12.398 13.273 -10.797 1 96.81 93 VAL B C 1
ATOM 2957 O O . VAL B 1 93 ? -13.586 13.43 -10.523 1 96.81 93 VAL B O 1
ATOM 2960 N N . VAL B 1 94 ? -11.422 13.922 -10.273 1 97.56 94 VAL B N 1
ATOM 2961 C CA . VAL B 1 94 ? -11.711 14.984 -9.32 1 97.56 94 VAL B CA 1
ATOM 2962 C C . VAL B 1 94 ? -11.039 16.281 -9.773 1 97.56 94 VAL B C 1
ATOM 2964 O O . VAL B 1 94 ? -9.875 16.281 -10.188 1 97.56 94 VAL B O 1
ATOM 2967 N N . GLY B 1 95 ? -11.789 17.328 -9.82 1 97.75 95 GLY B N 1
ATOM 2968 C CA . GLY B 1 95 ? -11.273 18.656 -10.086 1 97.75 95 GLY B CA 1
ATOM 2969 C C . GLY B 1 95 ? -11.117 19.5 -8.836 1 97.75 95 GLY B C 1
ATOM 2970 O O . GLY B 1 95 ? -12.078 19.672 -8.07 1 97.75 95 GLY B O 1
ATOM 2971 N N . PHE B 1 96 ? -9.906 20.031 -8.688 1 97.56 96 PHE B N 1
ATOM 2972 C CA . PHE B 1 96 ? -9.594 20.875 -7.547 1 97.56 96 PHE B CA 1
ATOM 2973 C C . PHE B 1 96 ? -9.289 22.297 -8 1 97.56 96 PHE B C 1
ATOM 2975 O O . PHE B 1 96 ? -8.898 22.516 -9.148 1 97.56 96 PHE B O 1
ATOM 2982 N N . GLU B 1 97 ? -9.461 23.141 -7.059 1 97.12 97 GLU B N 1
ATOM 2983 C CA . GLU B 1 97 ? -8.867 24.469 -7.23 1 97.12 97 GLU B CA 1
ATOM 2984 C C . GLU B 1 97 ? -7.383 24.375 -7.574 1 97.12 97 GLU B C 1
ATOM 2986 O O . GLU B 1 97 ? -6.648 23.594 -6.953 1 97.12 97 GLU B O 1
ATOM 2991 N N . TYR B 1 98 ? -7.055 25.094 -8.602 1 96.56 98 TYR B N 1
ATOM 2992 C CA . TYR B 1 98 ? -5.629 25.156 -8.898 1 96.56 98 TYR B CA 1
ATOM 2993 C C . TYR B 1 98 ? -4.941 26.203 -8.031 1 96.56 98 TYR B C 1
ATOM 2995 O O . TYR B 1 98 ? -5.344 27.375 -8.016 1 96.56 98 TYR B O 1
ATOM 3003 N N . VAL B 1 99 ? -3.957 25.781 -7.332 1 95.19 99 VAL B N 1
ATOM 3004 C CA . VAL B 1 99 ? -3.152 26.688 -6.508 1 95.19 99 VAL B CA 1
ATOM 3005 C C . VAL B 1 99 ? -1.733 26.766 -7.07 1 95.19 99 VAL B C 1
ATOM 3007 O O . VAL B 1 99 ? -0.991 25.781 -7.043 1 95.19 99 VAL B O 1
ATOM 3010 N N . ARG B 1 100 ? -1.434 27.906 -7.559 1 93.06 100 ARG B N 1
ATOM 3011 C CA . ARG B 1 100 ? -0.059 28.125 -7.996 1 93.06 100 ARG B CA 1
ATOM 3012 C C . ARG B 1 100 ? 0.845 28.453 -6.809 1 93.06 100 ARG B C 1
ATOM 3014 O O . ARG B 1 100 ? 0.534 29.328 -6.008 1 93.06 100 ARG B O 1
ATOM 3021 N N . GLY B 1 101 ? 1.825 27.656 -6.688 1 94.56 101 GLY B N 1
ATOM 3022 C CA . GLY B 1 101 ? 2.721 27.875 -5.566 1 94.56 101 GLY B CA 1
ATOM 3023 C C . GLY B 1 101 ? 3.832 26.844 -5.469 1 94.56 101 GLY B C 1
ATOM 3024 O O . GLY B 1 101 ? 4.016 26.031 -6.383 1 94.56 101 GLY B O 1
ATOM 3025 N N . ARG B 1 102 ? 4.602 26.953 -4.484 1 95.44 102 ARG B N 1
ATOM 3026 C CA . ARG B 1 102 ? 5.746 26.078 -4.277 1 95.44 102 ARG B CA 1
ATOM 3027 C C . ARG B 1 102 ? 5.551 25.203 -3.041 1 95.44 102 ARG B C 1
ATOM 3029 O O . ARG B 1 102 ? 4.738 25.531 -2.172 1 95.44 102 ARG B O 1
ATOM 3036 N N . ARG B 1 103 ? 6.312 24.188 -2.959 1 94.44 103 ARG B N 1
ATOM 3037 C CA . ARG B 1 103 ? 6.297 23.312 -1.789 1 94.44 103 ARG B CA 1
ATOM 3038 C C . ARG B 1 103 ? 6.984 23.984 -0.601 1 94.44 103 ARG B C 1
ATOM 3040 O O . ARG B 1 103 ? 7.871 24.812 -0.778 1 94.44 103 ARG B O 1
ATOM 3047 N N . ALA B 1 104 ? 6.566 23.578 0.505 1 97 104 ALA B N 1
ATOM 3048 C CA . ALA B 1 104 ? 7.168 24.125 1.722 1 97 104 ALA B CA 1
ATOM 3049 C C . ALA B 1 104 ? 8.539 23.5 1.976 1 97 104 ALA B C 1
ATOM 3051 O O . ALA B 1 104 ? 8.781 22.344 1.633 1 97 104 ALA B O 1
ATOM 3052 N N . GLN B 1 105 ? 9.352 24.297 2.494 1 96.75 105 GLN B N 1
ATOM 3053 C CA . GLN B 1 105 ? 10.648 23.844 2.984 1 96.75 105 GLN B CA 1
ATOM 3054 C C . GLN B 1 105 ? 10.625 23.641 4.496 1 96.75 105 GLN B C 1
ATOM 3056 O O . GLN B 1 105 ? 10.234 24.547 5.242 1 96.75 105 GLN B O 1
ATOM 3061 N N . LEU B 1 106 ? 11.078 22.469 4.973 1 97.5 106 LEU B N 1
ATOM 3062 C CA . LEU B 1 106 ? 10.969 22.141 6.391 1 97.5 106 LEU B CA 1
ATOM 3063 C C . LEU B 1 106 ? 12.328 22.234 7.074 1 97.5 106 LEU B C 1
ATOM 3065 O O . LEU B 1 106 ? 12.43 22.031 8.289 1 97.5 106 LEU B O 1
ATOM 3069 N N . ALA B 1 107 ? 13.359 22.531 6.324 1 96.88 107 ALA B N 1
ATOM 3070 C CA . ALA B 1 107 ? 14.719 22.562 6.859 1 96.88 107 ALA B CA 1
ATOM 3071 C C . ALA B 1 107 ? 14.852 23.625 7.953 1 96.88 107 ALA B C 1
ATOM 3073 O O . ALA B 1 107 ? 14.062 24.562 8.016 1 96.88 107 ALA B O 1
ATOM 3074 N N . PRO B 1 108 ? 15.867 23.469 8.828 1 96.31 108 PRO B N 1
ATOM 3075 C CA . PRO B 1 108 ? 16.109 24.484 9.867 1 96.31 108 PRO B CA 1
ATOM 3076 C C . PRO B 1 108 ? 16.266 25.891 9.297 1 96.31 108 PRO B C 1
ATOM 3078 O O . PRO B 1 108 ? 16.922 26.062 8.266 1 96.31 108 PRO B O 1
ATOM 3081 N N . GLY B 1 109 ? 15.609 26.828 9.938 1 95.44 109 GLY B N 1
ATOM 3082 C CA . GLY B 1 109 ? 15.758 28.219 9.523 1 95.44 109 GLY B CA 1
ATOM 3083 C C . GLY B 1 109 ? 14.758 28.625 8.461 1 95.44 109 GLY B C 1
ATOM 3084 O O . GLY B 1 109 ? 14.648 29.812 8.133 1 95.44 109 GLY B O 1
ATOM 3085 N N . SER B 1 110 ? 14.031 27.688 7.957 1 97.31 110 SER B N 1
ATOM 3086 C CA . SER B 1 110 ? 13.062 28 6.914 1 97.31 110 SER B CA 1
ATOM 3087 C C . SER B 1 110 ? 11.961 28.906 7.445 1 97.31 110 SER B C 1
ATOM 3089 O O . SER B 1 110 ? 11.398 28.656 8.516 1 97.31 110 SER B O 1
ATOM 3091 N N . SER B 1 111 ? 11.617 29.891 6.684 1 95.62 111 SER B N 1
ATOM 3092 C CA . SER B 1 111 ? 10.531 30.797 7.043 1 95.62 111 SER B CA 1
ATOM 3093 C C . SER B 1 111 ? 9.164 30.141 6.852 1 95.62 111 SER B C 1
ATOM 3095 O O . SER B 1 111 ? 8.148 30.641 7.324 1 95.62 111 SER B O 1
ATOM 3097 N N . ASP B 1 112 ? 9.219 28.984 6.191 1 97.75 112 ASP B N 1
ATOM 3098 C CA . ASP B 1 112 ? 7.961 28.312 5.902 1 97.75 112 ASP B CA 1
ATOM 3099 C C . ASP B 1 112 ? 7.402 27.625 7.148 1 97.75 112 ASP B C 1
ATOM 3101 O O . ASP B 1 112 ? 6.227 27.25 7.188 1 97.75 112 ASP B O 1
ATOM 3105 N N . LEU B 1 113 ? 8.211 27.422 8.188 1 97.88 113 LEU B N 1
ATOM 3106 C CA . LEU B 1 113 ? 7.828 26.656 9.367 1 97.88 113 LEU B CA 1
ATOM 3107 C C . LEU B 1 113 ? 6.672 27.328 10.102 1 97.88 113 LEU B C 1
ATOM 3109 O O . LEU B 1 113 ? 5.82 26.641 10.68 1 97.88 113 LEU B O 1
ATOM 3113 N N . ALA B 1 114 ? 6.645 28.641 10.039 1 96.75 114 ALA B N 1
ATOM 3114 C CA . ALA B 1 114 ? 5.531 29.359 10.664 1 96.75 114 ALA B CA 1
ATOM 3115 C C . ALA B 1 114 ? 4.223 29.078 9.93 1 96.75 114 ALA B C 1
ATOM 3117 O O . ALA B 1 114 ? 3.17 28.938 10.555 1 96.75 114 ALA B O 1
ATOM 3118 N N . LEU B 1 115 ? 4.277 29.062 8.641 1 97.25 115 LEU B N 1
ATOM 3119 C CA . LEU B 1 115 ? 3.102 28.75 7.828 1 97.25 115 LEU B CA 1
ATOM 3120 C C . LEU B 1 115 ? 2.641 27.328 8.055 1 97.25 115 LEU B C 1
ATOM 3122 O O . LEU B 1 115 ? 1.44 27.062 8.156 1 97.25 115 LEU B O 1
ATOM 3126 N N . VAL B 1 116 ? 3.6 26.406 8.141 1 98.12 116 VAL B N 1
ATOM 3127 C CA . VAL B 1 116 ? 3.301 25 8.398 1 98.12 116 VAL B CA 1
ATOM 3128 C C . VAL B 1 116 ? 2.604 24.875 9.75 1 98.12 116 VAL B C 1
ATOM 3130 O O . VAL B 1 116 ? 1.615 24.141 9.875 1 98.12 116 VAL B O 1
ATOM 3133 N N . ALA B 1 117 ? 3.08 25.609 10.719 1 97.12 117 ALA B N 1
ATOM 3134 C CA . ALA B 1 117 ? 2.471 25.594 12.047 1 97.12 117 ALA B CA 1
ATOM 3135 C C . ALA B 1 117 ? 1.025 26.078 11.992 1 97.12 117 ALA B C 1
ATOM 3137 O O . ALA B 1 117 ? 0.146 25.5 12.641 1 97.12 117 ALA B O 1
ATOM 3138 N N . THR B 1 118 ? 0.817 27.109 11.266 1 95.56 118 THR B N 1
ATOM 3139 C CA . THR B 1 118 ? -0.525 27.656 11.109 1 95.56 118 THR B CA 1
ATOM 3140 C C . THR B 1 118 ? -1.466 26.625 10.5 1 95.56 118 THR B C 1
ATOM 3142 O O . THR B 1 118 ? -2.598 26.453 10.961 1 95.56 118 THR B O 1
ATOM 3145 N N . ALA B 1 119 ? -0.995 25.953 9.484 1 97.12 119 ALA B N 1
ATOM 3146 C CA . ALA B 1 119 ? -1.791 24.906 8.836 1 97.12 119 ALA B CA 1
ATOM 3147 C C . ALA B 1 119 ? -2.135 23.797 9.812 1 97.12 119 ALA B C 1
ATOM 3149 O O . ALA B 1 119 ? -3.281 23.344 9.875 1 97.12 119 ALA B O 1
ATOM 3150 N N . LEU B 1 120 ? -1.138 23.359 10.578 1 97.38 120 LEU B N 1
ATOM 3151 C CA . LEU B 1 120 ? -1.343 22.281 11.539 1 97.38 120 LEU B CA 1
ATOM 3152 C C . LEU B 1 120 ? -2.361 22.672 12.602 1 97.38 120 LEU B C 1
ATOM 3154 O O . LEU B 1 120 ? -3.203 21.875 13 1 97.38 120 LEU B O 1
ATOM 3158 N N . ASP B 1 121 ? -2.252 23.891 13.008 1 95.19 121 ASP B N 1
ATOM 3159 C CA . ASP B 1 121 ? -3.191 24.375 14.016 1 95.19 121 ASP B CA 1
ATOM 3160 C C . ASP B 1 121 ? -4.617 24.406 13.469 1 95.19 121 ASP B C 1
ATOM 3162 O O . ASP B 1 121 ? -5.559 24 14.156 1 95.19 121 ASP B O 1
ATOM 3166 N N . ARG B 1 122 ? -4.727 24.891 12.312 1 95.94 122 ARG B N 1
ATOM 3167 C CA . ARG B 1 122 ? -6.043 24.938 11.688 1 95.94 122 ARG B CA 1
ATOM 3168 C C . ARG B 1 122 ? -6.637 23.531 11.539 1 95.94 122 ARG B C 1
ATOM 3170 O O . ARG B 1 122 ? -7.809 23.312 11.844 1 95.94 122 ARG B O 1
ATOM 3177 N N . ILE B 1 123 ? -5.805 22.578 11.102 1 97.38 123 ILE B N 1
ATOM 3178 C CA . ILE B 1 123 ? -6.262 21.203 10.953 1 97.38 123 ILE B CA 1
ATOM 3179 C C . ILE B 1 123 ? -6.703 20.656 12.312 1 97.38 123 ILE B C 1
ATOM 3181 O O . ILE B 1 123 ? -7.801 20.109 12.438 1 97.38 123 ILE B O 1
ATOM 3185 N N . GLY B 1 124 ? -5.918 20.844 13.297 1 96.25 124 GLY B N 1
ATOM 3186 C CA . GLY B 1 124 ? -6.148 20.281 14.617 1 96.25 124 GLY B CA 1
ATOM 3187 C C . GLY B 1 124 ? -7.379 20.844 15.305 1 96.25 124 GLY B C 1
ATOM 3188 O O . GLY B 1 124 ? -7.941 20.219 16.203 1 96.25 124 GLY B O 1
ATOM 3189 N N . ARG B 1 125 ? -7.855 22 14.836 1 95.38 125 ARG B N 1
ATOM 3190 C CA . ARG B 1 125 ? -9.016 22.656 15.445 1 95.38 125 ARG B CA 1
ATOM 3191 C C . ARG B 1 125 ? -10.312 22.109 14.867 1 95.38 125 ARG B C 1
ATOM 3193 O O . ARG B 1 125 ? -11.375 22.266 15.469 1 95.38 125 ARG B O 1
ATOM 3200 N N . LEU B 1 126 ? -10.219 21.531 13.781 1 96.75 126 LEU B N 1
ATOM 3201 C CA . LEU B 1 126 ? -11.422 21.016 13.133 1 96.75 126 LEU B CA 1
ATOM 3202 C C . LEU B 1 126 ? -11.836 19.688 13.727 1 96.75 126 LEU B C 1
ATOM 3204 O O . LEU B 1 126 ? -10.984 18.828 14.016 1 96.75 126 LEU B O 1
ATOM 3208 N N . GLN B 1 127 ? -13.133 19.594 13.898 1 96.69 127 GLN B N 1
ATOM 3209 C CA . GLN B 1 127 ? -13.711 18.328 14.336 1 96.69 127 GLN B CA 1
ATOM 3210 C C . GLN B 1 127 ? -14.141 17.484 13.141 1 96.69 127 GLN B C 1
ATOM 3212 O O . GLN B 1 127 ? -14.656 18.016 12.148 1 96.69 127 GLN B O 1
ATOM 3217 N N . ALA B 1 128 ? -13.836 16.188 13.227 1 95.69 128 ALA B N 1
ATOM 3218 C CA . ALA B 1 128 ? -14.156 15.305 12.109 1 95.69 128 ALA B CA 1
ATOM 3219 C C . ALA B 1 128 ? -14.828 14.023 12.594 1 95.69 128 ALA B C 1
ATOM 3221 O O . ALA B 1 128 ? -14.383 12.922 12.273 1 95.69 128 ALA B O 1
ATOM 3222 N N . PRO B 1 129 ? -15.898 14.164 13.273 1 89.06 129 PRO B N 1
ATOM 3223 C CA . PRO B 1 129 ? -16.531 12.977 13.859 1 89.06 129 PRO B CA 1
ATOM 3224 C C . PRO B 1 129 ? -16.953 11.961 12.805 1 89.06 129 PRO B C 1
ATOM 3226 O O . PRO B 1 129 ? -17.109 10.773 13.109 1 89.06 129 PRO B O 1
ATOM 3229 N N . GLY B 1 130 ? -17.094 12.367 11.617 1 88.25 130 GLY B N 1
ATOM 3230 C CA . GLY B 1 130 ? -17.562 11.469 10.578 1 88.25 130 GLY B CA 1
ATOM 3231 C C . GLY B 1 130 ? -16.453 10.633 9.969 1 88.25 130 GLY B C 1
ATOM 3232 O O . GLY B 1 130 ? -16.719 9.68 9.227 1 88.25 130 GLY B O 1
ATOM 3233 N N . LEU B 1 131 ? -15.234 10.883 10.266 1 91.19 131 LEU B N 1
ATOM 3234 C CA . LEU B 1 131 ? -14.109 10.148 9.703 1 91.19 131 LEU B CA 1
ATOM 3235 C C . LEU B 1 131 ? -13.758 8.945 10.562 1 91.19 131 LEU B C 1
ATOM 3237 O O . LEU B 1 131 ? -14.102 8.898 11.742 1 91.19 131 LEU B O 1
ATOM 3241 N N . ARG B 1 132 ? -13.086 8.023 9.961 1 87.75 132 ARG B N 1
ATOM 3242 C CA . ARG B 1 132 ? -12.641 6.836 10.672 1 87.75 132 ARG B CA 1
ATOM 3243 C C . ARG B 1 132 ? -11.633 7.195 11.758 1 87.75 132 ARG B C 1
ATOM 3245 O O . ARG B 1 132 ? -10.68 7.945 11.516 1 87.75 132 ARG B O 1
ATOM 3252 N N . ALA B 1 133 ? -11.875 6.559 12.844 1 92.56 133 ALA B N 1
ATOM 3253 C CA . ALA B 1 133 ? -11.016 6.848 13.992 1 92.56 133 ALA B CA 1
ATOM 3254 C C . ALA B 1 133 ? -9.625 6.25 13.805 1 92.56 133 ALA B C 1
ATOM 3256 O O . ALA B 1 133 ? -9.484 5.121 13.32 1 92.56 133 ALA B O 1
ATOM 3257 N N . LEU B 1 134 ? -8.641 7.043 14.125 1 94.94 134 LEU B N 1
ATOM 3258 C CA . LEU B 1 134 ? -7.27 6.562 13.992 1 94.94 134 LEU B CA 1
ATOM 3259 C C . LEU B 1 134 ? -7.027 5.359 14.891 1 94.94 134 LEU B C 1
ATOM 3261 O O . LEU B 1 134 ? -6.285 4.441 14.531 1 94.94 134 LEU B O 1
ATOM 3265 N N . GLU B 1 135 ? -7.609 5.336 16.062 1 93.88 135 GLU B N 1
ATOM 3266 C CA . GLU B 1 135 ? -7.41 4.254 17.016 1 93.88 135 GLU B CA 1
ATOM 3267 C C . GLU B 1 135 ? -7.895 2.922 16.438 1 93.88 135 GLU B C 1
ATOM 3269 O O . GLU B 1 135 ? -7.469 1.856 16.891 1 93.88 135 GLU B O 1
ATOM 3274 N N . GLN B 1 136 ? -8.773 3.062 15.539 1 85.81 136 GLN B N 1
ATOM 3275 C CA . GLN B 1 136 ? -9.281 1.851 14.898 1 85.81 136 GLN B CA 1
ATOM 3276 C C . GLN B 1 136 ? -8.344 1.389 13.789 1 85.81 136 GLN B C 1
ATOM 3278 O O . GLN B 1 136 ? -8.344 0.212 13.422 1 85.81 136 GLN B O 1
ATOM 3283 N N . ARG B 1 137 ? -7.59 2.322 13.344 1 85.62 137 ARG B N 1
ATOM 3284 C CA . ARG B 1 137 ? -6.68 2.045 12.234 1 85.62 137 ARG B CA 1
ATOM 3285 C C . ARG B 1 137 ? -5.332 1.551 12.75 1 85.62 137 ARG B C 1
ATOM 3287 O O . ARG B 1 137 ? -4.664 0.749 12.094 1 85.62 137 ARG B O 1
ATOM 3294 N N . TRP B 1 138 ? -4.938 2.014 13.883 1 90.81 138 TRP B N 1
ATOM 3295 C CA . TRP B 1 138 ? -3.611 1.716 14.406 1 90.81 138 TRP B CA 1
ATOM 3296 C C . TRP B 1 138 ? -3.631 0.437 15.242 1 90.81 138 TRP B C 1
ATOM 3298 O O . TRP B 1 138 ? -4.012 0.457 16.406 1 90.81 138 TRP B O 1
ATOM 3308 N N . GLN B 1 139 ? -3.156 -0.636 14.641 1 83.5 139 GLN B N 1
ATOM 3309 C CA . GLN B 1 139 ? -3.039 -1.928 15.305 1 83.5 139 GLN B CA 1
ATOM 3310 C C . GLN B 1 139 ? -1.659 -2.1 15.938 1 83.5 139 GLN B C 1
ATOM 3312 O O . GLN B 1 139 ? -0.642 -2.018 15.242 1 83.5 139 GLN B O 1
ATOM 3317 N N . PRO B 1 140 ? -1.658 -2.373 17.203 1 88.88 140 PRO B N 1
ATOM 3318 C CA . PRO B 1 140 ? -0.372 -2.504 17.906 1 88.88 140 PRO B CA 1
ATOM 3319 C C . PRO B 1 140 ? 0.247 -3.891 17.734 1 88.88 140 PRO B C 1
ATOM 3321 O O . PRO B 1 140 ? 0.352 -4.645 18.703 1 88.88 140 PRO B O 1
ATOM 3324 N N . THR B 1 141 ? 0.789 -4.203 16.594 1 90.5 141 THR B N 1
ATOM 3325 C CA . THR B 1 141 ? 1.249 -5.559 16.312 1 90.5 141 THR B CA 1
ATOM 3326 C C . THR B 1 141 ? 2.656 -5.543 15.734 1 90.5 141 THR B C 1
ATOM 3328 O O . THR B 1 141 ? 3.236 -6.598 15.461 1 90.5 141 THR B O 1
ATOM 3331 N N . TRP B 1 142 ? 3.191 -4.41 15.547 1 93.25 142 TRP B N 1
ATOM 3332 C CA . TRP B 1 142 ? 4.391 -4.293 14.719 1 93.25 142 TRP B CA 1
ATOM 3333 C C . TRP B 1 142 ? 5.605 -4.855 15.445 1 93.25 142 TRP B C 1
ATOM 3335 O O . TRP B 1 142 ? 6.395 -5.602 14.867 1 93.25 142 TRP B O 1
ATOM 3345 N N . TRP B 1 143 ? 5.77 -4.574 16.688 1 95.38 143 TRP B N 1
ATOM 3346 C CA . TRP B 1 143 ? 6.953 -5.02 17.422 1 95.38 143 TRP B CA 1
ATOM 3347 C C . TRP B 1 143 ? 6.879 -6.512 17.719 1 95.38 143 TRP B C 1
ATOM 3349 O O . TRP B 1 143 ? 7.898 -7.207 17.703 1 95.38 143 TRP B O 1
ATOM 3359 N N . ASP B 1 144 ? 5.695 -7.027 17.984 1 93.69 144 ASP B N 1
ATOM 3360 C CA . ASP B 1 144 ? 5.52 -8.469 18.109 1 93.69 144 ASP B CA 1
ATOM 3361 C C . ASP B 1 144 ? 5.953 -9.188 16.828 1 93.69 144 ASP B C 1
ATOM 3363 O O . ASP B 1 144 ? 6.68 -10.188 16.891 1 93.69 144 ASP B O 1
ATOM 3367 N N . ARG B 1 145 ? 5.539 -8.672 15.789 1 91.12 145 ARG B N 1
ATOM 3368 C CA . ARG B 1 145 ? 5.875 -9.266 14.5 1 91.12 145 ARG B CA 1
ATOM 3369 C C . ARG B 1 145 ? 7.371 -9.164 14.227 1 91.12 145 ARG B C 1
ATOM 3371 O O . ARG B 1 145 ? 7.984 -10.117 13.734 1 91.12 145 ARG B O 1
ATOM 3378 N N . LEU B 1 146 ? 7.898 -7.988 14.539 1 93.44 146 LEU B N 1
ATOM 3379 C CA . LEU B 1 146 ? 9.336 -7.805 14.367 1 93.44 146 LEU B CA 1
ATOM 3380 C C . LEU B 1 146 ? 10.117 -8.773 15.242 1 93.44 146 LEU B C 1
ATOM 3382 O O . LEU B 1 146 ? 11.102 -9.359 14.789 1 93.44 146 LEU B O 1
ATOM 3386 N N . GLY B 1 147 ? 9.688 -8.945 16.453 1 93.44 147 GLY B N 1
ATOM 3387 C CA . GLY B 1 147 ? 10.344 -9.891 17.344 1 93.44 147 GLY B CA 1
ATOM 3388 C C . GLY B 1 147 ? 10.352 -11.312 16.812 1 93.44 147 GLY B C 1
ATOM 3389 O O . GLY B 1 147 ? 11.336 -12.039 16.969 1 93.44 147 GLY B O 1
ATOM 3390 N N . GLN B 1 148 ? 9.344 -11.664 16.156 1 90.62 148 GLN B N 1
ATOM 3391 C CA . GLN B 1 148 ? 9.18 -13.023 15.656 1 90.62 148 GLN B CA 1
ATOM 3392 C C . GLN B 1 148 ? 9.891 -13.211 14.32 1 90.62 148 GLN B C 1
ATOM 3394 O O . GLN B 1 148 ? 10.523 -14.234 14.086 1 90.62 148 GLN B O 1
ATOM 3399 N N . GLU B 1 149 ? 9.797 -12.219 13.516 1 85.88 149 GLU B N 1
ATOM 3400 C CA . GLU B 1 149 ? 10.18 -12.398 12.125 1 85.88 149 GLU B CA 1
ATOM 3401 C C . GLU B 1 149 ? 11.547 -11.781 11.844 1 85.88 149 GLU B C 1
ATOM 3403 O O . GLU B 1 149 ? 12.266 -12.219 10.945 1 85.88 149 GLU B O 1
ATOM 3408 N N . ARG B 1 150 ? 11.828 -10.68 12.57 1 89.75 150 ARG B N 1
ATOM 3409 C CA . ARG B 1 150 ? 13.047 -9.906 12.312 1 89.75 150 ARG B CA 1
ATOM 3410 C C . ARG B 1 150 ? 13.664 -9.422 13.625 1 89.75 150 ARG B C 1
ATOM 3412 O O . ARG B 1 150 ? 13.828 -8.211 13.828 1 89.75 150 ARG B O 1
ATOM 3419 N N . PRO B 1 151 ? 14.023 -10.336 14.414 1 90.62 151 PRO B N 1
ATOM 3420 C CA . PRO B 1 151 ? 14.531 -9.953 15.734 1 90.62 151 PRO B CA 1
ATOM 3421 C C . PRO B 1 151 ? 15.734 -9.016 15.656 1 90.62 151 PRO B C 1
ATOM 3423 O O . PRO B 1 151 ? 15.969 -8.227 16.578 1 90.62 151 PRO B O 1
ATOM 3426 N N . GLU B 1 152 ? 16.438 -9.016 14.57 1 88.12 152 GLU B N 1
ATOM 3427 C CA . GLU B 1 152 ? 17.609 -8.156 14.406 1 88.12 152 GLU B CA 1
ATOM 3428 C C . GLU B 1 152 ? 17.203 -6.688 14.336 1 88.12 152 GLU B C 1
ATOM 3430 O O . GLU B 1 152 ? 18 -5.801 14.641 1 88.12 152 GLU B O 1
ATOM 3435 N N . VAL B 1 153 ? 15.992 -6.395 13.945 1 88.88 153 VAL B N 1
ATOM 3436 C CA . VAL B 1 153 ? 15.492 -5.027 13.875 1 88.88 153 VAL B CA 1
ATOM 3437 C C . VAL B 1 153 ? 15.195 -4.508 15.281 1 88.88 153 VAL B C 1
ATOM 3439 O O . VAL B 1 153 ? 15.375 -3.324 15.57 1 88.88 153 VAL B O 1
ATOM 3442 N N . VAL B 1 154 ? 14.719 -5.383 16.125 1 91.06 154 VAL B N 1
ATOM 3443 C CA . VAL B 1 154 ? 14.445 -5.023 17.516 1 91.06 154 VAL B CA 1
ATOM 3444 C C . VAL B 1 154 ? 15.742 -4.594 18.203 1 91.06 154 VAL B C 1
ATOM 3446 O O . VAL B 1 154 ? 15.758 -3.617 18.953 1 91.06 154 VAL B O 1
ATOM 3449 N N . GLY B 1 155 ? 16.75 -5.332 17.859 1 87.06 155 GLY B N 1
ATOM 3450 C CA . GLY B 1 155 ? 18.062 -4.961 18.359 1 87.06 155 GLY B CA 1
ATOM 3451 C C . GLY B 1 155 ? 18.172 -5.012 19.859 1 87.06 155 GLY B C 1
ATOM 3452 O O . GLY B 1 155 ? 17.812 -6.016 20.484 1 87.06 155 GLY B O 1
ATOM 3453 N N . ARG B 1 156 ? 18.609 -3.801 20.453 1 85.56 156 ARG B N 1
ATOM 3454 C CA . ARG B 1 156 ? 18.969 -3.781 21.875 1 85.56 156 ARG B CA 1
ATOM 3455 C C . ARG B 1 156 ? 17.766 -3.428 22.734 1 85.56 156 ARG B C 1
ATOM 3457 O O . ARG B 1 156 ? 17.859 -3.41 23.969 1 85.56 156 ARG B O 1
ATOM 3464 N N . TRP B 1 157 ? 16.672 -3.213 22.062 1 91.62 157 TRP B N 1
ATOM 3465 C CA . TRP B 1 157 ? 15.508 -2.805 22.844 1 91.62 157 TRP B CA 1
ATOM 3466 C C . TRP B 1 157 ? 14.836 -4.008 23.484 1 91.62 157 TRP B C 1
ATOM 3468 O O . TRP B 1 157 ? 14.938 -5.129 22.984 1 91.62 157 TRP B O 1
ATOM 3478 N N . ASN B 1 158 ? 14.266 -3.754 24.578 1 93.94 158 ASN B N 1
ATOM 3479 C CA . ASN B 1 158 ? 13.453 -4.77 25.234 1 93.94 158 ASN B CA 1
ATOM 3480 C C . ASN B 1 158 ? 12.109 -4.949 24.531 1 93.94 158 ASN B C 1
ATOM 3482 O O . ASN B 1 158 ? 11.242 -4.078 24.609 1 93.94 158 ASN B O 1
ATOM 3486 N N . LEU B 1 159 ? 11.953 -6.09 23.922 1 95.62 159 LEU B N 1
ATOM 3487 C CA . LEU B 1 159 ? 10.773 -6.348 23.094 1 95.62 159 LEU B CA 1
ATOM 3488 C C . LEU B 1 159 ? 9.5 -6.234 23.922 1 95.62 159 LEU B C 1
ATOM 3490 O O . LEU B 1 159 ? 8.516 -5.633 23.484 1 95.62 159 LEU B O 1
ATOM 3494 N N . ASP B 1 160 ? 9.539 -6.773 25.109 1 95.5 160 ASP B N 1
ATOM 3495 C CA . ASP B 1 160 ? 8.352 -6.734 25.953 1 95.5 160 ASP B CA 1
ATOM 3496 C C . ASP B 1 160 ? 7.957 -5.297 26.281 1 95.5 160 ASP B C 1
ATOM 3498 O O . ASP B 1 160 ? 6.77 -4.969 26.328 1 95.5 160 ASP B O 1
ATOM 3502 N N . GLU B 1 161 ? 8.938 -4.543 26.516 1 96.44 161 GLU B N 1
ATOM 3503 C CA . GLU B 1 161 ? 8.672 -3.135 26.797 1 96.44 161 GLU B CA 1
ATOM 3504 C C . GLU B 1 161 ? 8.094 -2.426 25.578 1 96.44 161 GLU B C 1
ATOM 3506 O O . GLU B 1 161 ? 7.133 -1.663 25.703 1 96.44 161 GLU B O 1
ATOM 3511 N N . LEU B 1 162 ? 8.695 -2.652 24.406 1 97.19 162 LEU B N 1
ATOM 3512 C CA . LEU B 1 162 ? 8.211 -2.035 23.188 1 97.19 162 LEU B CA 1
ATOM 3513 C C . LEU B 1 162 ? 6.766 -2.438 22.906 1 97.19 162 LEU B C 1
ATOM 3515 O O . LEU B 1 162 ? 5.941 -1.597 22.547 1 97.19 162 LEU B O 1
ATOM 3519 N N . VAL B 1 163 ? 6.484 -3.674 23.125 1 97.06 163 VAL B N 1
ATOM 3520 C CA . VAL B 1 163 ? 5.141 -4.191 22.875 1 97.06 163 VAL B CA 1
ATOM 3521 C C . VAL B 1 163 ? 4.16 -3.541 23.859 1 97.06 163 VAL B C 1
ATOM 3523 O O . VAL B 1 163 ? 3.051 -3.166 23.469 1 97.06 163 VAL B O 1
ATOM 3526 N N . ALA B 1 164 ? 4.594 -3.432 25.078 1 97.19 164 ALA B N 1
ATOM 3527 C CA . ALA B 1 164 ? 3.746 -2.807 26.094 1 97.19 164 ALA B CA 1
ATOM 3528 C C . ALA B 1 164 ? 3.432 -1.359 25.719 1 97.19 164 ALA B C 1
ATOM 3530 O O . ALA B 1 164 ? 2.291 -0.912 25.859 1 97.19 164 ALA B O 1
ATOM 3531 N N . TRP B 1 165 ? 4.414 -0.639 25.312 1 97.19 165 TRP B N 1
ATOM 3532 C CA . TRP B 1 165 ? 4.219 0.74 24.875 1 97.19 165 TRP B CA 1
ATOM 3533 C C . TRP B 1 165 ? 3.289 0.803 23.672 1 97.19 165 TRP B C 1
ATOM 3535 O O . TRP B 1 165 ? 2.365 1.619 23.625 1 97.19 165 TRP B O 1
ATOM 3545 N N . GLU B 1 166 ? 3.545 -0.048 22.656 1 97.19 166 GLU B N 1
ATOM 3546 C CA . GLU B 1 166 ? 2.779 -0.06 21.406 1 97.19 166 GLU B CA 1
ATOM 3547 C C . GLU B 1 166 ? 1.297 -0.308 21.672 1 97.19 166 GLU B C 1
ATOM 3549 O O . GLU B 1 166 ? 0.435 0.28 21.016 1 97.19 166 GLU B O 1
ATOM 3554 N N . ARG B 1 167 ? 1.017 -1.081 22.656 1 96.06 167 ARG B N 1
ATOM 3555 C CA . ARG B 1 167 ? -0.355 -1.468 22.969 1 96.06 167 ARG B CA 1
ATOM 3556 C C . ARG B 1 167 ? -1.144 -0.286 23.516 1 96.06 167 ARG B C 1
ATOM 3558 O O . ARG B 1 167 ? -2.375 -0.279 23.469 1 96.06 167 ARG B O 1
ATOM 3565 N N . LYS B 1 168 ? -0.454 0.704 23.969 1 97.06 168 LYS B N 1
ATOM 3566 C CA . LYS B 1 168 ? -1.108 1.869 24.562 1 97.06 168 LYS B CA 1
ATOM 3567 C C . LYS B 1 168 ? -1.571 2.844 23.484 1 97.06 168 LYS B C 1
ATOM 3569 O O . LYS B 1 168 ? -2.395 3.723 23.75 1 97.06 168 LYS B O 1
ATOM 3574 N N . VAL B 1 169 ? -1.103 2.703 22.297 1 96.5 169 VAL B N 1
ATOM 3575 C CA . VAL B 1 169 ? -1.126 3.779 21.312 1 96.5 169 VAL B CA 1
ATOM 3576 C C . VAL B 1 169 ? -2.561 4.027 20.859 1 96.5 169 VAL B C 1
ATOM 3578 O O . VAL B 1 169 ? -3.008 5.176 20.797 1 96.5 169 VAL B O 1
ATOM 3581 N N . PRO B 1 170 ? -3.355 2.977 20.625 1 95.62 170 PRO B N 1
ATOM 3582 C CA . PRO B 1 170 ? -4.707 3.244 20.141 1 95.62 170 PRO B CA 1
ATOM 3583 C C . PRO B 1 170 ? -5.516 4.137 21.078 1 95.62 170 PRO B C 1
ATOM 3585 O O . PRO B 1 170 ? -6.137 5.105 20.625 1 95.62 170 PRO B O 1
ATOM 3588 N N . ALA B 1 171 ? -5.414 3.902 22.281 1 96.44 171 ALA B N 1
ATOM 3589 C CA . ALA B 1 171 ? -6.156 4.719 23.234 1 96.44 171 ALA B CA 1
ATOM 3590 C C . ALA B 1 171 ? -5.605 6.141 23.297 1 96.44 171 ALA B C 1
ATOM 3592 O O . ALA B 1 171 ? -6.363 7.098 23.453 1 96.44 171 ALA B O 1
ATOM 3593 N N . LEU B 1 172 ? -4.359 6.27 23.141 1 97.81 172 LEU B N 1
ATOM 3594 C CA . LEU B 1 172 ? -3.703 7.562 23.312 1 97.81 172 LEU B CA 1
ATOM 3595 C C . LEU B 1 172 ? -3.947 8.461 22.109 1 97.81 172 LEU B C 1
ATOM 3597 O O . LEU B 1 172 ? -3.957 9.688 22.234 1 97.81 172 LEU B O 1
ATOM 3601 N N . VAL B 1 173 ? -4.199 7.848 20.906 1 97.81 173 VAL B N 1
ATOM 3602 C CA . VAL B 1 173 ? -4.348 8.656 19.703 1 97.81 173 VAL B CA 1
ATOM 3603 C C . VAL B 1 173 ? -5.828 8.938 19.453 1 97.81 173 VAL B C 1
ATOM 3605 O O . VAL B 1 173 ? -6.18 9.625 18.484 1 97.81 173 VAL B O 1
ATOM 3608 N N . ALA B 1 174 ? -6.641 8.445 20.312 1 97.12 174 ALA B N 1
ATOM 3609 C CA . ALA B 1 174 ? -8.078 8.664 20.156 1 97.12 174 ALA B CA 1
ATOM 3610 C C . ALA B 1 174 ? -8.422 10.141 20.328 1 97.12 174 ALA B C 1
ATOM 3612 O O . ALA B 1 174 ? -7.809 10.836 21.141 1 97.12 174 ALA B O 1
ATOM 3613 N N . GLY B 1 175 ? -9.398 10.617 19.609 1 97.19 175 GLY B N 1
ATOM 3614 C CA . GLY B 1 175 ? -9.883 11.984 19.641 1 97.19 175 GLY B CA 1
ATOM 3615 C C . GLY B 1 175 ? -10.82 12.312 18.484 1 97.19 175 GLY B C 1
ATOM 3616 O O . GLY B 1 175 ? -11.25 11.422 17.75 1 97.19 175 GLY B O 1
ATOM 3617 N N . ASN B 1 176 ? -11.141 13.547 18.344 1 96.94 176 ASN B N 1
ATOM 3618 C CA . ASN B 1 176 ? -12.172 13.922 17.375 1 96.94 176 ASN B CA 1
ATOM 3619 C C . ASN B 1 176 ? -11.648 14.945 16.359 1 96.94 176 ASN B C 1
ATOM 3621 O O . ASN B 1 17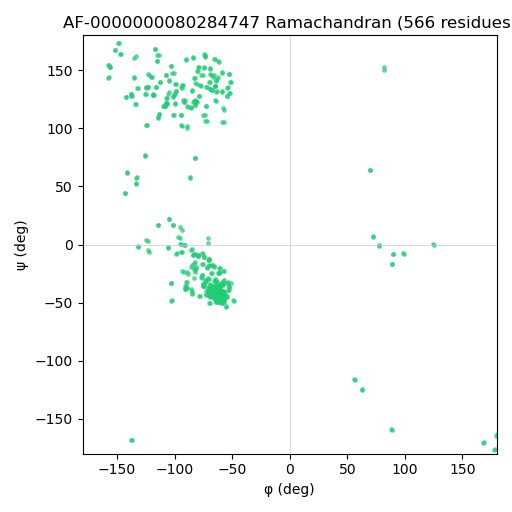6 ? -12.367 15.328 15.438 1 96.94 176 ASN B O 1
ATOM 3625 N N . SER B 1 177 ? -10.445 15.242 16.484 1 97.94 177 SER B N 1
ATOM 3626 C CA . SER B 1 177 ? -9.883 16.234 15.578 1 97.94 177 SER B CA 1
ATOM 3627 C C . SER B 1 177 ? -9.578 15.625 14.219 1 97.94 177 SER B C 1
ATOM 3629 O O . SER B 1 177 ? -9.305 14.43 14.117 1 97.94 177 SER B O 1
ATOM 3631 N N . LEU B 1 178 ? -9.617 16.469 13.211 1 98.12 178 LEU B N 1
ATOM 3632 C CA . LEU B 1 178 ? -9.203 16.078 11.867 1 98.12 178 LEU B CA 1
ATOM 3633 C C . LEU B 1 178 ? -7.703 15.805 11.82 1 98.12 178 LEU B C 1
ATOM 3635 O O . LEU B 1 178 ? -6.914 16.562 12.391 1 98.12 178 LEU B O 1
ATOM 3639 N N . LEU B 1 179 ? -7.352 14.695 11.219 1 98.06 179 LEU B N 1
ATOM 3640 C CA . LEU B 1 179 ? -5.957 14.328 10.992 1 98.06 179 LEU B CA 1
ATOM 3641 C C . LEU B 1 179 ? -5.688 14.094 9.508 1 98.06 179 LEU B C 1
ATOM 3643 O O . LEU B 1 179 ? -6.508 13.484 8.812 1 98.06 179 LEU B O 1
ATOM 3647 N N . HIS B 1 180 ? -4.559 14.648 9.023 1 97.44 180 HIS B N 1
ATOM 3648 C CA . HIS B 1 180 ? -4.094 14.344 7.676 1 97.44 180 HIS B CA 1
ATOM 3649 C C . HIS B 1 180 ? -3.408 12.984 7.617 1 97.44 180 HIS B C 1
ATOM 3651 O O . HIS B 1 180 ? -3.631 12.211 6.688 1 97.44 180 HIS B O 1
ATOM 3657 N N . THR B 1 181 ? -2.527 12.641 8.578 1 95.69 181 THR B N 1
ATOM 3658 C CA . THR B 1 181 ? -1.864 11.383 8.898 1 95.69 181 THR B CA 1
ATOM 3659 C C . THR B 1 181 ? -0.706 11.125 7.941 1 95.69 181 THR B C 1
ATOM 3661 O O . THR B 1 181 ? 0.028 10.141 8.094 1 95.69 181 THR B O 1
ATOM 3664 N N . ASP B 1 182 ? -0.425 11.984 6.949 1 92.56 182 ASP B N 1
ATOM 3665 C CA . ASP B 1 182 ? 0.682 11.789 6.02 1 92.56 182 ASP B CA 1
ATOM 3666 C C . ASP B 1 182 ? 1.345 13.117 5.66 1 92.56 182 ASP B C 1
ATOM 3668 O O . ASP B 1 182 ? 1.668 13.359 4.496 1 92.56 182 ASP B O 1
ATOM 3672 N N . LEU B 1 183 ? 1.587 13.922 6.539 1 93.5 183 LEU B N 1
ATOM 3673 C CA . LEU B 1 183 ? 2.178 15.227 6.277 1 93.5 183 LEU B CA 1
ATOM 3674 C C . LEU B 1 183 ? 3.682 15.109 6.055 1 93.5 183 LEU B C 1
ATOM 3676 O O . LEU B 1 183 ? 4.383 14.484 6.848 1 93.5 183 LEU B O 1
ATOM 3680 N N . HIS B 1 184 ? 4.191 15.625 5.012 1 92.31 184 HIS B N 1
ATOM 3681 C CA . HIS B 1 184 ? 5.582 15.852 4.637 1 92.31 184 HIS B CA 1
ATOM 3682 C C . HIS B 1 184 ? 5.723 17.094 3.754 1 92.31 184 HIS B C 1
ATOM 3684 O O . HIS B 1 184 ? 4.727 17.719 3.404 1 92.31 184 HIS B O 1
ATOM 3690 N N . PRO B 1 185 ? 6.852 17.531 3.434 1 90.94 185 PRO B N 1
ATOM 3691 C CA . PRO B 1 185 ? 7.016 18.812 2.762 1 90.94 185 PRO B CA 1
ATOM 3692 C C . PRO B 1 185 ? 6.176 18.938 1.489 1 90.94 185 PRO B C 1
ATOM 3694 O O . PRO B 1 185 ? 5.625 20 1.201 1 90.94 185 PRO B O 1
ATOM 3697 N N . ASP B 1 186 ? 5.988 17.891 0.802 1 91.12 186 ASP B N 1
ATOM 3698 C CA . ASP B 1 186 ? 5.312 17.922 -0.491 1 91.12 186 ASP B CA 1
ATOM 3699 C C . ASP B 1 186 ? 3.807 18.078 -0.319 1 91.12 186 ASP B C 1
ATOM 3701 O O . ASP B 1 186 ? 3.094 18.359 -1.282 1 91.12 186 ASP B O 1
ATOM 3705 N N . GLN B 1 187 ? 3.297 18.016 0.904 1 95.06 187 GLN B N 1
ATOM 3706 C CA . GLN B 1 187 ? 1.86 18.141 1.136 1 95.06 187 GLN B CA 1
ATOM 3707 C C . GLN B 1 187 ? 1.474 19.578 1.464 1 95.06 187 GLN B C 1
ATOM 3709 O O . GLN B 1 187 ? 0.289 19.891 1.595 1 95.06 187 GLN B O 1
ATOM 3714 N N . PHE B 1 188 ? 2.486 20.375 1.599 1 97 188 PHE B N 1
ATOM 3715 C CA . PHE B 1 188 ? 2.254 21.781 1.866 1 97 188 PHE B CA 1
ATOM 3716 C C . PHE B 1 188 ? 2.559 22.625 0.632 1 97 188 PHE B C 1
ATOM 3718 O O . PHE B 1 188 ? 3.676 22.594 0.113 1 97 188 PHE B O 1
ATOM 3725 N N . LEU B 1 189 ? 1.585 23.328 0.196 1 96.38 189 LEU B N 1
ATOM 3726 C CA . LEU B 1 189 ? 1.724 24.25 -0.927 1 96.38 189 LEU B CA 1
ATOM 3727 C C . LEU B 1 189 ? 1.643 25.688 -0.455 1 96.38 189 LEU B C 1
ATOM 3729 O O . LEU B 1 189 ? 0.665 26.078 0.185 1 96.38 189 LEU B O 1
ATOM 3733 N N . ILE B 1 190 ? 2.678 26.391 -0.676 1 97.06 190 ILE B N 1
ATOM 3734 C CA . ILE B 1 190 ? 2.65 27.812 -0.403 1 97.06 190 ILE B CA 1
ATOM 3735 C C . ILE B 1 190 ? 2.289 28.578 -1.676 1 97.06 190 ILE B C 1
ATOM 3737 O O . ILE B 1 190 ? 3.105 28.688 -2.594 1 97.06 190 ILE B O 1
ATOM 3741 N N . ALA B 1 191 ? 1.144 29.141 -1.633 1 96.38 191 ALA B N 1
ATOM 3742 C CA . ALA B 1 191 ? 0.606 29.828 -2.801 1 96.38 191 ALA B CA 1
ATOM 3743 C C . ALA B 1 191 ? 1.324 31.156 -3.029 1 96.38 191 ALA B C 1
ATOM 3745 O O . ALA B 1 191 ? 1.999 31.656 -2.131 1 96.38 191 ALA B O 1
ATOM 3746 N N . ASP B 1 192 ? 1.153 31.625 -4.227 1 94.5 192 ASP B N 1
ATOM 3747 C CA . ASP B 1 192 ? 1.757 32.906 -4.586 1 94.5 192 ASP B CA 1
ATOM 3748 C C . ASP B 1 192 ? 1.208 34.031 -3.715 1 94.5 192 ASP B C 1
ATOM 3750 O O . ASP B 1 192 ? 1.891 35.031 -3.484 1 94.5 192 ASP B O 1
ATOM 3754 N N . ASP B 1 193 ? 0.088 33.844 -3.205 1 92.25 193 ASP B N 1
ATOM 3755 C CA . ASP B 1 193 ? -0.52 34.875 -2.357 1 92.25 193 ASP B CA 1
ATOM 3756 C C . ASP B 1 193 ? -0.039 34.75 -0.914 1 92.25 193 ASP B C 1
ATOM 3758 O O . ASP B 1 193 ? -0.469 35.5 -0.041 1 92.25 193 ASP B O 1
ATOM 3762 N N . GLY B 1 194 ? 0.723 33.719 -0.695 1 92.81 194 GLY B N 1
ATOM 3763 C CA . GLY B 1 194 ? 1.337 33.594 0.614 1 92.81 194 GLY B CA 1
ATOM 3764 C C . GLY B 1 194 ? 0.586 32.625 1.52 1 92.81 194 GLY B C 1
ATOM 3765 O O . GLY B 1 194 ? 1.063 32.281 2.604 1 92.81 194 GLY B O 1
ATOM 3766 N N . GLU B 1 195 ? -0.534 32.219 1.046 1 94.75 195 GLU B N 1
ATOM 3767 C CA . GLU B 1 195 ? -1.323 31.328 1.874 1 94.75 195 GLU B CA 1
ATOM 3768 C C . GLU B 1 195 ? -0.842 29.875 1.726 1 94.75 195 GLU B C 1
ATOM 3770 O O . GLU B 1 195 ? -0.448 29.469 0.636 1 94.75 195 GLU B O 1
ATOM 3775 N N . ILE B 1 196 ? -0.878 29.156 2.783 1 96.88 196 ILE B N 1
ATOM 3776 C CA . ILE B 1 196 ? -0.497 27.75 2.74 1 96.88 196 ILE B CA 1
ATOM 3777 C C . ILE B 1 196 ? -1.739 26.891 2.537 1 96.88 196 ILE B C 1
ATOM 3779 O O . ILE B 1 196 ? -2.797 27.156 3.109 1 96.88 196 ILE B O 1
ATOM 3783 N N . ARG B 1 197 ? -1.643 25.938 1.673 1 97.31 197 ARG B N 1
ATOM 3784 C CA . ARG B 1 197 ? -2.648 24.906 1.447 1 97.31 197 ARG B CA 1
ATOM 3785 C C . ARG B 1 197 ? -2.074 23.516 1.701 1 97.31 197 ARG B C 1
ATOM 3787 O O . ARG B 1 197 ? -0.883 23.281 1.49 1 97.31 197 ARG B O 1
ATOM 3794 N N . VAL B 1 198 ? -2.889 22.672 2.229 1 98.06 198 VAL B N 1
ATOM 3795 C CA . VAL B 1 198 ? -2.498 21.297 2.457 1 98.06 198 VAL B CA 1
ATOM 3796 C C . VAL B 1 198 ? -3.203 20.391 1.451 1 98.06 198 VAL B C 1
ATOM 3798 O O . VAL B 1 198 ? -4.43 20.422 1.325 1 98.06 198 VAL B O 1
ATOM 3801 N N . ILE B 1 199 ? -2.381 19.594 0.734 1 95.88 199 ILE B N 1
ATOM 3802 C CA . ILE B 1 199 ? -2.941 18.828 -0.369 1 95.88 199 ILE B CA 1
ATOM 3803 C C . ILE B 1 199 ? -2.783 17.328 -0.085 1 95.88 199 ILE B C 1
ATOM 3805 O O . ILE B 1 199 ? -2.156 16.953 0.904 1 95.88 199 ILE B O 1
ATOM 3809 N N . ASP B 1 200 ? -3.396 16.5 -0.799 1 93.5 200 ASP B N 1
ATOM 3810 C CA . ASP B 1 200 ? -3.256 15.047 -0.816 1 93.5 200 ASP B CA 1
ATOM 3811 C C . ASP B 1 200 ? -3.805 14.422 0.466 1 93.5 200 ASP B C 1
ATOM 3813 O O . ASP B 1 200 ? -3.096 13.695 1.162 1 93.5 200 ASP B O 1
ATOM 3817 N N . TRP B 1 201 ? -5.109 14.586 0.636 1 95.56 201 TRP B N 1
ATOM 3818 C CA . TRP B 1 201 ? -5.852 14.078 1.784 1 95.56 201 TRP B CA 1
ATOM 3819 C C . TRP B 1 201 ? -6.305 12.641 1.543 1 95.56 201 TRP B C 1
ATOM 3821 O O . TRP B 1 201 ? -7.477 12.312 1.751 1 95.56 201 TRP B O 1
ATOM 3831 N N . GLY B 1 202 ? -5.375 11.883 1.307 1 91.19 202 GLY B N 1
ATOM 3832 C CA . GLY B 1 202 ? -5.688 10.5 0.965 1 91.19 202 GLY B CA 1
ATOM 3833 C C . GLY B 1 202 ? -5.965 9.633 2.178 1 91.19 202 GLY B C 1
ATOM 3834 O O . GLY B 1 202 ? -6.609 8.586 2.064 1 91.19 202 GLY B O 1
ATOM 3835 N N . TRP B 1 203 ? -5.512 10.047 3.375 1 90.62 203 TRP B N 1
ATOM 3836 C CA . TRP B 1 203 ? -5.621 9.234 4.578 1 90.62 203 TRP B CA 1
ATOM 3837 C C . TRP B 1 203 ? -6.152 10.055 5.75 1 90.62 203 TRP B C 1
ATOM 3839 O O . TRP B 1 203 ? -5.57 10.047 6.836 1 90.62 203 TRP B O 1
ATOM 3849 N N . PRO B 1 204 ? -7.242 10.688 5.516 1 94.75 204 PRO B N 1
ATOM 3850 C CA . PRO B 1 204 ? -7.777 11.445 6.648 1 94.75 204 PRO B CA 1
ATOM 3851 C C . PRO B 1 204 ? -8.312 10.547 7.758 1 94.75 204 PRO B C 1
ATOM 3853 O O . PRO B 1 204 ? -8.711 9.406 7.496 1 94.75 204 PRO B O 1
ATOM 3856 N N . ALA B 1 205 ? -8.266 11.055 8.961 1 95.38 205 ALA B N 1
ATOM 3857 C CA . ALA B 1 205 ? -8.805 10.352 10.125 1 95.38 205 ALA B CA 1
ATOM 3858 C C . ALA B 1 205 ? -9.258 11.336 11.195 1 95.38 205 ALA B C 1
ATOM 3860 O O . ALA B 1 205 ? -9.055 12.547 11.062 1 95.38 205 ALA B O 1
ATOM 3861 N N . ARG B 1 206 ? -9.945 10.812 12.078 1 97.06 206 ARG B N 1
ATOM 3862 C CA . ARG B 1 206 ? -10.195 11.555 13.312 1 97.06 206 ARG B CA 1
ATOM 3863 C C . ARG B 1 206 ? -9.359 11.008 14.461 1 97.06 206 ARG B C 1
ATOM 3865 O O . ARG B 1 206 ? -9.156 9.797 14.57 1 97.06 206 ARG B O 1
ATOM 3872 N N . GLY B 1 207 ? -8.844 11.836 15.305 1 98 207 GLY B N 1
ATOM 3873 C CA . GLY B 1 207 ? -8.016 11.438 16.438 1 98 207 GLY B CA 1
ATOM 3874 C C . GLY B 1 207 ? -7.531 12.617 17.266 1 98 207 GLY B C 1
ATOM 3875 O O . GLY B 1 207 ? -8.117 13.703 17.203 1 98 207 GLY B O 1
ATOM 3876 N N . ALA B 1 208 ? -6.543 12.414 18.078 1 98.31 208 ALA B N 1
ATOM 3877 C CA . ALA B 1 208 ? -5.988 13.469 18.922 1 98.31 208 ALA B CA 1
ATOM 3878 C C . ALA B 1 208 ? -5.242 14.508 18.078 1 98.31 208 ALA B C 1
ATOM 3880 O O . ALA B 1 208 ? -4.441 14.148 17.219 1 98.31 208 ALA B O 1
ATOM 3881 N N . ALA B 1 209 ? -5.383 15.727 18.391 1 98 209 ALA B N 1
ATOM 3882 C CA . ALA B 1 209 ? -4.875 16.828 17.578 1 98 209 ALA B CA 1
ATOM 3883 C C . ALA B 1 209 ? -3.35 16.844 17.562 1 98 209 ALA B C 1
ATOM 3885 O O . ALA B 1 209 ? -2.738 17.453 16.672 1 98 209 ALA B O 1
ATOM 3886 N N . TRP B 1 210 ? -2.75 16.156 18.5 1 98.25 210 TRP B N 1
ATOM 3887 C CA . TRP B 1 210 ? -1.295 16.203 18.609 1 98.25 210 TRP B CA 1
ATOM 3888 C C . TRP B 1 210 ? -0.657 15.219 17.625 1 98.25 210 TRP B C 1
ATOM 3890 O O . TRP B 1 210 ? 0.553 15.266 17.391 1 98.25 210 TRP B O 1
ATOM 3900 N N . VAL B 1 211 ? -1.391 14.391 16.969 1 98.5 211 VAL B N 1
ATOM 3901 C CA . VAL B 1 211 ? -0.859 13.289 16.172 1 98.5 211 VAL B CA 1
ATOM 3902 C C . VAL B 1 211 ? -0.148 13.844 14.93 1 98.5 211 VAL B C 1
ATOM 3904 O O . VAL B 1 211 ? 0.997 13.477 14.656 1 98.5 211 VAL B O 1
ATOM 3907 N N . ASP B 1 212 ? -0.773 14.727 14.164 1 98.5 212 ASP B N 1
ATOM 3908 C CA . ASP B 1 212 ? -0.144 15.266 12.961 1 98.5 212 ASP B CA 1
ATOM 3909 C C . ASP B 1 212 ? 1.131 16.031 13.305 1 98.5 212 ASP B C 1
ATOM 3911 O O . ASP B 1 212 ? 2.166 15.844 12.664 1 98.5 212 ASP B O 1
ATOM 3915 N N . PRO B 1 213 ? 1.104 16.812 14.375 1 98.06 213 PRO B N 1
ATOM 3916 C CA . PRO B 1 213 ? 2.359 17.422 14.812 1 98.06 213 PRO B CA 1
ATOM 3917 C C . PRO B 1 213 ? 3.432 16.406 15.156 1 98.06 213 PRO B C 1
ATOM 3919 O O . PRO B 1 213 ? 4.613 16.609 14.875 1 98.06 213 PRO B O 1
ATOM 3922 N N . ALA B 1 214 ? 3.072 15.32 15.773 1 97.75 214 ALA B N 1
ATOM 3923 C CA . ALA B 1 214 ? 4.035 14.281 16.125 1 97.75 214 ALA B CA 1
ATOM 3924 C C . ALA B 1 214 ? 4.656 13.664 14.867 1 97.75 214 ALA B C 1
ATOM 3926 O O . ALA B 1 214 ? 5.867 13.43 14.82 1 97.75 214 ALA B O 1
ATOM 3927 N N . PHE B 1 215 ? 3.848 13.445 13.891 1 97.31 215 PHE B N 1
ATOM 3928 C CA . PHE B 1 215 ? 4.383 12.992 12.609 1 97.31 215 PHE B CA 1
ATOM 3929 C C . PHE B 1 215 ? 5.352 14.023 12.031 1 97.31 215 PHE B C 1
ATOM 3931 O O . PHE B 1 215 ? 6.406 13.664 11.516 1 97.31 215 PHE B O 1
ATOM 3938 N N . LEU B 1 216 ? 4.953 15.273 12.133 1 97.56 216 LEU B N 1
ATOM 3939 C CA . LEU B 1 216 ? 5.77 16.328 11.531 1 97.56 216 LEU B CA 1
ATOM 3940 C C . LEU B 1 216 ? 7.117 16.438 12.234 1 97.56 216 LEU B C 1
ATOM 3942 O O . LEU B 1 216 ? 8.125 16.75 11.602 1 97.56 216 LEU B O 1
ATOM 3946 N N . VAL B 1 217 ? 7.184 16.141 13.531 1 97.44 217 VAL B N 1
ATOM 3947 C CA . VAL B 1 217 ? 8.445 16.141 14.266 1 97.44 217 VAL B CA 1
ATOM 3948 C C . VAL B 1 217 ? 9.445 15.203 13.594 1 97.44 217 VAL B C 1
ATOM 3950 O O . VAL B 1 217 ? 10.594 15.57 13.359 1 97.44 217 VAL B O 1
ATOM 3953 N N . ILE B 1 218 ? 9 14.047 13.25 1 96.31 218 ILE B N 1
ATOM 3954 C CA . ILE B 1 218 ? 9.867 13.07 12.594 1 96.31 218 ILE B CA 1
ATOM 3955 C C . ILE B 1 218 ? 10.305 13.609 11.227 1 96.31 218 ILE B C 1
ATOM 3957 O O . ILE B 1 218 ? 11.453 13.43 10.828 1 96.31 218 ILE B O 1
ATOM 3961 N N . ARG B 1 219 ? 9.375 14.328 10.562 1 96.38 219 ARG B N 1
ATOM 3962 C CA . ARG B 1 219 ? 9.703 14.906 9.266 1 96.38 219 ARG B CA 1
ATOM 3963 C C . ARG B 1 219 ? 10.695 16.047 9.406 1 96.38 219 ARG B C 1
ATOM 3965 O O . ARG B 1 219 ? 11.547 16.25 8.539 1 96.38 219 ARG B O 1
ATOM 3972 N N . LEU B 1 220 ? 10.531 16.797 10.453 1 97.38 220 LEU B N 1
ATOM 3973 C CA . LEU B 1 220 ? 11.484 17.875 10.727 1 97.38 220 LEU B CA 1
ATOM 3974 C C . LEU B 1 220 ? 12.883 17.312 10.969 1 97.38 220 LEU B C 1
ATOM 3976 O O . LEU B 1 220 ? 13.875 17.844 10.469 1 97.38 220 LEU B O 1
ATOM 3980 N N . ILE B 1 221 ? 12.961 16.203 11.688 1 96.56 221 ILE B N 1
ATOM 3981 C CA . ILE B 1 221 ? 14.242 15.539 11.914 1 96.56 221 ILE B CA 1
ATOM 3982 C C . ILE B 1 221 ? 14.828 15.078 10.586 1 96.56 221 ILE B C 1
ATOM 3984 O O . ILE B 1 221 ? 16.016 15.281 10.312 1 96.56 221 ILE B O 1
ATOM 3988 N N . ASP B 1 222 ? 14 14.523 9.805 1 93.31 222 ASP B N 1
ATOM 3989 C CA . ASP B 1 222 ? 14.43 14.094 8.484 1 93.31 222 ASP B CA 1
ATOM 3990 C C . ASP B 1 222 ? 14.969 15.273 7.668 1 93.31 222 ASP B C 1
ATOM 3992 O O . ASP B 1 222 ? 15.883 15.109 6.855 1 93.31 222 ASP B O 1
ATOM 3996 N N . ALA B 1 223 ? 14.375 16.453 7.883 1 95.06 223 ALA B N 1
ATOM 3997 C CA . ALA B 1 223 ? 14.75 17.656 7.141 1 95.06 223 ALA B CA 1
ATOM 3998 C C . ALA B 1 223 ? 16.016 18.281 7.711 1 95.06 223 ALA B C 1
ATOM 4000 O O . ALA B 1 223 ? 16.547 19.25 7.16 1 95.06 223 ALA B O 1
ATOM 4001 N N . GLY B 1 224 ? 16.453 17.781 8.852 1 94.88 224 GLY B N 1
ATOM 4002 C CA . GLY B 1 224 ? 17.75 18.219 9.32 1 94.88 224 GLY B CA 1
ATOM 4003 C C . GLY B 1 224 ? 17.719 18.797 10.727 1 94.88 224 GLY B C 1
ATOM 4004 O O . GLY B 1 224 ? 18.75 19.172 11.273 1 94.88 224 GLY B O 1
ATOM 4005 N N . HIS B 1 225 ? 16.547 18.844 11.359 1 96.56 225 HIS B N 1
ATOM 4006 C CA . HIS B 1 225 ? 16.453 19.375 12.711 1 96.56 225 HIS B CA 1
ATOM 4007 C C . HIS B 1 225 ? 16.953 18.375 13.742 1 96.56 225 HIS B C 1
ATOM 4009 O O . HIS B 1 225 ? 16.641 17.188 13.648 1 96.56 225 HIS B O 1
ATOM 4015 N N . PRO B 1 226 ? 17.75 18.906 14.727 1 94.12 226 PRO B N 1
ATOM 4016 C CA . PRO B 1 226 ? 17.906 18.062 15.906 1 94.12 226 PRO B CA 1
ATOM 4017 C C . PRO B 1 226 ? 16.562 17.734 16.578 1 94.12 226 PRO B C 1
ATOM 4019 O O . PRO B 1 226 ? 15.648 18.562 16.562 1 94.12 226 PRO B O 1
ATOM 4022 N N . ALA B 1 227 ? 16.469 16.594 17.156 1 95.44 227 ALA B N 1
ATOM 4023 C CA . ALA B 1 227 ? 15.219 16.109 17.719 1 95.44 227 ALA B CA 1
ATOM 4024 C C . ALA B 1 227 ? 14.656 17.078 18.75 1 95.44 227 ALA B C 1
ATOM 4026 O O . ALA B 1 227 ? 13.453 17.344 18.781 1 95.44 227 ALA B O 1
ATOM 4027 N N . ASP B 1 228 ? 15.516 17.641 19.562 1 95.31 228 ASP B N 1
ATOM 4028 C CA . ASP B 1 228 ? 15.07 18.547 20.625 1 95.31 228 ASP B CA 1
ATOM 4029 C C . ASP B 1 228 ? 14.484 19.828 20.031 1 95.31 228 ASP B C 1
ATOM 4031 O O . ASP B 1 228 ? 13.508 20.359 20.547 1 95.31 228 ASP B O 1
ATOM 4035 N N . GLU B 1 229 ? 15.07 20.297 18.938 1 97.06 229 GLU B N 1
ATOM 4036 C CA . GLU B 1 229 ? 14.562 21.5 18.281 1 97.06 229 GLU B CA 1
ATOM 4037 C C . GLU B 1 229 ? 13.234 21.219 17.594 1 97.06 229 GLU B C 1
ATOM 4039 O O . GLU B 1 229 ? 12.344 22.078 17.594 1 97.06 229 GLU B O 1
ATOM 4044 N N . ALA B 1 230 ? 13.164 20.062 16.969 1 97.56 230 ALA B N 1
ATOM 4045 C CA . ALA B 1 230 ? 11.906 19.656 16.328 1 97.56 230 ALA B CA 1
ATOM 4046 C C . ALA B 1 230 ? 10.773 19.609 17.344 1 97.56 230 ALA B C 1
ATOM 4048 O O . ALA B 1 230 ? 9.688 20.141 17.094 1 97.56 230 ALA B O 1
ATOM 4049 N N . GLU B 1 231 ? 11.023 19.047 18.516 1 97.12 231 GLU B N 1
ATOM 4050 C CA . GLU B 1 231 ? 10 18.969 19.562 1 97.12 231 GLU B CA 1
ATOM 4051 C C . GLU B 1 231 ? 9.664 20.359 20.109 1 97.12 231 GLU B C 1
ATOM 4053 O O . GLU B 1 231 ? 8.508 20.656 20.406 1 97.12 231 GLU B O 1
ATOM 4058 N N . THR B 1 232 ? 10.672 21.156 20.281 1 97.25 232 THR B N 1
ATOM 4059 C CA . THR B 1 232 ? 10.453 22.5 20.766 1 97.25 232 THR B CA 1
ATOM 4060 C C . THR B 1 232 ? 9.562 23.281 19.812 1 97.25 232 THR B C 1
ATOM 4062 O O . THR B 1 232 ? 8.625 23.969 20.234 1 97.25 232 THR B O 1
ATOM 4065 N N . TRP B 1 233 ? 9.883 23.156 18.562 1 97.38 233 TRP B N 1
ATOM 4066 C CA . TRP B 1 233 ? 9.062 23.797 17.562 1 97.38 233 TRP B CA 1
ATOM 4067 C C . TRP B 1 233 ? 7.609 23.344 17.656 1 97.38 233 TRP B C 1
ATOM 4069 O O . TRP B 1 233 ? 6.691 24.172 17.656 1 97.38 233 TRP B O 1
ATOM 4079 N N . ALA B 1 234 ? 7.391 22.047 17.719 1 97.19 234 ALA B N 1
ATOM 4080 C CA . ALA B 1 234 ? 6.039 21.516 17.797 1 97.19 234 ALA B CA 1
ATOM 4081 C C . ALA B 1 234 ? 5.324 21.984 19.062 1 97.19 234 ALA B C 1
ATOM 4083 O O . ALA B 1 234 ? 4.152 22.359 19.016 1 97.19 234 ALA B O 1
ATOM 4084 N N . ARG B 1 235 ? 6.012 21.969 20.125 1 96.44 235 ARG B N 1
ATOM 4085 C CA . ARG B 1 235 ? 5.441 22.375 21.406 1 96.44 235 ARG B CA 1
ATOM 4086 C C . ARG B 1 235 ? 4.977 23.828 21.375 1 96.44 235 ARG B C 1
ATOM 4088 O O . ARG B 1 235 ? 3.926 24.156 21.922 1 96.44 235 ARG B O 1
ATOM 4095 N N . GLN B 1 236 ? 5.66 24.625 20.703 1 95.75 236 GLN B N 1
ATOM 4096 C CA . GLN B 1 236 ? 5.422 26.078 20.719 1 95.75 236 GLN B CA 1
ATOM 4097 C C . GLN B 1 236 ? 4.391 26.469 19.672 1 95.75 236 GLN B C 1
ATOM 4099 O O . GLN B 1 236 ? 3.703 27.484 19.828 1 95.75 236 GLN B O 1
ATOM 4104 N N . ASN B 1 237 ? 4.312 25.656 18.703 1 95.19 237 ASN B N 1
ATOM 4105 C CA . ASN B 1 237 ? 3.635 26.203 17.516 1 95.19 237 ASN B CA 1
ATOM 4106 C C . ASN B 1 237 ? 2.428 25.344 17.141 1 95.19 237 ASN B C 1
ATOM 4108 O O . ASN B 1 237 ? 1.7 25.688 16.203 1 95.19 237 ASN B O 1
ATOM 4112 N N . THR B 1 238 ? 2.232 24.25 17.781 1 95.44 238 THR B N 1
ATOM 4113 C CA . THR B 1 238 ? 1.145 23.344 17.422 1 95.44 238 THR B CA 1
ATOM 4114 C C . THR B 1 238 ? 0.432 22.828 18.656 1 95.44 238 THR B C 1
ATOM 4116 O O . THR B 1 238 ? 0.651 23.344 19.766 1 95.44 238 THR B O 1
ATOM 4119 N N . ARG B 1 239 ? -0.391 21.844 18.484 1 95.25 239 ARG B N 1
ATOM 4120 C CA . ARG B 1 239 ? -1.118 21.234 19.594 1 95.25 239 ARG B CA 1
ATOM 4121 C C . ARG B 1 239 ? -0.377 20.031 20.141 1 95.25 239 ARG B C 1
ATOM 4123 O O . ARG B 1 239 ? -0.959 19.203 20.859 1 95.25 239 ARG B O 1
ATOM 4130 N N . TRP B 1 240 ? 0.834 19.906 19.734 1 94.81 240 TRP B N 1
ATOM 4131 C CA . TRP B 1 240 ? 1.705 18.844 20.234 1 94.81 240 TRP B CA 1
ATOM 4132 C C . TRP B 1 240 ? 1.724 18.812 21.75 1 94.81 240 TRP B C 1
ATOM 4134 O O . TRP B 1 240 ? 1.783 17.734 22.359 1 94.81 240 TRP B O 1
ATOM 4144 N N . ALA B 1 241 ? 1.6 19.953 22.359 1 92.94 241 ALA B N 1
ATOM 4145 C CA . ALA B 1 241 ? 1.726 20.094 23.812 1 92.94 241 ALA B CA 1
ATOM 4146 C C . ALA B 1 241 ? 0.537 19.453 24.531 1 92.94 241 ALA B C 1
ATOM 4148 O O . ALA B 1 241 ? 0.583 19.234 25.75 1 92.94 241 ALA B O 1
ATOM 4149 N N . GLU B 1 242 ? -0.471 19.156 23.797 1 95.19 242 GLU B N 1
ATOM 4150 C CA . GLU B 1 242 ? -1.625 18.484 24.375 1 95.19 242 GLU B CA 1
ATOM 4151 C C . GLU B 1 242 ? -1.303 17.031 24.719 1 95.19 242 GLU B C 1
ATOM 4153 O O . GLU B 1 242 ? -2.035 16.391 25.469 1 95.19 242 GLU B O 1
ATOM 4158 N N . ALA B 1 243 ? -0.275 16.594 24.078 1 94.75 243 ALA B N 1
ATOM 4159 C CA . ALA B 1 243 ? 0.132 15.219 24.344 1 94.75 243 ALA B CA 1
ATOM 4160 C C . ALA B 1 243 ? 1.037 15.156 25.578 1 94.75 243 ALA B C 1
ATOM 4162 O O . ALA B 1 243 ? 1.904 16.016 25.766 1 94.75 243 ALA B O 1
ATOM 4163 N N . GLY B 1 244 ? 0.805 14.266 26.5 1 93.75 244 GLY B N 1
ATOM 4164 C CA . GLY B 1 244 ? 1.783 13.977 27.547 1 93.75 244 GLY B CA 1
ATOM 4165 C C . GLY B 1 244 ? 2.961 13.164 27.047 1 93.75 244 GLY B C 1
ATOM 4166 O O . GLY B 1 244 ? 2.928 12.633 25.922 1 93.75 244 GLY B O 1
ATOM 4167 N N . ASP B 1 245 ? 4.023 13.125 27.797 1 95.19 245 ASP B N 1
ATOM 4168 C CA . ASP B 1 245 ? 5.238 12.391 27.453 1 95.19 245 ASP B CA 1
ATOM 4169 C C . ASP B 1 245 ? 4.926 10.938 27.125 1 95.19 245 ASP B C 1
ATOM 4171 O O . ASP B 1 245 ? 5.527 10.352 26.219 1 95.19 245 ASP B O 1
ATOM 4175 N N . GLU B 1 246 ? 4.012 10.422 27.828 1 96.75 246 GLU B N 1
ATOM 4176 C CA . GLU B 1 246 ? 3.615 9.031 27.609 1 96.75 246 GLU B CA 1
ATOM 4177 C C . GLU B 1 246 ? 3.062 8.844 26.203 1 96.75 246 GLU B C 1
ATOM 4179 O O . GLU B 1 246 ? 3.432 7.895 25.5 1 96.75 246 GLU B O 1
ATOM 4184 N N . ALA B 1 247 ? 2.195 9.734 25.766 1 97.69 247 ALA B N 1
ATOM 4185 C CA . ALA B 1 247 ? 1.564 9.648 24.453 1 97.69 247 ALA B CA 1
ATOM 4186 C C . ALA B 1 247 ? 2.6 9.766 23.328 1 97.69 247 ALA B C 1
ATOM 4188 O O . ALA B 1 247 ? 2.58 8.992 22.375 1 97.69 247 ALA B O 1
ATOM 4189 N N . ILE B 1 248 ? 3.549 10.672 23.516 1 97.38 248 ILE B N 1
ATOM 4190 C CA . ILE B 1 248 ? 4.555 10.898 22.484 1 97.38 248 ILE B CA 1
ATOM 4191 C C . ILE B 1 248 ? 5.504 9.711 22.406 1 97.38 248 ILE B C 1
ATOM 4193 O O . ILE B 1 248 ? 5.914 9.297 21.328 1 97.38 248 ILE B O 1
ATOM 4197 N N . THR B 1 249 ? 5.852 9.164 23.562 1 97.12 249 THR B N 1
ATOM 4198 C CA . THR B 1 249 ? 6.719 7.992 23.578 1 97.12 249 THR B CA 1
ATOM 4199 C C . THR B 1 249 ? 6.027 6.797 22.922 1 97.12 249 THR B C 1
ATOM 4201 O O . THR B 1 249 ? 6.621 6.109 22.094 1 97.12 249 THR B O 1
ATOM 4204 N N . ALA B 1 250 ? 4.789 6.582 23.266 1 97.75 250 ALA B N 1
ATOM 4205 C CA . ALA B 1 250 ? 4.027 5.488 22.656 1 97.75 250 ALA B CA 1
ATOM 4206 C C . ALA B 1 250 ? 3.904 5.668 21.156 1 97.75 250 ALA B C 1
ATOM 4208 O O . ALA B 1 250 ? 4.039 4.707 20.391 1 97.75 250 ALA B O 1
ATOM 4209 N N . PHE B 1 251 ? 3.664 6.883 20.75 1 97.81 251 PHE B N 1
ATOM 4210 C CA . PHE B 1 251 ? 3.586 7.223 19.344 1 97.81 251 PHE B CA 1
ATOM 4211 C C . PHE B 1 251 ? 4.891 6.891 18.625 1 97.81 251 PHE B C 1
ATOM 4213 O O . PHE B 1 251 ? 4.887 6.262 17.562 1 97.81 251 PHE B O 1
ATOM 4220 N N . ALA B 1 252 ? 5.98 7.332 19.172 1 97.38 252 ALA B N 1
ATOM 4221 C CA . ALA B 1 252 ? 7.293 7.07 18.594 1 97.38 252 ALA B CA 1
ATOM 4222 C C . ALA B 1 252 ? 7.551 5.574 18.469 1 97.38 252 ALA B C 1
ATOM 4224 O O . ALA B 1 252 ? 8.078 5.105 17.453 1 97.38 252 ALA B O 1
ATOM 4225 N N . VAL B 1 253 ? 7.176 4.82 19.531 1 97.38 253 VAL B N 1
ATOM 4226 C CA . VAL B 1 253 ? 7.328 3.369 19.531 1 97.38 253 VAL B CA 1
ATOM 4227 C C . VAL B 1 253 ? 6.516 2.771 18.375 1 97.38 253 VAL B C 1
ATOM 4229 O O . VAL B 1 253 ? 7.027 1.963 17.609 1 97.38 253 VAL B O 1
ATOM 4232 N N . TYR B 1 254 ? 5.32 3.229 18.281 1 97.5 254 TYR B N 1
ATOM 4233 C CA . TYR B 1 254 ? 4.418 2.676 17.281 1 97.5 254 TYR B CA 1
ATOM 4234 C C . TYR B 1 254 ? 4.926 2.959 15.875 1 97.5 254 TYR B C 1
ATOM 4236 O O . TYR B 1 254 ? 5.027 2.047 15.055 1 97.5 254 TYR B O 1
ATOM 4244 N N . VAL B 1 255 ? 5.266 4.184 15.594 1 96.75 255 VAL B N 1
ATOM 4245 C CA . VAL B 1 255 ? 5.66 4.621 14.258 1 96.75 255 VAL B CA 1
ATOM 4246 C C . VAL B 1 255 ? 6.984 3.969 13.875 1 96.75 255 VAL B C 1
ATOM 4248 O O . VAL B 1 255 ? 7.164 3.539 12.734 1 96.75 255 VAL B O 1
ATOM 4251 N N . ALA B 1 256 ? 7.926 3.848 14.828 1 96.38 256 ALA B N 1
ATOM 4252 C CA . ALA B 1 256 ? 9.188 3.15 14.578 1 96.38 256 ALA B CA 1
ATOM 4253 C C . ALA B 1 256 ? 8.938 1.693 14.195 1 96.38 256 ALA B C 1
ATOM 4255 O O . ALA B 1 256 ? 9.57 1.17 13.273 1 96.38 256 ALA B O 1
ATOM 4256 N N . GLY B 1 257 ? 8.086 1.038 14.969 1 96.38 257 GLY B N 1
ATOM 4257 C CA . GLY B 1 257 ? 7.762 -0.343 14.656 1 96.38 257 GLY B CA 1
ATOM 4258 C C . GLY B 1 257 ? 7.109 -0.504 13.289 1 96.38 257 GLY B C 1
ATOM 4259 O O . GLY B 1 257 ? 7.523 -1.35 12.5 1 96.38 257 GLY B O 1
ATOM 4260 N N . LEU B 1 258 ? 6.109 0.307 13.078 1 94 258 LEU B N 1
ATOM 4261 C CA . LEU B 1 258 ? 5.367 0.281 11.82 1 94 258 LEU B CA 1
ATOM 4262 C C . LEU B 1 258 ? 6.305 0.464 10.633 1 94 258 LEU B C 1
ATOM 4264 O O . LEU B 1 258 ? 6.32 -0.364 9.719 1 94 258 LEU B O 1
ATOM 4268 N N . TRP B 1 259 ? 7.105 1.499 10.633 1 93.69 259 TRP B N 1
ATOM 4269 C CA . TRP B 1 259 ? 7.965 1.82 9.5 1 93.69 259 TRP B CA 1
ATOM 4270 C C . TRP B 1 259 ? 9.125 0.839 9.398 1 93.69 259 TRP B C 1
ATOM 4272 O O . TRP B 1 259 ? 9.578 0.517 8.297 1 93.69 259 TRP B O 1
ATOM 4282 N N . SER B 1 260 ? 9.609 0.293 10.523 1 94.5 260 SER B N 1
ATOM 4283 C CA . SER B 1 260 ? 10.664 -0.719 10.492 1 94.5 260 SER B CA 1
ATOM 4284 C C . SER B 1 260 ? 10.148 -2.029 9.906 1 94.5 260 SER B C 1
ATOM 4286 O O . SER B 1 260 ? 10.852 -2.684 9.133 1 94.5 260 SER B O 1
ATOM 4288 N N . TYR B 1 261 ? 8.992 -2.381 10.344 1 91.88 261 TYR B N 1
ATOM 4289 C CA . TYR B 1 261 ? 8.43 -3.615 9.812 1 91.88 261 TYR B CA 1
ATOM 4290 C C . TYR B 1 261 ? 8.242 -3.523 8.305 1 91.88 261 TYR B C 1
ATOM 4292 O O . TYR B 1 261 ? 8.633 -4.43 7.566 1 91.88 261 TYR B O 1
ATOM 4300 N N . LYS B 1 262 ? 7.645 -2.473 7.887 1 88.69 262 LYS B N 1
ATOM 4301 C CA . LYS B 1 262 ? 7.453 -2.256 6.457 1 88.69 262 LYS B CA 1
ATOM 4302 C C . LYS B 1 262 ? 8.781 -2.273 5.711 1 88.69 262 LYS B C 1
ATOM 4304 O O . LYS B 1 262 ? 8.898 -2.895 4.652 1 88.69 262 LYS B O 1
ATOM 4309 N N . ALA B 1 263 ? 9.789 -1.629 6.238 1 90.75 263 ALA B N 1
ATOM 4310 C CA . ALA B 1 263 ? 11.109 -1.549 5.625 1 90.75 263 ALA B CA 1
ATOM 4311 C C . ALA B 1 263 ? 11.766 -2.924 5.559 1 90.75 263 ALA B C 1
ATOM 4313 O O . ALA B 1 263 ? 12.336 -3.299 4.531 1 90.75 263 ALA B O 1
ATOM 4314 N N . ALA B 1 264 ? 11.727 -3.646 6.641 1 89 264 ALA B N 1
ATOM 4315 C CA . ALA B 1 264 ? 12.398 -4.938 6.727 1 89 264 ALA B CA 1
ATOM 4316 C C . ALA B 1 264 ? 11.82 -5.926 5.719 1 89 264 ALA B C 1
ATOM 4318 O O . ALA B 1 264 ? 12.562 -6.66 5.062 1 89 264 ALA B O 1
ATOM 4319 N N . THR B 1 265 ? 10.586 -5.984 5.641 1 82.5 265 THR B N 1
ATOM 4320 C CA . THR B 1 265 ? 9.922 -6.922 4.738 1 82.5 265 THR B CA 1
ATOM 4321 C C . THR B 1 265 ? 10.25 -6.594 3.285 1 82.5 265 THR B C 1
ATOM 4323 O O . THR B 1 265 ? 10.586 -7.488 2.504 1 82.5 265 THR B O 1
ATOM 4326 N N . THR B 1 266 ? 10.281 -5.387 2.988 1 86.75 266 THR B N 1
ATOM 4327 C CA . THR B 1 266 ? 10.531 -4.953 1.618 1 86.75 266 THR B CA 1
ATOM 4328 C C . THR B 1 266 ? 12.008 -5.102 1.267 1 86.75 266 THR B C 1
ATOM 4330 O O . THR B 1 266 ? 12.352 -5.457 0.136 1 86.75 266 THR B O 1
ATOM 4333 N N . ALA B 1 267 ? 12.883 -4.891 2.24 1 89.44 267 ALA B N 1
ATOM 4334 C CA . ALA B 1 267 ? 14.32 -4.941 2.004 1 89.44 267 ALA B CA 1
ATOM 4335 C C . ALA B 1 267 ? 14.773 -6.367 1.689 1 89.44 267 ALA B C 1
ATOM 4337 O O . ALA B 1 267 ? 15.664 -6.57 0.865 1 89.44 267 ALA B O 1
ATOM 4338 N N . ARG B 1 268 ? 14.188 -7.352 2.322 1 86.88 268 ARG B N 1
ATOM 4339 C CA . ARG B 1 268 ? 14.57 -8.742 2.072 1 86.88 268 ARG B CA 1
ATOM 4340 C C . ARG B 1 268 ? 14.258 -9.141 0.635 1 86.88 268 ARG B C 1
ATOM 4342 O O . ARG B 1 268 ? 15.117 -9.68 -0.065 1 86.88 268 ARG B O 1
ATOM 4349 N N . LEU B 1 269 ? 13.164 -8.875 0.192 1 88.81 269 LEU B N 1
ATOM 4350 C CA . LEU B 1 269 ? 12.766 -9.227 -1.167 1 88.81 269 LEU B CA 1
ATOM 4351 C C . LEU B 1 269 ? 13.57 -8.43 -2.191 1 88.81 269 LEU B C 1
ATOM 4353 O O . LEU B 1 269 ? 13.945 -8.961 -3.236 1 88.81 269 LEU B O 1
ATOM 4357 N N . ALA B 1 270 ? 13.781 -7.172 -1.854 1 92.94 270 ALA B N 1
ATOM 4358 C CA . ALA B 1 270 ? 14.586 -6.336 -2.738 1 92.94 270 ALA B CA 1
ATOM 4359 C C . ALA B 1 270 ? 15.984 -6.918 -2.92 1 92.94 270 ALA B C 1
ATOM 4361 O O . ALA B 1 270 ? 16.516 -6.953 -4.035 1 92.94 270 ALA B O 1
ATOM 4362 N N . ARG B 1 271 ? 16.578 -7.434 -1.877 1 92.25 271 ARG B N 1
ATOM 4363 C CA . ARG B 1 271 ? 17.922 -8.023 -1.939 1 92.25 271 ARG B CA 1
ATOM 4364 C C . ARG B 1 271 ? 17.922 -9.273 -2.809 1 92.25 271 ARG B C 1
ATOM 4366 O O . ARG B 1 271 ? 18.812 -9.453 -3.643 1 92.25 271 ARG B O 1
ATOM 4373 N N . ILE B 1 272 ? 16.953 -10.07 -2.605 1 92.94 272 ILE B N 1
ATOM 4374 C CA . ILE B 1 272 ? 16.875 -11.305 -3.383 1 92.94 272 ILE B CA 1
ATOM 4375 C C . ILE B 1 272 ? 16.703 -10.969 -4.863 1 92.94 272 ILE B C 1
ATOM 4377 O O . ILE B 1 272 ? 17.359 -11.57 -5.719 1 92.94 272 ILE B O 1
ATOM 4381 N N . ALA B 1 273 ? 15.836 -10.023 -5.156 1 94.75 273 ALA B N 1
ATOM 4382 C CA . ALA B 1 273 ? 15.602 -9.617 -6.539 1 94.75 273 ALA B CA 1
ATOM 4383 C C . ALA B 1 273 ? 16.875 -9.031 -7.156 1 94.75 273 ALA B C 1
ATOM 4385 O O . ALA B 1 273 ? 17.172 -9.289 -8.32 1 94.75 273 ALA B O 1
ATOM 4386 N N . ARG B 1 274 ? 17.625 -8.312 -6.414 1 93.94 274 ARG B N 1
ATOM 4387 C CA . ARG B 1 274 ? 18.859 -7.723 -6.918 1 93.94 274 ARG B CA 1
ATOM 4388 C C . ARG B 1 274 ? 19.922 -8.797 -7.156 1 93.94 274 ARG B C 1
ATOM 4390 O O . ARG B 1 274 ? 20.656 -8.734 -8.141 1 93.94 274 ARG B O 1
ATOM 4397 N N . ASP B 1 275 ? 20.031 -9.711 -6.203 1 92.88 275 ASP B N 1
ATOM 4398 C CA . ASP B 1 275 ? 20.953 -10.82 -6.398 1 92.88 275 ASP B CA 1
ATOM 4399 C C . ASP B 1 275 ? 20.609 -11.602 -7.664 1 92.88 275 ASP B C 1
ATOM 4401 O O . ASP B 1 275 ? 21.5 -11.961 -8.438 1 92.88 275 ASP B O 1
ATOM 4405 N N . TYR B 1 276 ? 19.375 -11.891 -7.848 1 95.12 276 TYR B N 1
ATOM 4406 C CA . TYR B 1 276 ? 18.906 -12.586 -9.039 1 95.12 276 TYR B CA 1
ATOM 4407 C C . TYR B 1 276 ? 19.219 -11.773 -10.297 1 95.12 276 TYR B C 1
ATOM 4409 O O . TYR B 1 276 ? 19.672 -12.32 -11.305 1 95.12 276 TYR B O 1
ATOM 4417 N N . LEU B 1 277 ? 18.969 -10.43 -10.227 1 94.12 277 LEU B N 1
ATOM 4418 C CA . LEU B 1 277 ? 19.312 -9.531 -11.328 1 94.12 277 LEU B CA 1
ATOM 4419 C C . LEU B 1 277 ? 20.812 -9.609 -11.648 1 94.12 277 LEU B C 1
ATOM 4421 O O . LEU B 1 277 ? 21.188 -9.664 -12.82 1 94.12 277 LEU B O 1
ATOM 4425 N N . GLY B 1 278 ? 21.594 -9.586 -10.625 1 93.06 278 GLY B N 1
ATOM 4426 C CA . GLY B 1 278 ? 23.031 -9.656 -10.812 1 93.06 278 GLY B CA 1
ATOM 4427 C C . GLY B 1 278 ? 23.469 -10.898 -11.562 1 93.06 278 GLY B C 1
ATOM 4428 O O . GLY B 1 278 ? 24.469 -10.867 -12.289 1 93.06 278 GLY B O 1
ATOM 4429 N N . ARG B 1 279 ? 22.781 -11.961 -11.422 1 90.69 279 ARG B N 1
ATOM 4430 C CA . ARG B 1 279 ? 23.078 -13.211 -12.125 1 90.69 279 ARG B CA 1
ATOM 4431 C C . ARG B 1 279 ? 22.719 -13.109 -13.602 1 90.69 279 ARG B C 1
ATOM 4433 O O . ARG B 1 279 ? 23.391 -13.703 -14.453 1 90.69 279 ARG B O 1
ATOM 4440 N N . ARG B 1 280 ? 21.719 -12.344 -13.852 1 91.25 280 ARG B N 1
ATOM 4441 C CA . ARG B 1 280 ? 21.219 -12.25 -15.219 1 91.25 280 ARG B CA 1
ATOM 4442 C C . ARG B 1 280 ? 21.906 -11.125 -15.984 1 91.25 280 ARG B C 1
ATOM 4444 O O . ARG B 1 280 ? 22.062 -11.195 -17.203 1 91.25 280 ARG B O 1
ATOM 4451 N N . LEU B 1 281 ? 22.141 -10.039 -15.258 1 88.62 281 LEU B N 1
ATOM 4452 C CA . LEU B 1 281 ? 22.812 -8.867 -15.805 1 88.62 281 LEU B CA 1
ATOM 4453 C C . LEU B 1 281 ? 24.016 -8.484 -14.953 1 88.62 281 LEU B C 1
ATOM 4455 O O . LEU B 1 281 ? 23.953 -7.547 -14.156 1 88.62 281 LEU B O 1
ATOM 4459 N N . PRO B 1 282 ? 25 -9.234 -15.148 1 77.5 282 PRO B N 1
ATOM 4460 C CA . PRO B 1 282 ? 26.172 -8.945 -14.32 1 77.5 282 PRO B CA 1
ATOM 4461 C C . PRO B 1 282 ? 26.688 -7.52 -14.508 1 77.5 282 PRO B C 1
ATOM 4463 O O . PRO B 1 282 ? 26.625 -6.973 -15.609 1 77.5 282 PRO B O 1
ATOM 4466 N N . ALA B 1 283 ? 26.906 -6.875 -13.336 1 68.88 283 ALA B N 1
ATOM 4467 C CA . ALA B 1 283 ? 27.453 -5.52 -13.344 1 68.88 283 ALA B CA 1
ATOM 4468 C C . ALA B 1 283 ? 28.797 -5.477 -14.07 1 68.88 283 ALA B C 1
ATOM 4470 O O . ALA B 1 283 ? 29.578 -6.422 -14 1 68.88 283 ALA B O 1
ATOM 4471 N N . ARG B 1 284 ? 28.828 -4.664 -15.242 1 57.78 284 ARG B N 1
ATOM 4472 C CA . ARG B 1 284 ? 30.078 -4.535 -16 1 57.78 284 ARG B CA 1
ATOM 4473 C C . ARG B 1 284 ? 31.188 -3.969 -15.133 1 57.78 284 ARG B C 1
ATOM 4475 O O . ARG B 1 284 ? 30.969 -3.07 -14.32 1 57.78 284 ARG B O 1
ATOM 4482 N N . GLU B 1 285 ? 32.188 -4.758 -14.664 1 47.31 285 GLU B N 1
ATOM 4483 C CA . GLU B 1 285 ? 33.438 -4.199 -14.117 1 47.31 285 GLU B CA 1
ATOM 4484 C C . GLU B 1 285 ? 34 -3.1 -15.023 1 47.31 285 GLU B C 1
ATOM 4486 O O . GLU B 1 285 ? 33.812 -3.156 -16.25 1 47.31 285 GLU B O 1
#

Solvent-accessible surface area (backbone atoms only — not comparable to full-atom values): 28876 Å² total; per-residue (Å²): 89,44,74,46,53,81,91,66,46,55,66,68,50,52,49,52,48,35,71,71,68,43,61,71,73,44,75,47,72,49,86,79,60,88,61,41,25,25,38,27,40,37,33,30,66,95,48,78,47,29,28,34,41,27,23,72,44,89,39,45,46,36,41,21,50,47,38,34,57,68,41,24,75,80,33,62,85,40,26,61,48,59,75,46,77,41,79,45,88,60,27,45,37,36,33,24,47,52,74,62,58,45,63,43,51,61,36,76,88,41,77,43,49,62,51,52,27,51,51,51,40,55,42,32,69,34,75,26,80,88,42,57,47,40,34,48,46,50,54,66,49,37,51,60,48,27,56,73,74,37,46,76,75,52,55,73,43,57,63,68,57,51,39,56,38,20,59,46,30,29,71,59,37,43,51,44,13,33,32,54,78,69,72,50,48,84,28,30,35,36,27,80,85,66,49,62,29,48,53,83,40,44,53,58,25,6,12,32,44,24,53,50,46,53,51,39,32,55,46,24,33,74,44,64,31,54,65,70,56,25,48,50,50,32,46,73,47,41,50,31,60,77,44,51,72,67,46,52,46,17,44,33,44,38,50,18,25,47,31,36,44,57,10,53,60,32,39,54,53,14,49,53,30,39,55,55,26,41,72,70,54,59,58,72,126,88,46,74,46,55,80,90,66,45,54,66,67,49,52,50,52,47,37,71,74,67,43,59,70,73,44,76,47,71,49,85,78,58,87,62,40,26,26,40,27,39,38,34,30,66,95,48,79,47,30,28,35,40,27,24,72,41,88,38,45,46,36,42,21,52,48,38,34,59,66,42,24,75,81,33,60,84,40,26,61,48,60,76,47,74,42,79,45,87,60,27,47,36,36,32,24,47,52,74,64,56,45,63,42,50,61,34,77,87,39,78,42,48,62,50,50,26,51,52,51,39,55,41,32,68,36,76,25,80,87,43,57,47,40,35,48,47,50,53,67,49,37,49,58,47,27,56,73,77,37,47,76,75,52,56,74,45,56,62,69,58,51,40,56,38,20,58,48,29,28,72,57,39,43,51,45,13,33,33,55,78,70,70,49,49,84,28,30,34,35,26,80,85,65,49,62,29,48,53,83,41,45,52,57,24,6,12,32,43,24,51,49,46,53,53,38,33,57,46,24,35,73,44,63,30,56,66,68,56,26,48,50,49,31,45,74,48,40,49,30,61,76,45,52,70,66,46,53,44,17,43,33,44,37,53,16,25,47,31,36,44,57,10,52,61,32,40,54,53,12,51,52,30,40,55,54,25,39,73,70,54,58,60,72,129

pLDDT: mean 92.78, std 7.17, range [47.31, 98.5]

Nearest PDB structures (foldseek):
  4r77-assembly3_A  TM=6.348E-01  e=4.008E-09  Streptococcus pneumoniae
  4r77-assembly2_B  TM=6.300E-01  e=4.634E-08  Streptococcus pneumoniae
  4r78-assembly1_A  TM=6.245E-01  e=1.220E-07  Streptococcus pneumoniae
  4feu-assembly6_F  TM=6.729E-01  e=7.982E-07  Acinetobacter baumannii AYE
  6c4d-assembly3_C  TM=5.826E-01  e=1.781E-04  Homo sapiens

Sequence (570 aa):
MKKYRWGELPEAVREGIRERVGAIAECEEVEAGQSSNFTAVVHRDGAAPLFVKGVEGISPPMRWLRNEAGVGELTSGIAPAVHFSADIEDWLVVGFEYVRGRRAQLAPGSSDLALVATALDRIGRLQAPGLRALEQRWQPTWWDRLGQERPEVVGRWNLDELVAWERKVPALVAGNSLLHTDLHPDQFLIADDGEIRVIDWGWPARGAAWVDPAFLVIRLIDAGHPADEAETWARQNTRWAEAGDEAITAFAVYVAGLWSYKAATTARLARIARDYLGRRLPAREMKKYRWGELPEAVREGIRERVGAIAECEEVEAGQSSNFTAVVHRDGAAPLFVKGVEGISPPMRWLRNEAGVGELTSGIAPAVHFSADIEDWLVVGFEYVRGRRAQLAPGSSDLALVATALDRIGRLQAPGLRALEQRWQPTWWDRLGQERPEVVGRWNLDELVAWERKVPALVAGNSLLHTDLHPDQFLIADDGEIRVIDWGWPARGAAWVDPAFLVIRLIDAGHPADEAETWARQNTRWAEAGDEAITAFAVYVAGLWSYKAATTARLARIARDYLGRRLPARE